Protein AF-A0A941E7U0-F1 (afdb_monomer_lite)

Radius of gyration: 25.21 Å; chains: 1; bounding box: 54×62×69 Å

Organism: NCBI:txid2828514

Structure (mmCIF, N/CA/C/O backbone):
data_AF-A0A941E7U0-F1
#
_entry.id   AF-A0A941E7U0-F1
#
loop_
_atom_site.group_PDB
_atom_site.id
_atom_site.type_symbol
_atom_site.label_atom_id
_atom_site.label_alt_id
_atom_site.label_comp_id
_atom_site.label_asym_id
_atom_site.label_entity_id
_atom_site.label_seq_id
_atom_site.pdbx_PDB_ins_code
_atom_site.Cartn_x
_atom_site.Cartn_y
_atom_site.Cartn_z
_atom_site.occupancy
_atom_site.B_iso_or_equiv
_atom_site.auth_seq_id
_atom_site.auth_comp_id
_atom_site.auth_asym_id
_atom_site.auth_atom_id
_atom_site.pdbx_PDB_model_num
ATOM 1 N N . MET A 1 1 ? 14.955 -32.521 -8.396 1.00 29.58 1 MET A N 1
ATOM 2 C CA . MET A 1 1 ? 14.716 -31.357 -9.277 1.00 29.58 1 MET A CA 1
ATOM 3 C C . MET A 1 1 ? 14.603 -31.847 -10.712 1.00 29.58 1 MET A C 1
ATOM 5 O O . MET A 1 1 ? 15.620 -32.125 -11.327 1.00 29.58 1 MET A O 1
ATOM 9 N N . ARG A 1 2 ? 13.384 -32.058 -11.218 1.00 25.98 2 ARG A N 1
ATOM 10 C CA . ARG A 1 2 ? 13.140 -32.338 -12.641 1.00 25.98 2 ARG A CA 1
ATOM 11 C C . ARG A 1 2 ? 12.469 -31.103 -13.230 1.00 25.98 2 ARG A C 1
ATOM 13 O O . ARG A 1 2 ? 11.315 -30.840 -12.922 1.00 25.98 2 ARG A O 1
ATOM 20 N N . THR A 1 3 ? 13.213 -30.335 -14.015 1.00 32.66 3 THR A N 1
ATOM 21 C CA . THR A 1 3 ? 12.681 -29.311 -14.915 1.00 32.66 3 THR A CA 1
ATOM 22 C C . THR A 1 3 ? 11.945 -30.029 -16.044 1.00 32.66 3 THR A C 1
ATOM 24 O O . THR A 1 3 ? 12.543 -30.833 -16.754 1.00 32.66 3 THR A O 1
ATOM 27 N N . TYR A 1 4 ? 10.639 -29.800 -16.189 1.00 36.25 4 TYR A N 1
ATOM 28 C CA . TYR A 1 4 ? 9.891 -30.244 -17.367 1.00 36.25 4 TYR A CA 1
ATOM 29 C C . TYR A 1 4 ? 9.998 -29.158 -18.453 1.00 36.25 4 TYR A C 1
ATOM 31 O O . TYR A 1 4 ? 9.478 -28.060 -18.258 1.00 36.25 4 TYR A O 1
ATOM 39 N N . PRO A 1 5 ? 10.658 -29.425 -19.597 1.00 43.69 5 PRO A N 1
ATOM 40 C CA . PRO A 1 5 ? 10.803 -28.477 -20.696 1.00 43.69 5 PRO A CA 1
ATOM 41 C C . PRO A 1 5 ? 9.566 -28.560 -21.605 1.00 43.69 5 PRO A C 1
ATOM 43 O O . PRO A 1 5 ? 9.603 -29.134 -22.689 1.00 43.69 5 PRO A O 1
ATOM 46 N N . GLY A 1 6 ? 8.422 -28.063 -21.140 1.00 43.69 6 GLY A N 1
ATOM 47 C CA . GLY A 1 6 ? 7.174 -28.108 -21.907 1.00 43.69 6 GLY A CA 1
ATOM 48 C C . GLY A 1 6 ? 7.003 -26.872 -22.789 1.00 43.69 6 GLY A C 1
ATOM 49 O O . GLY A 1 6 ? 6.710 -25.805 -22.261 1.00 43.69 6 GLY A O 1
ATOM 50 N N . THR A 1 7 ? 7.134 -27.012 -24.116 1.00 53.91 7 THR A N 1
ATOM 51 C CA . THR A 1 7 ? 6.702 -26.068 -25.191 1.00 53.91 7 THR A CA 1
ATOM 52 C C . THR A 1 7 ? 7.284 -24.642 -25.224 1.00 53.91 7 THR A C 1
ATOM 54 O O . THR A 1 7 ? 7.549 -24.129 -26.308 1.00 53.91 7 THR A O 1
ATOM 57 N N . ALA A 1 8 ? 7.558 -23.994 -24.092 1.00 56.44 8 ALA A N 1
ATOM 58 C CA . ALA A 1 8 ? 8.177 -22.670 -24.057 1.00 56.44 8 ALA A CA 1
ATOM 59 C C . ALA A 1 8 ? 9.623 -22.723 -24.572 1.00 56.44 8 ALA A C 1
ATOM 61 O O . ALA A 1 8 ? 9.989 -21.933 -25.434 1.00 56.44 8 ALA A O 1
ATOM 62 N N . ALA A 1 9 ? 10.403 -23.729 -24.152 1.00 64.94 9 ALA A N 1
ATOM 63 C CA . ALA A 1 9 ? 11.800 -23.910 -24.562 1.00 64.94 9 ALA A CA 1
ATOM 64 C C . ALA A 1 9 ? 11.985 -24.016 -26.089 1.00 64.94 9 ALA A C 1
ATOM 66 O O . ALA A 1 9 ? 12.994 -23.569 -26.629 1.00 64.94 9 ALA A O 1
ATOM 67 N N . THR A 1 10 ? 10.998 -24.558 -26.812 1.00 76.25 10 THR A N 1
ATOM 68 C CA . THR A 1 10 ? 11.048 -24.652 -28.281 1.00 76.25 10 THR A CA 1
ATOM 69 C C . THR A 1 10 ? 10.796 -23.317 -28.983 1.00 76.25 10 THR A C 1
ATOM 71 O O . THR A 1 10 ? 11.192 -23.162 -30.137 1.00 76.25 10 THR A O 1
ATOM 74 N N . LEU A 1 11 ? 10.163 -22.354 -28.304 1.00 80.31 11 LEU A N 1
ATOM 75 C CA . LEU A 1 11 ? 9.844 -21.031 -28.847 1.00 80.31 11 LEU A CA 1
ATOM 76 C C . LEU A 1 11 ? 10.953 -20.005 -28.610 1.00 80.31 11 LEU A C 1
ATOM 78 O O . LEU A 1 11 ? 11.036 -19.040 -29.359 1.00 80.31 11 LEU A O 1
ATOM 82 N N . ILE A 1 12 ? 11.842 -20.231 -27.642 1.00 84.06 12 ILE A N 1
ATOM 83 C CA . ILE A 1 12 ? 12.880 -19.264 -27.252 1.00 84.06 12 ILE A CA 1
ATOM 84 C C . ILE A 1 12 ? 13.778 -18.910 -28.430 1.00 84.06 12 ILE A C 1
ATOM 86 O O . ILE A 1 12 ? 13.881 -17.750 -28.809 1.00 84.06 12 ILE A O 1
ATOM 90 N N . ARG A 1 13 ? 14.371 -19.913 -29.083 1.00 86.50 13 ARG A N 1
ATOM 91 C CA . ARG A 1 13 ? 15.274 -19.679 -30.214 1.00 86.50 13 ARG A CA 1
ATOM 92 C C . ARG A 1 13 ? 14.582 -18.995 -31.409 1.00 86.50 13 ARG A C 1
ATOM 94 O O . ARG A 1 13 ? 15.194 -18.095 -31.985 1.00 86.50 13 ARG A O 1
ATOM 101 N N . PRO A 1 14 ? 13.351 -19.374 -31.811 1.00 89.81 14 PRO A N 1
ATOM 102 C CA . PRO A 1 14 ? 12.552 -18.585 -32.748 1.00 89.81 14 PRO A CA 1
ATOM 103 C C . PRO A 1 14 ? 12.331 -17.134 -32.302 1.00 89.81 14 PRO A C 1
ATOM 105 O O . PRO A 1 14 ? 12.619 -16.234 -33.083 1.00 89.81 14 PRO A O 1
ATOM 108 N N . LEU A 1 15 ? 11.892 -16.897 -31.062 1.00 89.25 15 LEU A N 1
ATOM 109 C CA . LEU A 1 15 ? 11.622 -15.555 -30.532 1.00 89.25 15 LEU A CA 1
ATOM 110 C C . LEU A 1 15 ? 12.879 -14.681 -30.517 1.00 89.25 15 LEU A C 1
ATOM 112 O O . LEU A 1 15 ? 12.835 -13.540 -30.965 1.00 89.25 15 LEU A O 1
ATOM 116 N N . THR A 1 16 ? 14.023 -15.233 -30.109 1.00 89.38 16 THR A N 1
ATOM 117 C CA . THR A 1 16 ? 15.308 -14.524 -30.142 1.00 89.38 16 THR A CA 1
ATOM 118 C C . THR A 1 16 ? 15.682 -14.095 -31.561 1.00 89.38 16 THR A C 1
ATOM 120 O O . THR A 1 16 ? 16.178 -12.992 -31.744 1.00 89.38 16 THR A O 1
ATOM 123 N N . ARG A 1 17 ? 15.402 -14.911 -32.588 1.00 90.75 17 ARG A N 1
ATOM 124 C CA . ARG A 1 17 ? 15.631 -14.521 -33.995 1.00 90.75 17 ARG A CA 1
ATOM 125 C C . ARG A 1 17 ? 14.663 -13.443 -34.478 1.00 90.75 17 ARG A C 1
ATOM 127 O O . ARG A 1 17 ? 15.019 -12.650 -35.343 1.00 90.75 17 ARG A O 1
ATOM 134 N N . LEU A 1 18 ? 13.437 -13.412 -33.954 1.00 92.12 18 LEU A N 1
ATOM 135 C CA . LEU A 1 18 ? 12.475 -12.357 -34.283 1.00 92.12 18 LEU A CA 1
ATOM 136 C C . LEU A 1 18 ? 12.919 -10.990 -33.741 1.00 92.12 18 LEU A C 1
ATOM 138 O O . LEU A 1 18 ? 12.533 -9.973 -34.310 1.00 92.12 18 LEU A O 1
ATOM 142 N N . LEU A 1 19 ? 13.812 -10.945 -32.743 1.00 90.31 19 LEU A N 1
ATOM 143 C CA . LEU A 1 19 ? 14.449 -9.696 -32.314 1.00 90.31 19 LEU A CA 1
ATOM 144 C C . LEU A 1 19 ? 15.300 -9.042 -33.410 1.00 90.31 19 LEU A C 1
ATOM 146 O O . LEU A 1 19 ? 15.555 -7.847 -33.331 1.00 90.31 19 LEU A O 1
ATOM 150 N N . ASP A 1 20 ? 15.690 -9.756 -34.466 1.00 88.19 20 ASP A N 1
ATOM 151 C CA . ASP A 1 20 ? 16.390 -9.152 -35.602 1.00 88.19 20 ASP A CA 1
ATOM 152 C C . ASP A 1 20 ? 15.423 -8.533 -36.623 1.00 88.19 20 ASP A C 1
ATOM 154 O O . ASP A 1 20 ? 15.848 -7.738 -37.463 1.00 88.19 20 ASP A O 1
ATOM 158 N N . ARG A 1 21 ? 14.115 -8.810 -36.530 1.00 88.31 21 ARG A N 1
ATOM 159 C CA . ARG A 1 21 ? 13.102 -8.410 -37.520 1.00 88.31 21 ARG A CA 1
ATOM 160 C C . ARG A 1 21 ? 12.303 -7.198 -37.021 1.00 88.31 21 ARG A C 1
ATOM 162 O O . ARG A 1 21 ? 11.562 -7.345 -36.054 1.00 88.31 21 ARG A O 1
ATOM 169 N N . PRO A 1 22 ? 12.422 -6.009 -37.647 1.00 86.19 22 PRO A N 1
ATOM 170 C CA . PRO A 1 22 ? 11.799 -4.776 -37.152 1.00 86.19 22 PRO A CA 1
ATOM 171 C C . PRO A 1 22 ? 10.307 -4.895 -36.820 1.00 86.19 22 PRO A C 1
ATOM 173 O O . PRO A 1 22 ? 9.889 -4.403 -35.774 1.00 86.19 22 PRO A O 1
ATOM 176 N N . ASP A 1 23 ? 9.549 -5.597 -37.664 1.00 87.56 23 ASP A N 1
ATOM 177 C CA . ASP A 1 23 ? 8.095 -5.733 -37.526 1.00 87.56 23 ASP A CA 1
ATOM 178 C C . ASP A 1 23 ? 7.688 -6.672 -36.376 1.00 87.56 23 ASP A C 1
ATOM 180 O O . ASP A 1 23 ? 6.670 -6.445 -35.730 1.00 87.56 23 ASP A O 1
ATOM 184 N N . ASP A 1 24 ? 8.518 -7.673 -36.060 1.00 88.12 24 ASP A N 1
ATOM 185 C CA . ASP A 1 24 ? 8.205 -8.722 -35.076 1.00 88.12 24 ASP A CA 1
ATOM 186 C C . ASP A 1 24 ? 8.844 -8.460 -33.693 1.00 88.12 24 ASP A C 1
ATOM 188 O O . ASP A 1 24 ? 8.484 -9.090 -32.694 1.00 88.12 24 ASP A O 1
ATOM 192 N N . ARG A 1 25 ? 9.806 -7.526 -33.608 1.00 90.12 25 ARG A N 1
ATOM 193 C CA . ARG A 1 25 ? 10.605 -7.233 -32.398 1.00 90.12 25 ARG A CA 1
ATOM 194 C C . ARG A 1 25 ? 9.760 -6.946 -31.158 1.00 90.12 25 ARG A C 1
ATOM 196 O O . ARG A 1 25 ? 10.119 -7.371 -30.063 1.00 90.12 25 ARG A O 1
ATOM 203 N N . ASN A 1 26 ? 8.661 -6.211 -31.312 1.00 86.69 26 ASN A N 1
ATOM 204 C CA . ASN A 1 26 ? 7.796 -5.821 -30.195 1.00 86.69 26 ASN A CA 1
ATOM 205 C C . ASN A 1 26 ? 7.087 -7.019 -29.553 1.00 86.69 26 ASN A C 1
ATOM 207 O O . ASN A 1 26 ? 7.054 -7.139 -28.324 1.00 86.69 26 ASN A O 1
ATOM 211 N N . ASP A 1 27 ? 6.557 -7.910 -30.384 1.00 87.06 27 ASP A N 1
ATOM 212 C CA . ASP A 1 27 ? 5.848 -9.100 -29.925 1.00 87.06 27 ASP A CA 1
ATOM 213 C C . ASP A 1 27 ? 6.844 -10.111 -29.356 1.00 87.06 27 ASP A C 1
ATOM 215 O O . ASP A 1 27 ? 6.622 -10.675 -28.283 1.00 87.06 27 ASP A O 1
ATOM 219 N N . ALA A 1 28 ? 8.006 -10.251 -30.004 1.00 90.44 28 ALA A N 1
ATOM 220 C CA . ALA A 1 28 ? 9.105 -11.063 -29.503 1.00 90.44 28 ALA A CA 1
ATOM 221 C C . ALA A 1 28 ? 9.577 -10.607 -28.112 1.00 90.44 28 ALA A C 1
ATOM 223 O O . ALA A 1 28 ? 9.709 -11.442 -27.219 1.00 90.44 28 ALA A O 1
ATOM 224 N N . LEU A 1 29 ? 9.770 -9.299 -27.888 1.00 89.88 29 LEU A N 1
ATOM 225 C CA . LEU A 1 29 ? 10.122 -8.761 -26.568 1.00 89.88 29 LEU A CA 1
ATOM 226 C C . LEU A 1 29 ? 9.028 -9.011 -25.528 1.00 89.88 29 LEU A C 1
ATOM 228 O O . LEU A 1 29 ? 9.340 -9.392 -24.403 1.00 89.88 29 LEU A O 1
ATOM 232 N N . SER A 1 30 ? 7.758 -8.835 -25.892 1.00 86.31 30 SER A N 1
ATOM 233 C CA . SER A 1 30 ? 6.628 -9.077 -24.984 1.00 86.31 30 SER A CA 1
ATOM 234 C C . SER A 1 30 ? 6.565 -10.540 -24.531 1.00 86.31 30 SER A C 1
ATOM 236 O O . SER A 1 30 ? 6.390 -10.822 -23.346 1.00 86.31 30 SER A O 1
ATOM 238 N N . LEU A 1 31 ? 6.785 -11.477 -25.456 1.00 85.94 31 LEU A N 1
ATOM 239 C CA . LEU A 1 31 ? 6.808 -12.910 -25.164 1.00 85.94 31 LEU A CA 1
ATOM 240 C C . LEU A 1 31 ? 8.058 -13.328 -24.383 1.00 85.94 31 LEU A C 1
ATOM 242 O O . LEU A 1 31 ? 7.960 -14.109 -23.440 1.00 85.94 31 LEU A O 1
ATOM 246 N N . LEU A 1 32 ? 9.232 -12.790 -24.718 1.00 88.31 32 LEU A N 1
ATOM 247 C CA . LEU A 1 32 ? 10.455 -13.051 -23.957 1.00 88.31 32 LEU A CA 1
ATOM 248 C C . LEU A 1 32 ? 10.329 -12.522 -22.522 1.00 88.31 32 LEU A C 1
ATOM 250 O O . LEU A 1 32 ? 10.651 -13.241 -21.578 1.00 88.31 32 LEU A O 1
ATOM 254 N N . ARG A 1 33 ? 9.762 -11.327 -22.330 1.00 85.50 33 ARG A N 1
ATOM 255 C CA . ARG A 1 33 ? 9.461 -10.761 -21.006 1.00 85.50 33 ARG A CA 1
ATOM 256 C C . ARG A 1 33 ? 8.606 -11.700 -20.142 1.00 85.50 33 ARG A C 1
ATOM 258 O O . ARG A 1 33 ? 8.855 -11.792 -18.942 1.00 85.50 33 ARG A O 1
ATOM 265 N N . LEU A 1 34 ? 7.649 -12.416 -20.742 1.00 81.31 34 LEU A N 1
ATOM 266 C CA . LEU A 1 34 ? 6.830 -13.439 -20.074 1.00 81.31 34 LEU A CA 1
ATOM 267 C C . LEU A 1 34 ? 7.618 -14.713 -19.727 1.00 81.31 34 LEU A C 1
ATOM 269 O O . LEU A 1 34 ? 7.376 -15.307 -18.680 1.00 81.31 34 LEU A O 1
ATOM 273 N N . ILE A 1 35 ? 8.544 -15.135 -20.593 1.00 83.31 35 ILE A N 1
ATOM 274 C CA . ILE A 1 35 ? 9.352 -16.353 -20.413 1.00 83.31 35 ILE A CA 1
ATOM 275 C C . ILE A 1 35 ? 10.417 -16.170 -19.320 1.00 83.31 35 ILE A C 1
ATOM 277 O O . ILE A 1 35 ? 10.647 -17.081 -18.526 1.00 83.31 35 ILE A O 1
ATOM 281 N N . GLY A 1 36 ? 11.045 -14.995 -19.262 1.00 83.44 36 GLY A N 1
ATOM 282 C CA . GLY A 1 36 ? 12.060 -14.664 -18.263 1.00 83.44 36 GLY A CA 1
ATOM 283 C C . GLY A 1 36 ? 13.482 -15.148 -18.597 1.00 83.44 36 GLY A C 1
ATOM 284 O O . GLY A 1 36 ? 13.684 -15.984 -19.485 1.00 83.44 36 GLY A O 1
ATOM 285 N N . PRO A 1 37 ? 14.491 -14.634 -17.868 1.00 83.94 37 PRO A N 1
ATOM 286 C CA . PRO A 1 37 ? 15.905 -14.826 -18.195 1.00 83.94 37 PRO A CA 1
ATOM 287 C C . PRO A 1 37 ? 16.417 -16.240 -17.895 1.00 83.94 37 PRO A C 1
ATOM 289 O O . PRO A 1 37 ? 17.330 -16.711 -18.565 1.00 83.94 37 PRO A O 1
ATOM 292 N N . GLU A 1 38 ? 15.839 -16.936 -16.908 1.00 82.69 38 GLU A N 1
ATOM 293 C CA . GLU A 1 38 ? 16.246 -18.303 -16.545 1.00 82.69 38 GLU A CA 1
ATOM 294 C C . GLU A 1 38 ? 15.913 -19.312 -17.644 1.00 82.69 38 GLU A C 1
ATOM 296 O O . GLU A 1 38 ? 16.684 -20.233 -17.912 1.00 82.69 38 GLU A O 1
ATOM 301 N N . ALA A 1 39 ? 14.756 -19.131 -18.282 1.00 79.81 39 ALA A N 1
ATOM 302 C CA . ALA A 1 39 ? 14.318 -19.983 -19.370 1.00 79.81 39 ALA A CA 1
ATOM 303 C C . ALA A 1 39 ? 14.971 -19.576 -20.697 1.00 79.81 39 ALA A C 1
ATOM 305 O O . ALA A 1 39 ? 15.296 -20.470 -21.473 1.00 79.81 39 ALA A O 1
ATOM 306 N N . ALA A 1 40 ? 15.196 -18.275 -20.937 1.00 84.94 40 ALA A N 1
ATOM 307 C CA . ALA A 1 40 ? 15.718 -17.720 -22.193 1.00 84.94 40 ALA A CA 1
ATOM 308 C C . ALA A 1 40 ? 17.072 -16.980 -22.063 1.00 84.94 40 ALA A C 1
ATOM 310 O O . ALA A 1 40 ? 17.182 -15.830 -22.508 1.00 84.94 40 ALA A O 1
ATOM 311 N N . PRO A 1 41 ? 18.131 -17.596 -21.504 1.00 86.56 41 PRO A N 1
ATOM 312 C CA . PRO A 1 41 ? 19.403 -16.909 -21.270 1.00 86.56 41 PRO A CA 1
ATOM 313 C C . PRO A 1 41 ? 20.070 -16.411 -22.563 1.00 86.56 41 PRO A C 1
ATOM 315 O O . PRO A 1 41 ? 20.770 -15.397 -22.551 1.00 86.56 41 PRO A O 1
ATOM 318 N N . GLU A 1 42 ? 19.843 -17.078 -23.699 1.00 88.69 42 GLU A N 1
ATOM 319 C CA . GLU A 1 42 ? 20.388 -16.674 -25.000 1.00 88.69 42 GLU A CA 1
ATOM 320 C C . GLU A 1 42 ? 19.780 -15.379 -25.562 1.00 88.69 42 GLU A C 1
ATOM 322 O O . GLU A 1 42 ? 20.379 -14.757 -26.440 1.00 88.69 42 GLU A O 1
ATOM 327 N N . ALA A 1 43 ? 18.608 -14.958 -25.079 1.00 91.62 43 ALA A N 1
ATOM 328 C CA . ALA A 1 43 ? 17.946 -13.737 -25.533 1.00 91.62 43 ALA A CA 1
ATOM 329 C C . ALA A 1 43 ? 18.518 -12.470 -24.875 1.00 91.62 43 ALA A C 1
ATOM 331 O O . ALA A 1 43 ? 18.364 -11.377 -25.416 1.00 91.62 43 ALA A O 1
ATOM 332 N N . THR A 1 44 ? 19.233 -12.600 -23.754 1.00 93.00 44 THR A N 1
ATOM 333 C CA . THR A 1 44 ? 19.754 -11.461 -22.985 1.00 93.00 44 THR A CA 1
ATOM 334 C C . THR A 1 44 ? 20.684 -10.568 -23.806 1.00 93.00 44 THR A C 1
ATOM 336 O O . THR A 1 44 ? 20.558 -9.347 -23.767 1.00 93.00 44 THR A O 1
ATOM 339 N N . ALA A 1 45 ? 21.614 -11.150 -24.572 1.00 93.44 45 ALA A N 1
ATOM 340 C CA . ALA A 1 45 ? 22.571 -10.367 -25.358 1.00 93.44 45 ALA A CA 1
ATOM 341 C C . ALA A 1 45 ? 21.901 -9.566 -26.500 1.00 93.44 45 ALA A C 1
ATOM 343 O O . ALA A 1 45 ? 22.159 -8.365 -26.591 1.00 93.44 45 ALA A O 1
ATOM 344 N N . PRO A 1 46 ? 21.001 -10.154 -27.315 1.00 93.75 46 PRO A N 1
ATOM 345 C CA . PRO A 1 46 ? 20.202 -9.395 -28.281 1.00 93.75 46 PRO A CA 1
ATOM 346 C C . PRO A 1 46 ? 19.355 -8.277 -27.657 1.00 93.75 46 PRO A C 1
ATOM 348 O O . PRO A 1 46 ? 19.322 -7.166 -28.183 1.00 93.75 46 PRO A O 1
ATOM 351 N N . ILE A 1 47 ? 18.700 -8.530 -26.517 1.00 95.50 47 ILE A N 1
ATOM 352 C CA . ILE A 1 47 ? 17.892 -7.508 -25.832 1.00 95.50 47 ILE A CA 1
ATOM 353 C C . ILE A 1 47 ? 18.784 -6.367 -25.330 1.00 95.50 47 ILE A C 1
ATOM 355 O O . ILE A 1 47 ? 18.431 -5.201 -25.494 1.00 95.50 47 ILE A O 1
ATOM 359 N N . LEU A 1 48 ? 19.962 -6.677 -24.783 1.00 95.19 48 LEU A N 1
ATOM 360 C CA . LEU A 1 48 ? 20.943 -5.667 -24.382 1.00 95.19 48 LEU A CA 1
ATOM 361 C C . LEU A 1 48 ? 21.373 -4.790 -25.558 1.00 95.19 48 LEU A C 1
ATOM 363 O O . LEU A 1 48 ? 21.399 -3.571 -25.426 1.00 95.19 48 LEU A O 1
ATOM 367 N N . GLN A 1 49 ? 21.654 -5.391 -26.715 1.00 94.19 49 GLN A N 1
ATOM 368 C CA . GLN A 1 49 ? 22.023 -4.643 -27.914 1.00 94.19 49 GLN A CA 1
ATOM 369 C C . GLN A 1 49 ? 20.910 -3.681 -28.355 1.00 94.19 49 GLN A C 1
ATOM 371 O O . GLN A 1 49 ? 21.197 -2.541 -28.719 1.00 94.19 49 GLN A O 1
ATOM 376 N N . LEU A 1 50 ? 19.646 -4.115 -28.293 1.00 94.56 50 LEU A N 1
ATOM 377 C CA . LEU A 1 50 ? 18.497 -3.248 -28.567 1.00 94.56 50 LEU A CA 1
ATOM 378 C C . LEU A 1 50 ? 18.381 -2.120 -27.534 1.00 94.56 50 LEU A C 1
ATOM 380 O O . LEU A 1 50 ? 18.174 -0.973 -27.914 1.00 94.56 50 LEU A O 1
ATOM 384 N N . ALA A 1 51 ? 18.547 -2.423 -26.244 1.00 95.00 51 ALA A N 1
ATOM 385 C CA . ALA A 1 51 ? 18.441 -1.447 -25.161 1.00 95.00 51 ALA A CA 1
ATOM 386 C C . ALA A 1 51 ? 19.509 -0.343 -25.250 1.00 95.00 51 ALA A C 1
ATOM 388 O O . ALA A 1 51 ? 19.208 0.825 -24.986 1.00 95.00 51 ALA A O 1
ATOM 389 N N . SER A 1 52 ? 20.730 -0.703 -25.660 1.00 93.25 52 SER A N 1
ATOM 390 C CA . SER A 1 52 ? 21.848 0.226 -25.855 1.00 93.25 52 SER A CA 1
ATOM 391 C C . SER A 1 52 ? 21.714 1.120 -27.094 1.00 93.25 52 SER A C 1
ATOM 393 O O . SER A 1 52 ? 22.427 2.114 -27.185 1.00 93.25 52 SER A O 1
ATOM 395 N N . ASN A 1 53 ? 20.830 0.802 -28.048 1.00 90.31 53 ASN A N 1
ATOM 396 C CA . ASN A 1 53 ? 20.640 1.617 -29.249 1.00 90.31 53 ASN A CA 1
ATOM 397 C C . ASN A 1 53 ? 19.597 2.720 -29.023 1.00 90.31 53 ASN A C 1
ATOM 399 O O . ASN A 1 53 ? 18.408 2.546 -29.301 1.00 90.31 53 ASN A O 1
ATOM 403 N N . THR A 1 54 ? 20.061 3.864 -28.530 1.00 82.31 54 THR A N 1
ATOM 404 C CA . THR A 1 54 ? 19.205 4.948 -28.040 1.00 82.31 54 THR A CA 1
ATOM 405 C C . THR A 1 54 ? 18.393 5.680 -29.104 1.00 82.31 54 THR A C 1
ATOM 407 O O . THR A 1 54 ? 17.375 6.295 -28.798 1.00 82.31 54 THR A O 1
ATOM 410 N N . GLU A 1 55 ? 18.755 5.516 -30.373 1.00 81.81 55 GLU A N 1
ATOM 411 C CA . GLU A 1 55 ? 18.072 6.135 -31.510 1.00 81.81 55 GLU A CA 1
ATOM 412 C C . GLU A 1 55 ? 16.747 5.441 -31.869 1.00 81.81 55 GLU A C 1
ATOM 414 O O . GLU A 1 55 ? 16.023 5.886 -32.762 1.00 81.81 55 GLU A O 1
ATOM 419 N N . THR A 1 56 ? 16.414 4.328 -31.204 1.00 81.94 56 THR A N 1
ATOM 420 C CA . THR A 1 56 ? 15.277 3.484 -31.582 1.00 81.94 56 THR A CA 1
ATOM 421 C C . THR A 1 56 ? 14.178 3.455 -30.511 1.00 81.94 56 THR A C 1
ATOM 423 O O . THR A 1 56 ? 14.465 3.188 -29.344 1.00 81.94 56 THR A O 1
ATOM 426 N N . PRO A 1 57 ? 12.886 3.603 -30.876 1.00 80.50 57 PRO A N 1
ATOM 427 C CA . PRO A 1 57 ? 11.776 3.509 -29.915 1.00 80.50 57 PRO A CA 1
ATOM 428 C C . PRO A 1 57 ? 11.682 2.157 -29.187 1.00 80.50 57 PRO A C 1
ATOM 430 O O . PRO A 1 57 ? 11.099 2.054 -28.110 1.00 80.50 57 PRO A O 1
ATOM 433 N N . ILE A 1 58 ? 12.251 1.097 -29.776 1.00 90.69 58 ILE A N 1
ATOM 434 C CA . ILE A 1 58 ? 12.287 -0.248 -29.187 1.00 90.69 58 ILE A CA 1
ATOM 435 C C . ILE A 1 58 ? 13.244 -0.336 -27.993 1.00 90.69 58 ILE A C 1
ATOM 437 O O . ILE A 1 58 ? 13.090 -1.219 -27.150 1.00 90.69 58 ILE A O 1
ATOM 441 N N . ALA A 1 59 ? 14.212 0.574 -27.898 1.00 93.94 59 ALA A N 1
ATOM 442 C CA . ALA A 1 59 ? 15.256 0.522 -26.891 1.00 93.94 59 ALA A CA 1
ATOM 443 C C . ALA A 1 59 ? 14.703 0.703 -25.472 1.00 93.94 59 ALA A C 1
ATOM 445 O O . ALA A 1 59 ? 15.170 0.041 -24.548 1.00 93.94 59 ALA A O 1
ATOM 446 N N . ASP A 1 60 ? 13.682 1.544 -25.283 1.00 93.62 60 ASP A N 1
ATOM 447 C CA . ASP A 1 60 ? 12.993 1.703 -23.994 1.00 93.62 60 ASP A CA 1
ATOM 448 C C . ASP A 1 60 ? 12.286 0.406 -23.562 1.00 93.62 60 ASP A C 1
ATOM 450 O O . ASP A 1 60 ? 12.444 -0.061 -22.436 1.00 93.62 60 ASP A O 1
ATOM 454 N N . ARG A 1 61 ? 11.596 -0.269 -24.492 1.00 93.25 61 ARG A N 1
ATOM 455 C CA . ARG A 1 61 ? 10.948 -1.569 -24.231 1.00 93.25 61 ARG A CA 1
ATOM 456 C C . ARG A 1 61 ? 11.953 -2.678 -23.932 1.00 93.25 61 ARG A C 1
ATOM 458 O O . ARG A 1 61 ? 11.726 -3.486 -23.034 1.00 93.25 61 ARG A O 1
ATOM 465 N N . ALA A 1 62 ? 13.052 -2.723 -24.680 1.00 96.00 62 ALA A N 1
ATOM 466 C CA . ALA A 1 62 ? 14.130 -3.675 -24.445 1.00 96.00 62 ALA A CA 1
ATOM 467 C C . ALA A 1 62 ? 14.771 -3.447 -23.068 1.00 96.00 62 ALA A C 1
ATOM 469 O O . ALA A 1 62 ? 14.989 -4.401 -22.324 1.00 96.00 62 ALA A O 1
ATOM 470 N N . LEU A 1 63 ? 14.996 -2.186 -22.690 1.00 96.19 63 LEU A N 1
ATOM 471 C CA . LEU A 1 63 ? 15.519 -1.836 -21.377 1.00 96.19 63 LEU A CA 1
ATOM 472 C C . LEU A 1 63 ? 14.543 -2.195 -20.246 1.00 96.19 63 LEU A C 1
ATOM 474 O O . LEU A 1 63 ? 14.965 -2.787 -19.256 1.00 96.19 63 LEU A O 1
ATOM 478 N N . ALA A 1 64 ? 13.244 -1.931 -20.411 1.00 93.88 64 ALA A N 1
ATOM 479 C CA . ALA A 1 64 ? 12.209 -2.362 -19.469 1.00 93.88 64 ALA A CA 1
ATOM 480 C C . ALA A 1 64 ? 12.211 -3.890 -19.268 1.00 93.88 64 ALA A C 1
ATOM 482 O O . ALA A 1 64 ? 12.129 -4.371 -18.138 1.00 93.88 64 ALA A O 1
ATOM 483 N N . CYS A 1 65 ? 12.383 -4.660 -20.351 1.00 93.94 65 CYS A N 1
ATOM 484 C CA . CYS A 1 65 ? 12.529 -6.114 -20.277 1.00 93.94 65 CYS A CA 1
ATOM 485 C C . CYS A 1 65 ? 13.752 -6.527 -19.440 1.00 93.94 65 CYS A C 1
ATOM 487 O O . CYS A 1 65 ? 13.640 -7.425 -18.609 1.00 93.94 65 CYS A O 1
ATOM 489 N N . LEU A 1 66 ? 14.901 -5.865 -19.616 1.00 94.69 66 LEU A N 1
ATOM 490 C CA . LEU A 1 66 ? 16.119 -6.155 -18.847 1.00 94.69 66 LEU A CA 1
ATOM 491 C C . LEU A 1 66 ? 15.987 -5.805 -17.364 1.00 94.69 66 LEU A C 1
ATOM 493 O O . LEU A 1 66 ? 16.492 -6.550 -16.529 1.00 94.69 66 LEU A O 1
ATOM 497 N N . ILE A 1 67 ? 15.299 -4.709 -17.032 1.00 93.12 67 ILE A N 1
ATOM 498 C CA . ILE A 1 67 ? 14.999 -4.342 -15.639 1.00 93.12 67 ILE A CA 1
ATOM 499 C C . ILE A 1 67 ? 14.152 -5.433 -14.987 1.00 93.12 67 ILE A C 1
ATOM 501 O O . ILE A 1 67 ? 14.465 -5.900 -13.896 1.00 93.12 67 ILE A O 1
ATOM 505 N N . GLU A 1 68 ? 13.124 -5.916 -15.682 1.00 89.25 68 GLU A N 1
ATOM 506 C CA . GLU A 1 68 ? 12.299 -7.006 -15.167 1.00 89.25 68 GLU A CA 1
ATOM 507 C C . GLU A 1 68 ? 13.027 -8.339 -15.056 1.00 89.25 68 GLU A C 1
ATOM 509 O O . GLU A 1 68 ? 12.665 -9.161 -14.212 1.00 89.25 68 GLU A O 1
ATOM 514 N N . TRP A 1 69 ? 14.032 -8.556 -15.894 1.00 90.19 69 TRP A N 1
ATOM 515 C CA . TRP A 1 69 ? 14.934 -9.701 -15.822 1.00 90.19 69 TRP A CA 1
ATOM 516 C C . TRP A 1 69 ? 16.048 -9.525 -14.787 1.00 90.19 69 TRP A C 1
ATOM 518 O O . TRP A 1 69 ? 16.851 -10.436 -14.608 1.00 90.19 69 TRP A O 1
ATOM 528 N N . GLU A 1 70 ? 16.092 -8.380 -14.104 1.00 89.69 70 GLU A N 1
ATOM 529 C CA . GLU A 1 70 ? 17.105 -8.039 -13.106 1.00 89.69 70 GLU A CA 1
ATOM 530 C C . GLU A 1 70 ? 18.537 -8.065 -13.673 1.00 89.69 70 GLU A C 1
ATOM 532 O O . GLU A 1 70 ? 19.499 -8.371 -12.963 1.00 89.69 70 GLU A O 1
ATOM 537 N N . ASP A 1 71 ? 18.699 -7.738 -14.964 1.00 91.31 71 ASP A N 1
ATOM 538 C CA . ASP A 1 71 ? 20.024 -7.671 -15.578 1.00 91.31 71 ASP A CA 1
ATOM 539 C C . ASP A 1 71 ? 20.845 -6.556 -14.905 1.00 91.31 71 ASP A C 1
ATOM 541 O O . ASP A 1 71 ? 20.404 -5.402 -14.851 1.00 91.31 71 ASP A O 1
ATOM 545 N N . PRO A 1 72 ? 22.063 -6.853 -14.414 1.00 89.31 72 PRO A N 1
ATOM 546 C CA . PRO A 1 72 ? 22.850 -5.902 -13.634 1.00 89.31 72 PRO A CA 1
ATOM 547 C C . PRO A 1 72 ? 23.264 -4.647 -14.414 1.00 89.31 72 PRO A C 1
ATOM 549 O O . PRO A 1 72 ? 23.653 -3.661 -13.798 1.00 89.31 72 PRO A O 1
ATOM 552 N N . ARG A 1 73 ? 23.194 -4.657 -15.751 1.00 92.88 73 ARG A N 1
ATOM 553 C CA . ARG A 1 73 ? 23.561 -3.510 -16.600 1.00 92.88 73 ARG A CA 1
ATOM 554 C C . ARG A 1 73 ? 22.391 -2.561 -16.853 1.00 92.88 73 ARG A C 1
ATOM 556 O O . ARG A 1 73 ? 22.604 -1.448 -17.330 1.00 92.88 73 ARG A O 1
ATOM 563 N N . ALA A 1 74 ? 21.160 -2.982 -16.560 1.00 94.75 74 ALA A N 1
ATOM 564 C CA . ALA A 1 74 ? 19.961 -2.242 -16.935 1.00 94.75 74 ALA A CA 1
ATOM 565 C C . ALA A 1 74 ? 19.857 -0.881 -16.225 1.00 94.75 74 ALA A C 1
ATOM 567 O O . ALA A 1 74 ? 19.534 0.118 -16.861 1.00 94.75 74 ALA A O 1
ATOM 568 N N . LEU A 1 75 ? 20.197 -0.803 -14.933 1.00 94.50 75 LEU A N 1
ATOM 569 C CA . LEU A 1 75 ? 20.121 0.458 -14.180 1.00 94.50 75 LEU A CA 1
ATOM 570 C C . LEU A 1 75 ? 21.100 1.511 -14.713 1.00 94.50 75 LEU A C 1
ATOM 572 O O . LEU A 1 75 ? 20.741 2.681 -14.824 1.00 94.50 75 LEU A O 1
ATOM 576 N N . GLN A 1 76 ? 22.296 1.087 -15.128 1.00 93.94 76 GLN A N 1
ATOM 577 C CA . GLN A 1 76 ? 23.277 1.980 -15.739 1.00 93.94 76 GLN A CA 1
ATOM 578 C C . GLN A 1 76 ? 22.794 2.513 -17.096 1.00 93.94 76 GLN A C 1
ATOM 580 O O . GLN A 1 76 ? 22.983 3.691 -17.389 1.00 93.94 76 GLN A O 1
ATOM 585 N N . LEU A 1 77 ? 22.155 1.672 -17.918 1.00 95.19 77 LEU A N 1
ATOM 586 C CA . LEU A 1 77 ? 21.556 2.106 -19.186 1.00 95.19 77 LEU A CA 1
ATOM 587 C C . LEU A 1 77 ? 20.373 3.057 -18.961 1.00 95.19 77 LEU A C 1
ATOM 589 O O . LEU A 1 77 ? 20.230 4.032 -19.692 1.00 95.19 77 LEU A O 1
ATOM 593 N N . LEU A 1 78 ? 19.556 2.819 -17.930 1.00 95.81 78 LEU A N 1
ATOM 594 C CA . LEU A 1 78 ? 18.473 3.729 -17.552 1.00 95.81 78 LEU A CA 1
ATOM 595 C C . LEU A 1 78 ? 19.010 5.095 -17.111 1.00 95.81 78 LEU A C 1
ATOM 597 O O . LEU A 1 78 ? 18.464 6.123 -17.503 1.00 95.81 78 LEU A O 1
ATOM 601 N N . ALA A 1 79 ? 20.101 5.114 -16.341 1.00 95.62 79 ALA A N 1
ATOM 602 C CA . ALA A 1 79 ? 20.721 6.344 -15.859 1.00 95.62 79 ALA A CA 1
ATOM 603 C C . ALA A 1 79 ? 21.209 7.265 -16.992 1.00 95.62 79 ALA A C 1
ATOM 605 O O . ALA A 1 79 ? 21.200 8.482 -16.830 1.00 95.62 79 ALA A O 1
ATOM 606 N N . GLN A 1 80 ? 21.622 6.708 -18.135 1.00 93.56 80 GLN A N 1
ATOM 607 C CA . GLN A 1 80 ? 22.149 7.490 -19.261 1.00 93.56 80 GLN A CA 1
ATOM 608 C C . GLN A 1 80 ? 21.091 8.400 -19.899 1.00 93.56 80 GLN A C 1
ATOM 610 O O . GLN A 1 80 ? 21.425 9.492 -20.348 1.00 93.56 80 GLN A O 1
ATOM 615 N N . GLU A 1 81 ? 19.826 7.970 -19.934 1.00 90.25 81 GLU A N 1
ATOM 616 C CA . GLU A 1 81 ? 18.765 8.664 -20.674 1.00 90.25 81 GLU A CA 1
ATOM 617 C C . GLU A 1 81 ? 17.395 8.563 -19.987 1.00 90.25 81 GLU A C 1
ATOM 619 O O . GLU A 1 81 ? 16.381 8.312 -20.636 1.00 90.25 81 GLU A O 1
ATOM 624 N N . ILE A 1 82 ? 17.330 8.767 -18.670 1.00 92.19 82 ILE A N 1
ATOM 625 C CA . ILE A 1 82 ? 16.105 8.544 -17.879 1.00 92.19 82 ILE A CA 1
ATOM 626 C C . ILE A 1 82 ? 14.850 9.225 -18.465 1.00 92.19 82 ILE A C 1
ATOM 628 O O . ILE A 1 82 ? 13.787 8.613 -18.528 1.00 92.19 82 ILE A O 1
ATOM 632 N N . ALA A 1 83 ? 14.992 10.448 -18.990 1.00 88.06 83 ALA A N 1
ATOM 633 C CA . ALA A 1 83 ? 13.897 11.223 -19.577 1.00 88.06 83 ALA A CA 1
ATOM 634 C C . ALA A 1 83 ? 13.366 10.642 -20.902 1.00 88.06 83 ALA A C 1
ATOM 636 O O . ALA A 1 83 ? 12.208 10.859 -21.251 1.00 88.06 83 ALA A O 1
ATOM 637 N N . ALA A 1 84 ? 14.197 9.906 -21.645 1.00 88.62 84 ALA A N 1
ATOM 638 C CA . ALA A 1 84 ? 13.817 9.265 -22.903 1.00 88.62 84 ALA A CA 1
ATOM 639 C C . ALA A 1 84 ? 13.329 7.819 -22.705 1.00 88.62 84 ALA A C 1
ATOM 641 O O . ALA A 1 84 ? 12.996 7.147 -23.682 1.00 88.62 84 ALA A O 1
ATOM 642 N N . ARG A 1 85 ? 13.301 7.324 -21.457 1.00 92.25 85 ARG A N 1
ATOM 643 C CA . ARG A 1 85 ? 13.038 5.917 -21.120 1.00 92.25 85 ARG A CA 1
ATOM 644 C C . ARG A 1 85 ? 11.870 5.726 -20.140 1.00 92.25 85 ARG A C 1
ATOM 646 O O . ARG A 1 85 ? 12.050 5.129 -19.074 1.00 92.25 85 ARG A O 1
ATOM 653 N N . PRO A 1 86 ? 10.662 6.232 -20.457 1.00 91.69 86 PRO A N 1
ATOM 654 C CA . PRO A 1 86 ? 9.524 6.176 -19.542 1.00 91.69 86 PRO A CA 1
ATOM 655 C C . PRO A 1 86 ? 9.063 4.747 -19.218 1.00 91.69 86 PRO A C 1
ATOM 657 O O . PRO A 1 86 ? 8.640 4.505 -18.088 1.00 91.69 86 PRO A O 1
ATOM 660 N N . LEU A 1 87 ? 9.142 3.789 -20.152 1.00 90.94 87 LEU A N 1
ATOM 661 C CA . LEU A 1 87 ? 8.733 2.403 -19.890 1.00 90.94 87 LEU A CA 1
ATOM 662 C C . LEU A 1 87 ? 9.744 1.679 -19.004 1.00 90.94 87 LEU A C 1
ATOM 664 O O . LEU A 1 87 ? 9.347 0.930 -18.113 1.00 90.94 87 LEU A O 1
ATOM 668 N N . ALA A 1 88 ? 11.039 1.902 -19.217 1.00 94.19 88 ALA A N 1
ATOM 669 C CA . ALA A 1 88 ? 12.076 1.360 -18.352 1.00 94.19 88 ALA A CA 1
ATOM 670 C C . ALA A 1 88 ? 12.022 1.975 -16.946 1.00 94.19 88 ALA A C 1
ATOM 672 O O . ALA A 1 88 ? 12.127 1.250 -15.957 1.00 94.19 88 ALA A O 1
ATOM 673 N N . LEU A 1 89 ? 11.782 3.287 -16.839 1.00 95.25 89 LEU A N 1
ATOM 674 C CA . LEU A 1 89 ? 11.567 3.954 -15.556 1.00 95.25 89 LEU A CA 1
ATOM 675 C C . LEU A 1 89 ? 10.341 3.384 -14.826 1.00 95.25 89 LEU A C 1
ATOM 677 O O . LEU A 1 89 ? 10.422 3.074 -13.636 1.00 95.25 89 LEU A O 1
ATOM 681 N N . GLN A 1 90 ? 9.228 3.191 -15.540 1.00 93.62 90 GLN A N 1
ATOM 682 C CA . GLN A 1 90 ? 8.044 2.539 -14.989 1.00 93.62 90 GLN A CA 1
ATOM 683 C C . GLN A 1 90 ? 8.363 1.113 -14.520 1.00 93.62 90 GLN A C 1
ATOM 685 O O . GLN A 1 90 ? 7.989 0.755 -13.410 1.00 93.62 90 GLN A O 1
ATOM 690 N N . ALA A 1 91 ? 9.083 0.312 -15.311 1.00 92.31 91 ALA A N 1
ATOM 691 C CA . ALA A 1 91 ? 9.462 -1.049 -14.928 1.00 92.31 91 ALA A CA 1
ATOM 692 C C . ALA A 1 91 ? 10.338 -1.078 -13.662 1.00 92.31 91 ALA A C 1
ATOM 694 O O . ALA A 1 91 ? 10.146 -1.940 -12.804 1.00 92.31 91 ALA A O 1
ATOM 695 N N . ALA A 1 92 ? 11.257 -0.118 -13.505 1.00 94.50 92 ALA A N 1
ATOM 696 C CA . ALA A 1 92 ? 12.064 0.024 -12.292 1.00 94.50 92 ALA A CA 1
ATOM 697 C C . ALA A 1 92 ? 11.205 0.377 -11.071 1.00 94.50 92 ALA A C 1
ATOM 699 O O . ALA A 1 92 ? 11.413 -0.182 -9.997 1.00 94.50 92 ALA A O 1
ATOM 700 N N . PHE A 1 93 ? 10.220 1.264 -11.231 1.00 93.56 93 PHE A N 1
ATOM 701 C CA . PHE A 1 93 ? 9.256 1.580 -10.178 1.00 93.56 93 PHE A CA 1
ATOM 702 C C . PHE A 1 93 ? 8.339 0.396 -9.845 1.00 93.56 93 PHE A C 1
ATOM 704 O O . PHE A 1 93 ? 8.143 0.078 -8.677 1.00 93.56 93 PHE A O 1
ATOM 711 N N . ASP A 1 94 ? 7.803 -0.299 -10.845 1.00 90.31 94 ASP A N 1
ATOM 712 C CA . ASP A 1 94 ? 6.943 -1.464 -10.634 1.00 90.31 94 ASP A CA 1
ATOM 713 C C . ASP A 1 94 ? 7.705 -2.586 -9.909 1.00 90.31 94 ASP A C 1
ATOM 715 O O . ASP A 1 94 ? 7.140 -3.260 -9.047 1.00 90.31 94 ASP A O 1
ATOM 719 N N . HIS A 1 95 ? 9.012 -2.725 -10.167 1.00 87.94 95 HIS A N 1
ATOM 720 C CA . HIS A 1 95 ? 9.894 -3.615 -9.408 1.00 87.94 95 HIS A CA 1
ATOM 721 C C . HIS A 1 95 ? 9.902 -3.274 -7.912 1.00 87.94 95 HIS A C 1
ATOM 723 O O . HIS A 1 95 ? 9.885 -4.185 -7.088 1.00 87.94 95 HIS A O 1
ATOM 729 N N . THR A 1 96 ? 9.875 -1.992 -7.532 1.00 87.62 96 THR A N 1
ATOM 730 C CA . THR A 1 96 ? 9.858 -1.593 -6.110 1.00 87.62 96 THR A CA 1
ATOM 731 C C . THR A 1 96 ? 8.538 -1.889 -5.405 1.00 87.62 96 THR A C 1
ATOM 733 O O . THR A 1 96 ? 8.487 -1.921 -4.175 1.00 87.62 96 THR A O 1
ATOM 736 N N . ARG A 1 97 ? 7.469 -2.118 -6.173 1.00 83.12 97 ARG A N 1
ATOM 737 C CA . ARG A 1 97 ? 6.126 -2.409 -5.663 1.00 83.12 97 ARG A CA 1
ATOM 738 C C . ARG A 1 97 ? 5.813 -3.892 -5.570 1.00 83.12 97 ARG A C 1
ATOM 740 O O . ARG A 1 97 ? 4.787 -4.234 -4.986 1.00 83.12 97 ARG A O 1
ATOM 747 N N . ASP A 1 98 ? 6.639 -4.751 -6.159 1.00 78.19 98 ASP A N 1
ATOM 748 C CA . ASP A 1 98 ? 6.449 -6.197 -6.133 1.00 78.19 98 ASP A CA 1
ATOM 749 C C . ASP A 1 98 ? 7.052 -6.773 -4.838 1.00 78.19 98 ASP A C 1
ATOM 751 O O . ASP A 1 98 ? 8.275 -6.910 -4.738 1.00 78.19 98 ASP A O 1
ATOM 755 N N . PRO A 1 99 ? 6.231 -7.142 -3.831 1.00 68.56 99 PRO A N 1
ATOM 756 C CA . PRO A 1 99 ? 6.736 -7.638 -2.550 1.00 68.56 99 PRO A CA 1
ATOM 757 C C . PRO A 1 99 ? 7.420 -9.007 -2.671 1.00 68.56 99 PRO A C 1
ATOM 759 O O . PRO A 1 99 ? 8.001 -9.498 -1.704 1.00 68.56 99 PRO A O 1
ATOM 762 N N . TYR A 1 100 ? 7.331 -9.652 -3.836 1.00 69.12 100 TYR A N 1
ATOM 763 C CA . TYR A 1 100 ? 7.896 -10.968 -4.083 1.00 69.12 100 TYR A CA 1
ATOM 764 C C . TYR A 1 100 ? 9.224 -10.927 -4.849 1.00 69.12 100 TYR A C 1
ATOM 766 O O . TYR A 1 100 ? 9.823 -11.986 -5.069 1.00 69.12 100 TYR A O 1
ATOM 774 N N . ARG A 1 101 ? 9.690 -9.737 -5.250 1.00 73.12 101 ARG A N 1
ATOM 775 C CA . ARG A 1 101 ? 10.998 -9.526 -5.880 1.00 73.12 101 ARG A CA 1
ATOM 776 C C . ARG A 1 101 ? 12.063 -9.158 -4.859 1.00 73.12 101 ARG A C 1
ATOM 778 O O . ARG A 1 101 ? 11.778 -8.619 -3.791 1.00 73.12 101 ARG A O 1
ATOM 785 N N . ALA A 1 102 ? 13.317 -9.436 -5.211 1.00 76.38 102 ALA A N 1
ATOM 786 C CA . ALA A 1 102 ? 14.430 -8.839 -4.491 1.00 76.38 102 ALA A CA 1
ATOM 787 C C . ALA A 1 102 ? 14.341 -7.309 -4.635 1.00 76.38 102 ALA A C 1
ATOM 789 O O . ALA A 1 102 ? 14.000 -6.838 -5.722 1.00 76.38 102 ALA A O 1
ATOM 790 N N . PRO A 1 103 ? 14.647 -6.516 -3.595 1.00 82.00 103 PRO A N 1
ATOM 791 C CA . PRO A 1 103 ? 14.654 -5.064 -3.716 1.00 82.00 103 PRO A CA 1
ATOM 792 C C . PRO A 1 103 ? 15.534 -4.600 -4.880 1.00 82.00 103 PRO A C 1
ATOM 794 O O . PRO A 1 103 ? 16.598 -5.177 -5.132 1.00 82.00 103 PRO A O 1
ATOM 797 N N . ILE A 1 104 ? 15.104 -3.543 -5.575 1.00 86.44 104 ILE A N 1
ATOM 798 C CA . ILE A 1 104 ? 15.922 -2.910 -6.611 1.00 86.44 104 ILE A CA 1
ATOM 799 C C . ILE A 1 104 ? 17.275 -2.517 -6.009 1.00 86.44 104 ILE A C 1
ATOM 801 O O . ILE A 1 104 ? 17.352 -1.895 -4.946 1.00 86.44 104 ILE A O 1
ATOM 805 N N . ARG A 1 105 ? 18.365 -2.913 -6.671 1.00 89.88 105 ARG A N 1
ATOM 806 C CA . ARG A 1 105 ? 19.712 -2.615 -6.179 1.00 89.88 105 ARG A CA 1
ATOM 807 C C . ARG A 1 105 ? 19.949 -1.112 -6.212 1.00 89.88 105 ARG A C 1
ATOM 809 O O . ARG A 1 105 ? 19.522 -0.432 -7.143 1.00 89.88 105 ARG A O 1
ATOM 816 N N . PHE A 1 106 ? 20.632 -0.609 -5.191 1.00 93.19 106 PHE A N 1
ATOM 817 C CA . PHE A 1 106 ? 21.122 0.760 -5.196 1.00 93.19 106 PHE A CA 1
ATOM 818 C C . PHE A 1 106 ? 22.149 0.942 -6.318 1.00 93.19 106 PHE A C 1
ATOM 820 O O . PHE A 1 106 ? 23.075 0.137 -6.436 1.00 93.19 106 PHE A O 1
ATOM 827 N N . ASP A 1 107 ? 21.987 1.999 -7.113 1.00 94.62 107 ASP A N 1
ATOM 828 C CA . ASP A 1 107 ? 22.914 2.373 -8.178 1.00 94.62 107 ASP A CA 1
ATOM 829 C C . ASP A 1 107 ? 23.201 3.879 -8.120 1.00 94.62 107 ASP A C 1
ATOM 831 O O . ASP A 1 107 ? 22.296 4.713 -8.208 1.00 94.62 107 ASP A O 1
ATOM 835 N N . GLN A 1 108 ? 24.480 4.228 -7.964 1.00 95.44 108 GLN A N 1
ATOM 836 C CA . GLN A 1 108 ? 24.915 5.614 -7.790 1.00 95.44 108 GLN A CA 1
ATOM 837 C C . GLN A 1 108 ? 24.721 6.460 -9.058 1.00 95.44 108 GLN A C 1
ATOM 839 O O . GLN A 1 108 ? 24.449 7.656 -8.955 1.00 95.44 108 GLN A O 1
ATOM 844 N N . HIS A 1 109 ? 24.862 5.870 -10.249 1.00 95.56 109 HIS A N 1
ATOM 845 C CA . HIS A 1 109 ? 24.678 6.598 -11.505 1.00 95.56 109 HIS A CA 1
ATOM 846 C C . HIS A 1 109 ? 23.203 6.919 -11.729 1.00 95.56 109 HIS A C 1
ATOM 848 O O . HIS A 1 109 ? 22.869 8.039 -12.115 1.00 95.56 109 HIS A O 1
ATOM 854 N N . LEU A 1 110 ? 22.320 5.964 -11.431 1.00 96.75 110 LEU A N 1
ATOM 855 C CA . LEU A 1 110 ? 20.883 6.177 -11.496 1.00 96.75 110 LEU A CA 1
ATOM 856 C C . LEU A 1 110 ? 20.419 7.190 -10.445 1.00 96.75 110 LEU A C 1
ATOM 858 O O . LEU A 1 110 ? 19.591 8.036 -10.768 1.00 96.75 110 LEU A O 1
ATOM 862 N N . LEU A 1 111 ? 20.979 7.173 -9.228 1.00 97.69 111 LEU A N 1
ATOM 863 C CA . LEU A 1 111 ? 20.711 8.215 -8.233 1.00 97.69 111 LEU A CA 1
ATOM 864 C C . LEU A 1 111 ? 21.037 9.610 -8.780 1.00 97.69 111 LEU A C 1
ATOM 866 O O . LEU A 1 111 ? 20.204 10.506 -8.677 1.00 97.69 111 LEU A O 1
ATOM 870 N N . GLU A 1 112 ? 22.213 9.801 -9.380 1.00 97.75 112 GLU A N 1
ATOM 871 C CA . GLU A 1 112 ? 22.602 11.106 -9.930 1.00 97.75 112 GLU A CA 1
ATOM 872 C C . GLU A 1 112 ? 21.688 11.543 -11.084 1.00 97.75 112 GLU A C 1
ATOM 874 O O . GLU A 1 112 ? 21.244 12.691 -11.125 1.00 97.75 112 GLU A O 1
ATOM 879 N N . ALA A 1 113 ? 21.325 10.613 -11.972 1.00 97.38 113 ALA A N 1
ATOM 880 C CA . ALA A 1 113 ? 20.375 10.877 -13.050 1.00 97.38 113 ALA A CA 1
ATOM 881 C C . ALA A 1 113 ? 18.988 11.279 -12.516 1.00 97.38 113 ALA A C 1
ATOM 883 O O . ALA A 1 113 ? 18.387 12.234 -13.010 1.00 97.38 113 ALA A O 1
ATOM 884 N N . ILE A 1 114 ? 18.497 10.599 -11.472 1.00 97.56 114 ILE A N 1
ATOM 885 C CA . ILE A 1 114 ? 17.238 10.946 -10.801 1.00 97.56 114 ILE A CA 1
ATOM 886 C C . ILE A 1 114 ? 17.337 12.340 -10.172 1.00 97.56 114 ILE A C 1
ATOM 888 O O . ILE A 1 114 ? 16.427 13.144 -10.350 1.00 97.56 114 ILE A O 1
ATOM 892 N N . ARG A 1 115 ? 18.430 12.663 -9.469 1.00 97.38 115 ARG A N 1
ATOM 893 C CA . ARG A 1 115 ? 18.632 13.986 -8.850 1.00 97.38 115 ARG A CA 1
ATOM 894 C C . ARG A 1 115 ? 18.592 15.109 -9.880 1.00 97.38 115 ARG A C 1
ATOM 896 O O . ARG A 1 115 ? 17.882 16.097 -9.679 1.00 97.38 115 ARG A O 1
ATOM 903 N N . GLN A 1 116 ? 19.296 14.938 -10.998 1.00 95.50 116 GLN A N 1
ATOM 904 C CA . GLN A 1 116 ? 19.258 15.904 -12.091 1.00 95.50 116 GLN A CA 1
ATOM 905 C C . GLN A 1 116 ? 17.834 16.050 -12.640 1.00 95.50 116 GLN A C 1
ATOM 907 O O . GLN A 1 116 ? 17.338 17.167 -12.783 1.00 95.50 116 GLN A O 1
ATOM 912 N N . ARG A 1 117 ? 17.131 14.932 -12.859 1.00 94.19 117 ARG A N 1
ATOM 913 C CA . ARG A 1 117 ? 15.762 14.958 -13.379 1.00 94.19 117 ARG A CA 1
ATOM 914 C C . ARG A 1 117 ? 14.767 15.620 -12.421 1.00 94.19 117 ARG A C 1
ATOM 916 O O . ARG A 1 117 ? 13.891 16.356 -12.865 1.00 94.19 117 ARG A O 1
ATOM 923 N N . LEU A 1 118 ? 14.914 15.410 -11.114 1.00 94.25 118 LEU A N 1
ATOM 924 C CA . LEU A 1 118 ? 14.108 16.082 -10.092 1.00 94.25 118 LEU A CA 1
ATOM 925 C C . LEU A 1 118 ? 14.348 17.596 -10.069 1.00 94.25 118 LEU A C 1
ATOM 927 O O . LEU A 1 118 ? 13.394 18.351 -9.892 1.00 94.25 118 LEU A O 1
ATOM 931 N N . CYS A 1 119 ? 15.589 18.052 -10.281 1.00 91.44 119 CYS A N 1
ATOM 932 C CA . CYS A 1 119 ? 15.874 19.481 -10.443 1.00 91.44 119 CYS A CA 1
ATOM 933 C C . CYS A 1 119 ? 15.122 20.075 -11.640 1.00 91.44 119 CYS A C 1
ATOM 935 O O . CYS A 1 119 ? 14.538 21.149 -11.506 1.00 91.44 119 CYS A O 1
ATOM 937 N N . ASP A 1 120 ? 15.103 19.372 -12.774 1.00 89.00 120 ASP A N 1
ATOM 938 C CA . ASP A 1 120 ? 14.406 19.829 -13.979 1.00 89.00 120 ASP A CA 1
ATOM 939 C C . ASP A 1 120 ? 12.885 19.909 -13.755 1.00 89.00 120 ASP A C 1
ATOM 941 O O . ASP A 1 120 ? 12.240 20.863 -14.187 1.00 89.00 120 ASP A O 1
ATOM 945 N N . LEU A 1 121 ? 12.313 18.935 -13.036 1.00 86.69 121 LEU A N 1
ATOM 946 C CA . LEU A 1 121 ? 10.883 18.882 -12.701 1.00 86.69 121 LEU A CA 1
ATOM 947 C C . LEU A 1 121 ? 10.461 19.926 -11.658 1.00 86.69 121 LEU A C 1
ATOM 949 O O . LEU A 1 121 ? 9.304 20.342 -11.638 1.00 86.69 121 LEU A O 1
ATOM 953 N N . ALA A 1 122 ? 11.381 20.368 -10.797 1.00 81.62 122 ALA A N 1
ATOM 954 C CA . ALA A 1 122 ? 11.114 21.414 -9.811 1.00 81.62 122 ALA A CA 1
ATOM 955 C C . ALA A 1 122 ? 10.996 22.819 -10.435 1.00 81.62 122 ALA A C 1
ATOM 957 O O . ALA A 1 122 ? 10.603 23.762 -9.750 1.00 81.62 122 ALA A O 1
ATOM 958 N N . VAL A 1 123 ? 11.336 22.980 -11.719 1.00 80.12 123 VAL A N 1
ATOM 959 C CA . VAL A 1 123 ? 11.168 24.236 -12.456 1.00 80.12 123 VAL A CA 1
ATOM 960 C C . VAL A 1 123 ? 9.886 24.157 -13.293 1.00 80.12 123 VAL A C 1
ATOM 962 O O . VAL A 1 123 ? 9.801 23.321 -14.193 1.00 80.12 123 VAL A O 1
ATOM 965 N N . PRO A 1 124 ? 8.891 25.040 -13.074 1.00 64.44 124 PRO A N 1
ATOM 966 C CA . PRO A 1 124 ? 7.694 25.077 -13.904 1.00 64.44 124 PRO A CA 1
ATOM 967 C C . PRO A 1 124 ? 8.065 25.367 -15.361 1.00 64.44 124 PRO A C 1
ATOM 969 O O . PRO A 1 124 ? 8.445 26.485 -15.714 1.00 64.44 124 PRO A O 1
ATOM 972 N N . THR A 1 125 ? 7.946 24.371 -16.233 1.00 62.84 125 THR A N 1
ATOM 973 C CA . THR A 1 125 ? 8.067 24.589 -17.673 1.00 62.84 125 THR A CA 1
ATOM 974 C C . THR A 1 125 ? 6.708 25.049 -18.197 1.00 62.84 125 THR A C 1
ATOM 976 O O . THR A 1 125 ? 5.704 24.355 -18.089 1.00 62.84 125 THR A O 1
ATOM 979 N N . GLY A 1 126 ? 6.646 26.261 -18.756 1.00 52.66 126 GLY A N 1
ATOM 980 C CA . GLY A 1 126 ? 5.409 26.858 -19.289 1.00 52.66 126 GLY A CA 1
ATOM 981 C C . GLY A 1 126 ? 4.849 26.178 -20.549 1.00 52.66 126 GLY A C 1
ATOM 982 O O . GLY A 1 126 ? 3.970 26.737 -21.202 1.00 52.66 126 GLY A O 1
ATOM 983 N N . GLY A 1 127 ? 5.368 25.006 -20.923 1.00 58.09 127 GLY A N 1
ATOM 984 C CA . GLY A 1 127 ? 4.907 24.214 -22.057 1.00 58.09 127 GLY A CA 1
ATOM 985 C C . GLY A 1 127 ? 3.941 23.133 -21.591 1.00 58.09 127 GLY A C 1
ATOM 986 O O . GLY A 1 127 ? 4.327 22.222 -20.868 1.00 58.09 127 GLY A O 1
ATOM 987 N N . SER A 1 128 ? 2.680 23.212 -22.015 1.00 56.75 128 SER A N 1
ATOM 988 C CA . SER A 1 128 ? 1.743 22.108 -21.803 1.00 56.75 128 SER A CA 1
ATOM 989 C C . SER A 1 128 ? 2.056 20.989 -22.809 1.00 56.75 128 SER A C 1
ATOM 991 O O . SER A 1 128 ? 2.152 21.290 -24.002 1.00 56.75 128 SER A O 1
ATOM 993 N N . PRO A 1 129 ? 2.223 19.722 -22.382 1.00 63.16 129 PRO A N 1
ATOM 994 C CA . PRO A 1 129 ? 2.463 18.620 -23.308 1.00 63.16 129 PRO A CA 1
ATOM 995 C C . PRO A 1 129 ? 1.290 18.478 -24.283 1.00 63.16 129 PRO A C 1
ATOM 997 O O . PRO A 1 129 ? 0.125 18.614 -23.899 1.00 63.16 129 PRO A O 1
ATOM 1000 N N . SER A 1 130 ? 1.597 18.214 -25.551 1.00 63.03 130 SER A N 1
ATOM 1001 C CA . SER A 1 130 ? 0.618 18.297 -26.640 1.00 63.03 130 SER A CA 1
ATOM 1002 C C . SER A 1 130 ? -0.307 17.073 -26.722 1.00 63.03 130 SER A C 1
ATOM 1004 O O . SER A 1 130 ? -1.448 17.191 -27.176 1.00 63.03 130 SER A O 1
ATOM 1006 N N . GLY A 1 131 ? 0.141 15.909 -26.226 1.00 75.81 131 GLY A N 1
ATOM 1007 C CA . GLY A 1 131 ? -0.606 14.646 -26.246 1.00 75.81 131 GLY A CA 1
ATOM 1008 C C . GLY A 1 131 ? -1.154 14.180 -24.888 1.00 75.81 131 GLY A C 1
ATOM 1009 O O . GLY A 1 131 ? -0.628 14.500 -23.825 1.00 75.81 131 GLY A O 1
ATOM 1010 N N . LEU A 1 132 ? -2.218 13.362 -24.892 1.00 75.31 132 LEU A N 1
ATOM 1011 C CA . LEU A 1 132 ? -2.730 12.702 -23.674 1.00 75.31 132 LEU A CA 1
ATOM 1012 C C . LEU A 1 132 ? -1.689 11.756 -23.053 1.00 75.31 132 LEU A C 1
ATOM 1014 O O . LEU A 1 132 ? -1.513 11.768 -21.841 1.00 75.31 132 LEU A O 1
ATOM 1018 N N . ILE A 1 133 ? -0.994 10.969 -23.879 1.00 74.69 133 ILE A N 1
ATOM 1019 C CA . ILE A 1 133 ? 0.024 10.010 -23.422 1.00 74.69 133 ILE A CA 1
ATOM 1020 C C . ILE A 1 133 ? 1.210 10.745 -22.790 1.00 74.69 133 ILE A C 1
ATOM 1022 O O . ILE A 1 133 ? 1.608 10.397 -21.686 1.00 74.69 133 ILE A O 1
ATOM 1026 N N . GLU A 1 134 ? 1.705 11.805 -23.431 1.00 71.50 134 GLU A N 1
ATOM 1027 C CA . GLU A 1 134 ? 2.788 12.645 -22.901 1.00 71.50 134 GLU A CA 1
ATOM 1028 C C . GLU A 1 134 ? 2.400 13.300 -21.570 1.00 71.50 134 GLU A C 1
ATOM 1030 O O . GLU A 1 134 ? 3.192 13.317 -20.632 1.00 71.50 134 GLU A O 1
ATOM 1035 N N . ARG A 1 135 ? 1.155 13.785 -21.448 1.00 72.75 135 ARG A N 1
ATOM 1036 C CA . ARG A 1 135 ? 0.638 14.325 -20.180 1.00 72.75 135 ARG A CA 1
ATOM 1037 C C . ARG A 1 135 ? 0.578 13.267 -19.082 1.00 72.75 135 ARG A C 1
ATOM 1039 O O . ARG A 1 135 ? 0.950 13.561 -17.953 1.00 72.75 135 ARG A O 1
ATOM 1046 N N . LEU A 1 136 ? 0.127 12.052 -19.397 1.00 74.31 136 LEU A N 1
ATOM 1047 C CA . LEU A 1 136 ? 0.083 10.949 -18.432 1.00 74.31 136 LEU A CA 1
ATOM 1048 C C . LEU A 1 136 ? 1.491 10.505 -18.017 1.00 74.31 136 LEU A C 1
ATOM 1050 O O . LEU A 1 136 ? 1.734 10.287 -16.835 1.00 74.31 136 LEU A O 1
ATOM 1054 N N . GLN A 1 137 ? 2.428 10.416 -18.962 1.00 74.31 137 GLN A N 1
ATOM 1055 C CA . GLN A 1 137 ? 3.825 10.080 -18.681 1.00 74.31 137 GLN A CA 1
ATOM 1056 C C . GLN A 1 137 ? 4.495 11.149 -17.814 1.00 74.31 137 GLN A C 1
ATOM 1058 O O . GLN A 1 137 ? 5.073 10.810 -16.786 1.00 74.31 137 GLN A O 1
ATOM 1063 N N . GLY A 1 138 ? 4.343 12.431 -18.161 1.00 73.50 138 GLY A N 1
ATOM 1064 C CA . GLY A 1 138 ? 4.872 13.538 -17.361 1.00 73.50 138 GLY A CA 1
ATOM 1065 C C . GLY A 1 138 ? 4.241 13.629 -15.969 1.00 73.50 138 GLY A C 1
ATOM 1066 O O . GLY A 1 138 ? 4.922 13.964 -15.007 1.00 73.50 138 GLY A O 1
ATOM 1067 N N . HIS A 1 139 ? 2.960 13.275 -15.827 1.00 79.06 139 HIS A N 1
ATOM 1068 C CA . HIS A 1 139 ? 2.302 13.198 -14.520 1.00 79.06 139 HIS A CA 1
ATOM 1069 C C . HIS A 1 139 ? 2.833 12.044 -13.655 1.00 79.06 139 HIS A C 1
ATOM 1071 O O . HIS A 1 139 ? 2.959 12.190 -12.440 1.00 79.06 139 HIS A O 1
ATOM 1077 N N . ASN A 1 140 ? 3.150 10.904 -14.271 1.00 87.31 140 ASN A N 1
ATOM 1078 C CA . ASN A 1 140 ? 3.602 9.714 -13.556 1.00 87.31 140 ASN A CA 1
ATOM 1079 C C . ASN A 1 140 ? 5.106 9.716 -13.253 1.00 87.31 140 ASN A C 1
ATOM 1081 O O . ASN A 1 140 ? 5.533 9.057 -12.310 1.00 87.31 140 ASN A O 1
ATOM 1085 N N . GLU A 1 141 ? 5.916 10.447 -14.016 1.00 92.19 141 GLU A N 1
ATOM 1086 C CA . GLU A 1 141 ? 7.369 10.471 -13.843 1.00 92.19 141 GLU A CA 1
ATOM 1087 C C . GLU A 1 141 ? 7.808 10.837 -12.405 1.00 92.19 141 GLU A C 1
ATOM 1089 O O . GLU A 1 141 ? 8.563 10.057 -11.819 1.00 92.19 141 GLU A O 1
ATOM 1094 N N . PRO A 1 142 ? 7.293 11.904 -11.755 1.00 92.25 142 PRO A N 1
ATOM 1095 C CA . PRO A 1 142 ? 7.593 12.189 -10.347 1.00 92.25 142 PRO A CA 1
ATOM 1096 C C . PRO A 1 142 ? 7.245 11.034 -9.398 1.00 92.25 142 PRO A C 1
ATOM 1098 O O . PRO A 1 142 ? 7.961 10.800 -8.425 1.00 92.25 142 PRO A O 1
ATOM 1101 N N . ILE A 1 143 ? 6.168 10.291 -9.685 1.00 92.75 143 ILE A N 1
ATOM 1102 C CA . ILE A 1 143 ? 5.748 9.118 -8.902 1.00 92.75 143 ILE A CA 1
ATOM 1103 C C . ILE A 1 143 ? 6.804 8.019 -9.008 1.00 92.75 143 ILE A C 1
ATOM 1105 O O . ILE A 1 143 ? 7.195 7.442 -7.993 1.00 92.75 143 ILE A O 1
ATOM 1109 N N . TYR A 1 144 ? 7.284 7.748 -10.222 1.00 95.25 144 TYR A N 1
ATOM 1110 C CA . TYR A 1 144 ? 8.275 6.705 -10.463 1.00 95.25 144 TYR A CA 1
ATOM 1111 C C . TYR A 1 144 ? 9.625 7.050 -9.831 1.00 95.25 144 TYR A C 1
ATOM 1113 O O . TYR A 1 144 ? 10.191 6.228 -9.111 1.00 95.25 144 TYR A O 1
ATOM 1121 N N . LEU A 1 145 ? 10.105 8.283 -10.026 1.00 96.88 145 LEU A N 1
ATOM 1122 C CA . LEU A 1 145 ? 11.374 8.756 -9.467 1.00 96.88 145 LEU A CA 1
ATOM 1123 C C . LEU A 1 145 ? 11.363 8.713 -7.933 1.00 96.88 145 LEU A C 1
ATOM 1125 O O . LEU A 1 145 ? 12.234 8.095 -7.322 1.00 96.88 145 LEU A O 1
ATOM 1129 N N . ALA A 1 146 ? 10.347 9.310 -7.303 1.00 96.06 146 ALA A N 1
ATOM 1130 C CA . ALA A 1 146 ? 10.213 9.313 -5.849 1.00 96.06 146 ALA A CA 1
ATOM 1131 C C . ALA A 1 146 ? 10.022 7.898 -5.281 1.00 96.06 146 ALA A C 1
ATOM 1133 O O . ALA A 1 146 ? 10.572 7.572 -4.231 1.00 96.06 146 ALA A O 1
ATOM 1134 N N . GLY A 1 147 ? 9.293 7.033 -5.990 1.00 95.50 147 GLY A N 1
ATOM 1135 C CA . GLY A 1 147 ? 9.091 5.642 -5.597 1.00 95.50 147 GLY A CA 1
ATOM 1136 C C . GLY A 1 147 ? 10.369 4.803 -5.599 1.00 95.50 147 GLY A C 1
ATOM 1137 O O . GLY A 1 147 ? 10.550 3.976 -4.706 1.00 95.50 147 GLY A O 1
ATOM 1138 N N . ILE A 1 148 ? 11.274 5.032 -6.556 1.00 96.69 148 ILE A N 1
ATOM 1139 C CA . ILE A 1 148 ? 12.596 4.386 -6.581 1.00 96.69 148 ILE A CA 1
ATOM 1140 C C . ILE A 1 148 ? 13.454 4.878 -5.411 1.00 96.69 148 ILE A C 1
ATOM 1142 O O . ILE A 1 148 ? 14.003 4.061 -4.673 1.00 96.69 148 ILE A O 1
ATOM 1146 N N . LEU A 1 149 ? 13.516 6.196 -5.181 1.00 97.38 149 LEU A N 1
ATOM 1147 C CA . LEU A 1 149 ? 14.269 6.766 -4.055 1.00 97.38 149 LEU A CA 1
ATOM 1148 C C . LEU A 1 149 ? 13.748 6.257 -2.706 1.00 97.38 149 LEU A C 1
ATOM 1150 O O . LEU A 1 149 ? 14.535 5.851 -1.853 1.00 97.38 149 LEU A O 1
ATOM 1154 N N . ARG A 1 150 ? 12.421 6.196 -2.542 1.00 96.12 150 ARG A N 1
ATOM 1155 C CA . ARG A 1 150 ? 11.768 5.619 -1.363 1.00 96.12 150 ARG A CA 1
ATOM 1156 C C . ARG A 1 150 ? 12.195 4.170 -1.128 1.00 96.12 150 ARG A C 1
ATOM 1158 O O . ARG A 1 150 ? 12.445 3.792 0.012 1.00 96.12 150 ARG A O 1
ATOM 1165 N N . ALA A 1 151 ? 12.284 3.363 -2.184 1.00 94.69 151 ALA A N 1
ATOM 1166 C CA . ALA A 1 151 ? 12.669 1.957 -2.083 1.00 94.69 151 ALA A CA 1
ATOM 1167 C C . ALA A 1 151 ? 14.139 1.757 -1.678 1.00 94.69 151 ALA A C 1
ATOM 1169 O O . ALA A 1 151 ? 14.457 0.787 -0.993 1.00 94.69 151 ALA A O 1
ATOM 1170 N N . TRP A 1 152 ? 15.030 2.676 -2.061 1.00 95.88 152 TRP A N 1
ATOM 1171 C CA . TRP A 1 152 ? 16.421 2.686 -1.591 1.00 95.88 152 TRP A CA 1
ATOM 1172 C C . TRP A 1 152 ? 16.580 3.212 -0.158 1.00 95.88 152 TRP A C 1
ATOM 1174 O O . TRP A 1 152 ? 17.613 2.961 0.471 1.00 95.88 152 TRP A O 1
ATOM 1184 N N . GLY A 1 153 ? 15.580 3.930 0.361 1.00 94.94 153 GLY A N 1
ATOM 1185 C CA . GLY A 1 153 ? 15.556 4.442 1.727 1.00 94.94 153 GLY A CA 1
ATOM 1186 C C . GLY A 1 153 ? 16.803 5.282 2.049 1.00 94.94 153 GLY A C 1
ATOM 1187 O O . GLY A 1 153 ? 17.135 6.183 1.276 1.00 94.94 153 GLY A O 1
ATOM 1188 N N . PRO A 1 154 ? 17.557 4.981 3.125 1.00 95.31 154 PRO A N 1
ATOM 1189 C CA . PRO A 1 154 ? 18.767 5.730 3.486 1.00 95.31 154 PRO A CA 1
ATOM 1190 C C . PRO A 1 154 ? 19.836 5.808 2.384 1.00 95.31 154 PRO A C 1
ATOM 1192 O O . PRO A 1 154 ? 20.604 6.769 2.346 1.00 95.31 154 PRO A O 1
ATOM 1195 N N . GLY A 1 155 ? 19.887 4.841 1.457 1.00 95.31 155 GLY A N 1
ATOM 1196 C CA . GLY A 1 155 ? 20.817 4.883 0.322 1.00 95.31 155 GLY A CA 1
ATOM 1197 C C . GLY A 1 155 ? 20.584 6.082 -0.607 1.00 95.31 155 GLY A C 1
ATOM 1198 O O . GLY A 1 155 ? 21.519 6.571 -1.233 1.00 95.31 155 GLY A O 1
ATOM 1199 N N . ALA A 1 156 ? 19.359 6.614 -0.648 1.00 96.56 156 ALA A N 1
ATOM 1200 C CA . ALA A 1 156 ? 18.978 7.761 -1.468 1.00 96.56 156 ALA A CA 1
ATOM 1201 C C . ALA A 1 156 ? 19.178 9.127 -0.780 1.00 96.56 156 ALA A C 1
ATOM 1203 O O . ALA A 1 156 ? 18.752 10.146 -1.325 1.00 96.56 156 ALA A O 1
ATOM 1204 N N . ALA A 1 157 ? 19.840 9.190 0.386 1.00 95.38 157 ALA A N 1
ATOM 1205 C CA . ALA A 1 157 ? 19.996 10.424 1.170 1.00 95.38 157 ALA A CA 1
ATOM 1206 C C . ALA A 1 157 ? 20.582 11.611 0.374 1.00 95.38 157 ALA A C 1
ATOM 1208 O O . ALA A 1 157 ? 20.262 12.768 0.647 1.00 95.38 157 ALA A O 1
ATOM 1209 N N . GLY A 1 158 ? 21.394 11.337 -0.655 1.00 95.94 158 GLY A N 1
ATOM 1210 C CA . GLY A 1 158 ? 21.940 12.359 -1.552 1.00 95.94 158 GLY A CA 1
ATOM 1211 C C . GLY A 1 158 ? 20.892 13.163 -2.337 1.00 95.94 158 GLY A C 1
ATOM 1212 O O . GLY A 1 158 ? 21.220 14.251 -2.795 1.00 95.94 158 GLY A O 1
ATOM 1213 N N . ALA A 1 159 ? 19.652 12.674 -2.468 1.00 97.12 159 ALA A N 1
ATOM 1214 C CA . ALA A 1 159 ? 18.567 13.324 -3.216 1.00 97.12 159 ALA A CA 1
ATOM 1215 C C . ALA A 1 159 ? 17.638 14.216 -2.365 1.00 97.12 159 ALA A C 1
ATOM 1217 O O . ALA A 1 159 ? 16.633 14.729 -2.865 1.00 97.12 159 ALA A O 1
ATOM 1218 N N . GLN A 1 160 ? 17.924 14.385 -1.068 1.00 96.50 160 GLN A N 1
ATOM 1219 C CA . GLN A 1 160 ? 17.035 15.104 -0.144 1.00 96.50 160 GLN A CA 1
ATOM 1220 C C . GLN A 1 160 ? 16.750 16.553 -0.568 1.00 96.50 160 GLN A C 1
ATOM 1222 O O . GLN A 1 160 ? 15.622 17.024 -0.433 1.00 96.50 160 GLN A O 1
ATOM 1227 N N . ALA A 1 161 ? 17.749 17.260 -1.107 1.00 95.88 161 ALA A N 1
ATOM 1228 C CA . ALA A 1 161 ? 17.614 18.669 -1.459 1.00 95.88 161 ALA A CA 1
ATOM 1229 C C . ALA A 1 161 ? 16.701 18.844 -2.678 1.00 95.88 161 ALA A C 1
ATOM 1231 O O . ALA A 1 161 ? 15.909 19.784 -2.746 1.00 95.88 161 ALA A O 1
ATOM 1232 N N . GLU A 1 162 ? 16.802 17.932 -3.639 1.00 96.81 162 GLU A N 1
ATOM 1233 C CA . GLU A 1 162 ? 15.982 17.892 -4.840 1.00 96.81 162 GLU A CA 1
ATOM 1234 C C . GLU A 1 162 ? 14.539 17.489 -4.506 1.00 96.81 162 GLU A C 1
ATOM 1236 O O . GLU A 1 162 ? 13.604 18.146 -4.960 1.00 96.81 162 GLU A O 1
ATOM 1241 N N . LEU A 1 163 ? 14.344 16.503 -3.625 1.00 96.19 163 LEU A N 1
ATOM 1242 C CA . LEU A 1 163 ? 13.019 16.141 -3.106 1.00 96.19 163 LEU A CA 1
ATOM 1243 C C . LEU A 1 163 ? 12.363 17.295 -2.333 1.00 96.19 163 LEU A C 1
ATOM 1245 O O . LEU A 1 163 ? 11.188 17.589 -2.543 1.00 96.19 163 LEU A O 1
ATOM 1249 N N . ALA A 1 164 ? 13.117 18.009 -1.494 1.00 94.94 164 ALA A N 1
ATOM 1250 C CA . ALA A 1 164 ? 12.601 19.166 -0.765 1.00 94.94 164 ALA A CA 1
ATOM 1251 C C . ALA A 1 164 ? 12.209 20.329 -1.699 1.00 94.94 164 ALA A C 1
ATOM 1253 O O . ALA A 1 164 ? 11.290 21.087 -1.393 1.00 94.94 164 ALA A O 1
ATOM 1254 N N . LYS A 1 165 ? 12.872 20.477 -2.855 1.00 93.19 165 LYS A N 1
ATOM 1255 C CA . LYS A 1 165 ? 12.468 21.430 -3.906 1.00 93.19 165 LYS A CA 1
ATOM 1256 C C . LYS A 1 165 ? 11.224 20.977 -4.673 1.00 93.19 165 LYS A C 1
ATOM 1258 O O . LYS A 1 165 ? 10.520 21.829 -5.201 1.00 93.19 165 LYS A O 1
ATOM 1263 N N . LEU A 1 166 ? 10.954 19.674 -4.729 1.00 92.19 166 LEU A N 1
ATOM 1264 C CA . LEU A 1 166 ? 9.799 19.098 -5.420 1.00 92.19 166 LEU A CA 1
ATOM 1265 C C . LEU A 1 166 ? 8.484 19.255 -4.628 1.00 92.19 166 LEU A C 1
ATOM 1267 O O . LEU A 1 166 ? 7.409 19.250 -5.229 1.00 92.19 166 LEU A O 1
ATOM 1271 N N . LEU A 1 167 ? 8.558 19.425 -3.299 1.00 92.06 167 LEU A N 1
ATOM 1272 C CA . LEU A 1 167 ? 7.403 19.533 -2.391 1.00 92.06 167 LEU A CA 1
ATOM 1273 C C . LEU A 1 167 ? 6.278 20.477 -2.868 1.00 92.06 167 LEU A C 1
ATOM 1275 O O . LEU A 1 167 ? 5.123 20.065 -2.792 1.00 92.06 167 LEU A O 1
ATOM 1279 N N . PRO A 1 168 ? 6.542 21.692 -3.396 1.00 89.38 168 PRO A N 1
ATOM 1280 C CA . PRO A 1 168 ? 5.477 22.602 -3.830 1.00 89.38 168 PRO A CA 1
ATOM 1281 C C . PRO A 1 168 ? 4.652 22.101 -5.026 1.00 89.38 168 PRO A C 1
ATOM 1283 O O . PRO A 1 168 ? 3.566 22.619 -5.279 1.00 89.38 168 PRO A O 1
ATOM 1286 N N . HIS A 1 169 ? 5.172 21.136 -5.787 1.00 86.81 169 HIS A N 1
ATOM 1287 C CA . HIS A 1 169 ? 4.567 20.654 -7.033 1.00 86.81 169 HIS A CA 1
ATOM 1288 C C . HIS A 1 169 ? 4.069 19.211 -6.922 1.00 86.81 169 HIS A C 1
ATOM 1290 O O . HIS A 1 169 ? 3.032 18.873 -7.491 1.00 86.81 169 HIS A O 1
ATOM 1296 N N . HIS A 1 170 ? 4.784 18.374 -6.166 1.00 90.38 170 HIS A N 1
ATOM 1297 C CA . HIS A 1 170 ? 4.459 16.962 -5.953 1.00 90.38 170 HIS A CA 1
ATOM 1298 C C . HIS A 1 170 ? 4.589 16.591 -4.467 1.00 90.38 170 HIS A C 1
ATOM 1300 O O . HIS A 1 170 ? 5.455 15.790 -4.101 1.00 90.38 170 HIS A O 1
ATOM 1306 N N . PRO A 1 171 ? 3.755 17.180 -3.590 1.00 92.12 171 PRO A N 1
ATOM 1307 C CA . PRO A 1 171 ? 3.900 17.064 -2.139 1.00 92.12 171 PRO A CA 1
ATOM 1308 C C . PRO A 1 171 ? 3.809 15.620 -1.645 1.00 92.12 171 PRO A C 1
ATOM 1310 O O . PRO A 1 171 ? 4.626 15.219 -0.824 1.00 92.12 171 PRO A O 1
ATOM 1313 N N . ILE A 1 172 ? 2.875 14.821 -2.174 1.00 92.31 172 ILE A N 1
ATOM 1314 C CA . ILE A 1 172 ? 2.700 13.417 -1.769 1.00 92.31 172 ILE A CA 1
ATOM 1315 C C . ILE A 1 172 ? 3.963 12.609 -2.083 1.00 92.31 172 ILE A C 1
ATOM 1317 O O . ILE A 1 172 ? 4.537 11.978 -1.201 1.00 92.31 172 ILE A O 1
ATOM 1321 N N . GLN A 1 173 ? 4.424 12.662 -3.335 1.00 93.44 173 GLN A N 1
ATOM 1322 C CA . GLN A 1 173 ? 5.583 11.894 -3.791 1.00 93.44 173 GLN A CA 1
ATOM 1323 C C . GLN A 1 173 ? 6.858 12.317 -3.052 1.00 93.44 173 GLN A C 1
ATOM 1325 O O . GLN A 1 173 ? 7.625 11.466 -2.602 1.00 93.44 173 GLN A O 1
ATOM 1330 N N . ALA A 1 174 ? 7.076 13.626 -2.904 1.00 95.06 174 ALA A N 1
ATOM 1331 C CA . ALA A 1 174 ? 8.245 14.159 -2.220 1.00 95.06 174 ALA A CA 1
ATOM 1332 C C . ALA A 1 174 ? 8.251 13.815 -0.723 1.00 95.06 174 ALA A C 1
ATOM 1334 O O . ALA A 1 174 ? 9.273 13.354 -0.218 1.00 95.06 174 ALA A O 1
ATOM 1335 N N . ALA A 1 175 ? 7.126 13.992 -0.021 1.00 95.50 175 ALA A N 1
ATOM 1336 C CA . ALA A 1 175 ? 7.019 13.694 1.407 1.00 95.50 175 ALA A CA 1
ATOM 1337 C C . ALA A 1 175 ? 7.236 12.200 1.698 1.00 95.50 175 ALA A C 1
ATOM 1339 O O . ALA A 1 175 ? 8.040 11.864 2.568 1.00 95.50 175 ALA A O 1
ATOM 1340 N N . ASP A 1 176 ? 6.603 11.310 0.925 1.00 94.38 176 ASP A N 1
ATOM 1341 C CA . ASP A 1 176 ? 6.762 9.858 1.076 1.00 94.38 176 ASP A CA 1
ATOM 1342 C C . ASP A 1 176 ? 8.219 9.409 0.869 1.00 94.38 176 ASP A C 1
ATOM 1344 O O . ASP A 1 176 ? 8.713 8.531 1.580 1.00 94.38 176 ASP A O 1
ATOM 1348 N N . ALA A 1 177 ? 8.922 10.002 -0.104 1.00 96.62 177 ALA A N 1
ATOM 1349 C CA . ALA A 1 177 ? 10.324 9.690 -0.362 1.00 96.62 177 ALA A CA 1
ATOM 1350 C C . ALA A 1 177 ? 11.247 10.246 0.732 1.00 96.62 177 ALA A C 1
ATOM 1352 O O . ALA A 1 177 ? 12.116 9.521 1.209 1.00 96.62 177 ALA A O 1
ATOM 1353 N N . LEU A 1 178 ? 11.034 11.494 1.169 1.00 96.94 178 LEU A N 1
ATOM 1354 C CA . LEU A 1 178 ? 11.793 12.121 2.258 1.00 96.94 178 LEU A CA 1
ATOM 1355 C C . LEU A 1 178 ? 11.671 11.328 3.565 1.00 96.94 178 LEU A C 1
ATOM 1357 O O . LEU A 1 178 ? 12.678 11.106 4.236 1.00 96.94 178 LEU A O 1
ATOM 1361 N N . ALA A 1 179 ? 10.469 10.845 3.896 1.00 96.19 179 ALA A N 1
ATOM 1362 C CA . ALA A 1 179 ? 10.224 10.028 5.084 1.00 96.19 179 ALA A CA 1
ATOM 1363 C C . ALA A 1 179 ? 11.061 8.735 5.106 1.00 96.19 179 ALA A C 1
ATOM 1365 O O . ALA A 1 179 ? 11.460 8.266 6.171 1.00 96.19 179 ALA A O 1
ATOM 1366 N N . ALA A 1 180 ? 11.359 8.162 3.936 1.00 96.12 180 ALA A N 1
ATOM 1367 C CA . ALA A 1 180 ? 12.113 6.916 3.817 1.00 96.12 180 ALA A CA 1
ATOM 1368 C C . ALA A 1 180 ? 13.639 7.086 3.929 1.00 96.12 180 ALA A C 1
ATOM 1370 O O . ALA A 1 180 ? 14.342 6.095 4.129 1.00 96.12 180 ALA A O 1
ATOM 1371 N N . LEU A 1 181 ? 14.171 8.312 3.841 1.00 95.00 181 LEU A N 1
ATOM 1372 C CA . LEU A 1 181 ? 15.618 8.575 3.913 1.00 95.00 181 LEU A CA 1
ATOM 1373 C C . LEU A 1 181 ? 16.205 8.419 5.330 1.00 95.00 181 LEU A C 1
ATOM 1375 O O . LEU A 1 181 ? 17.422 8.483 5.495 1.00 95.00 181 LEU A O 1
ATOM 1379 N N . ALA A 1 182 ? 15.355 8.211 6.344 1.00 84.81 182 ALA A N 1
ATOM 1380 C CA . ALA A 1 182 ? 15.649 8.126 7.782 1.00 84.81 182 ALA A CA 1
ATOM 1381 C C . ALA A 1 182 ? 16.189 9.412 8.439 1.00 84.81 182 ALA A C 1
ATOM 1383 O O . ALA A 1 182 ? 15.830 9.700 9.579 1.00 84.81 182 ALA A O 1
ATOM 1384 N N . HIS A 1 183 ? 17.005 10.208 7.743 1.00 87.50 183 HIS A N 1
ATOM 1385 C CA . HIS A 1 183 ? 17.532 11.480 8.240 1.00 87.50 183 HIS A CA 1
ATOM 1386 C C . HIS A 1 183 ? 17.516 12.550 7.149 1.00 87.50 183 HIS A C 1
ATOM 1388 O O . HIS A 1 183 ? 17.899 12.285 6.011 1.00 87.50 183 HIS A O 1
ATOM 1394 N N . LEU A 1 184 ? 17.124 13.771 7.522 1.00 93.00 184 LEU A N 1
ATOM 1395 C CA . LEU A 1 184 ? 17.154 14.946 6.651 1.00 93.00 184 LEU A CA 1
ATOM 1396 C C . LEU A 1 184 ? 18.133 16.000 7.174 1.00 93.00 184 LEU A C 1
ATOM 1398 O O . LEU A 1 184 ? 18.344 16.132 8.381 1.00 93.00 184 LEU A O 1
ATOM 1402 N N . SER A 1 185 ? 18.688 16.797 6.263 1.00 94.44 185 SER A N 1
ATOM 1403 C CA . SER A 1 185 ? 19.373 18.039 6.608 1.00 94.44 185 SER A CA 1
ATOM 1404 C C . SER A 1 185 ? 18.398 19.036 7.254 1.00 94.44 185 SER A C 1
ATOM 1406 O O . SER A 1 185 ? 17.204 19.005 6.933 1.00 94.44 185 SER A O 1
ATOM 1408 N N . PRO A 1 186 ? 18.887 19.956 8.112 1.00 94.44 186 PRO A N 1
ATOM 1409 C CA . PRO A 1 186 ? 18.054 21.004 8.704 1.00 94.44 186 PRO A CA 1
ATOM 1410 C C . PRO A 1 186 ? 17.224 21.767 7.664 1.00 94.44 186 PRO A C 1
ATOM 1412 O O . PRO A 1 186 ? 16.012 21.866 7.821 1.00 94.44 186 PRO A O 1
ATOM 1415 N N . ASP A 1 187 ? 17.841 22.183 6.555 1.00 94.69 187 ASP A N 1
ATOM 1416 C CA . ASP A 1 187 ? 17.176 22.919 5.472 1.00 94.69 187 ASP A CA 1
ATOM 1417 C C . ASP A 1 187 ? 16.050 22.117 4.796 1.00 94.69 187 ASP A C 1
ATOM 1419 O O . ASP A 1 187 ? 15.001 22.662 4.451 1.00 94.69 187 ASP A O 1
ATOM 1423 N N . SER A 1 188 ? 16.253 20.812 4.574 1.00 94.50 188 SER A N 1
ATOM 1424 C CA . SER A 1 188 ? 15.232 19.959 3.943 1.00 94.50 188 SER A CA 1
ATOM 1425 C C . SER A 1 188 ? 14.063 19.717 4.897 1.00 94.50 188 SER A C 1
ATOM 1427 O O . SER A 1 188 ? 12.909 19.690 4.470 1.00 94.50 188 SER A O 1
ATOM 1429 N N . LEU A 1 189 ? 14.359 19.579 6.192 1.00 95.00 189 LEU A N 1
ATOM 1430 C CA . LEU A 1 189 ? 13.350 19.439 7.234 1.00 95.00 189 LEU A CA 1
ATOM 1431 C C . LEU A 1 189 ? 12.548 20.733 7.431 1.00 95.00 189 LEU A C 1
ATOM 1433 O O . LEU A 1 189 ? 11.335 20.670 7.599 1.00 95.00 189 LEU A O 1
ATOM 1437 N N . GLU A 1 190 ? 13.195 21.898 7.382 1.00 93.69 190 GLU A N 1
ATOM 1438 C CA . GLU A 1 190 ? 12.526 23.203 7.438 1.00 93.69 190 GLU A CA 1
ATOM 1439 C C . GLU A 1 190 ? 11.552 23.372 6.265 1.00 93.69 190 GLU A C 1
ATOM 1441 O O . GLU A 1 190 ? 10.370 23.624 6.484 1.00 93.69 190 GLU A O 1
ATOM 1446 N N . ARG A 1 191 ? 11.988 23.074 5.034 1.00 93.00 191 ARG A N 1
ATOM 1447 C CA . ARG A 1 191 ? 11.105 23.069 3.852 1.00 93.00 191 ARG A CA 1
ATOM 1448 C C . ARG A 1 191 ? 9.911 22.127 4.005 1.00 93.00 191 ARG A C 1
ATOM 1450 O O . ARG A 1 191 ? 8.799 22.474 3.611 1.00 93.00 191 ARG A O 1
ATOM 1457 N N . LEU A 1 192 ? 10.123 20.940 4.578 1.00 93.62 192 LEU A N 1
ATOM 1458 C CA . LEU A 1 192 ? 9.041 19.993 4.853 1.00 93.62 192 LEU A CA 1
ATOM 1459 C C . LEU A 1 192 ? 8.059 20.534 5.905 1.00 93.62 192 LEU A C 1
ATOM 1461 O O . LEU A 1 192 ? 6.859 20.319 5.764 1.00 93.62 192 LEU A O 1
ATOM 1465 N N . ARG A 1 193 ? 8.539 21.262 6.923 1.00 92.62 193 ARG A N 1
ATOM 1466 C CA . ARG A 1 193 ? 7.694 21.916 7.941 1.00 92.62 193 ARG A CA 1
ATOM 1467 C C . ARG A 1 193 ? 6.897 23.102 7.400 1.00 92.62 193 ARG A C 1
ATOM 1469 O O . ARG A 1 193 ? 5.812 23.363 7.906 1.00 92.62 193 ARG A O 1
ATOM 1476 N N . GLU A 1 194 ? 7.401 23.804 6.390 1.00 89.50 194 GLU A N 1
ATOM 1477 C CA . GLU A 1 194 ? 6.719 24.947 5.762 1.00 89.50 194 GLU A CA 1
ATOM 1478 C C . GLU A 1 194 ? 5.659 24.527 4.726 1.00 89.50 194 GLU A C 1
ATOM 1480 O O . GLU A 1 194 ? 4.686 25.247 4.489 1.00 89.50 194 GLU A O 1
ATOM 1485 N N . ALA A 1 195 ? 5.796 23.333 4.142 1.00 85.00 195 ALA A N 1
ATOM 1486 C CA . ALA A 1 195 ? 4.898 22.798 3.118 1.00 85.00 195 ALA A CA 1
ATOM 1487 C C . ALA A 1 195 ? 3.424 22.503 3.527 1.00 85.00 195 ALA A C 1
ATOM 1489 O O . ALA A 1 195 ? 2.561 22.617 2.651 1.00 85.00 195 ALA A O 1
ATOM 1490 N N . PRO A 1 196 ? 3.051 22.152 4.784 1.00 71.25 196 PRO A N 1
ATOM 1491 C CA . PRO A 1 196 ? 1.679 21.747 5.128 1.00 71.25 196 PRO A CA 1
ATOM 1492 C C . PRO A 1 196 ? 0.622 22.851 4.934 1.00 71.25 196 PRO A C 1
ATOM 1494 O O . PRO A 1 196 ? -0.578 22.568 4.915 1.00 71.25 196 PRO A O 1
ATOM 1497 N N . GLY A 1 197 ? 1.033 24.119 4.809 1.00 64.44 197 GLY A N 1
ATOM 1498 C CA . GLY A 1 197 ? 0.120 25.263 4.729 1.00 64.44 197 GLY A CA 1
ATOM 1499 C C . GLY A 1 197 ? -0.694 25.349 3.430 1.00 64.44 197 GLY A C 1
ATOM 1500 O O . GLY A 1 197 ? -1.808 25.885 3.440 1.00 64.44 197 GLY A O 1
ATOM 1501 N N . SER A 1 198 ? -0.194 24.790 2.324 1.00 61.84 198 SER A N 1
ATOM 1502 C CA . SER A 1 198 ? -0.778 24.922 0.983 1.00 61.84 198 SER A CA 1
ATOM 1503 C C . SER A 1 198 ? -0.987 23.559 0.325 1.00 61.84 198 SER A C 1
ATOM 1505 O O . SER A 1 198 ? -0.027 22.831 0.110 1.00 61.84 198 SER A O 1
ATOM 1507 N N . GLY A 1 199 ? -2.230 23.215 -0.017 1.00 80.75 199 GLY A N 1
ATOM 1508 C CA . GLY A 1 199 ? -2.544 21.964 -0.715 1.00 80.75 199 GLY A CA 1
ATOM 1509 C C . GLY A 1 199 ? -3.866 21.331 -0.292 1.00 80.75 199 GLY A C 1
ATOM 1510 O O . GLY A 1 199 ? -4.570 21.834 0.597 1.00 80.75 199 GLY A O 1
ATOM 1511 N N . THR A 1 200 ? -4.189 20.225 -0.956 1.00 90.50 200 THR A N 1
ATOM 1512 C CA . THR A 1 200 ? -5.326 19.346 -0.658 1.00 90.50 200 THR A CA 1
ATOM 1513 C C . THR A 1 200 ? -5.141 18.635 0.688 1.00 90.50 200 THR A C 1
ATOM 1515 O O . THR A 1 200 ? -4.054 18.638 1.265 1.00 90.50 200 THR A O 1
ATOM 1518 N N . ILE A 1 201 ? -6.191 17.994 1.213 1.00 92.25 201 ILE A N 1
ATOM 1519 C CA . ILE A 1 201 ? -6.071 17.188 2.441 1.00 92.25 201 ILE A CA 1
ATOM 1520 C C . ILE A 1 201 ? -5.053 16.057 2.265 1.00 92.25 201 ILE A C 1
ATOM 1522 O O . ILE A 1 201 ? -4.275 15.802 3.178 1.00 92.25 201 ILE A O 1
ATOM 1526 N N . ALA A 1 202 ? -5.005 15.426 1.090 1.00 91.75 202 ALA A N 1
ATOM 1527 C CA . ALA A 1 202 ? -4.043 14.365 0.807 1.00 91.75 202 ALA A CA 1
ATOM 1528 C C . ALA A 1 202 ? -2.589 14.858 0.921 1.00 91.75 202 ALA A C 1
ATOM 1530 O O . ALA A 1 202 ? -1.769 14.183 1.542 1.00 91.75 202 ALA A O 1
ATOM 1531 N N . ASP A 1 203 ? -2.300 16.058 0.409 1.00 92.56 203 ASP A N 1
ATOM 1532 C CA . ASP A 1 203 ? -0.970 16.676 0.488 1.00 92.56 203 ASP A CA 1
ATOM 1533 C C . ASP A 1 203 ? -0.564 16.920 1.946 1.00 92.56 203 ASP A C 1
ATOM 1535 O O . ASP A 1 203 ? 0.524 16.541 2.379 1.00 92.56 203 ASP A O 1
ATOM 1539 N N . ARG A 1 204 ? -1.483 17.494 2.733 1.00 94.69 204 ARG A N 1
ATOM 1540 C CA . ARG A 1 204 ? -1.267 17.786 4.157 1.00 94.69 204 ARG A CA 1
ATOM 1541 C C . ARG A 1 204 ? -1.035 16.518 4.974 1.00 94.69 204 ARG A C 1
ATOM 1543 O O . ARG A 1 204 ? -0.153 16.500 5.828 1.00 94.69 204 ARG A O 1
ATOM 1550 N N . LEU A 1 205 ? -1.802 15.459 4.703 1.00 95.19 205 LEU A N 1
ATOM 1551 C CA . LEU A 1 205 ? -1.640 14.162 5.361 1.00 95.19 205 LEU A CA 1
ATOM 1552 C C . LEU A 1 205 ? -0.283 13.528 5.026 1.00 95.19 205 LEU A C 1
ATOM 1554 O O . LEU A 1 205 ? 0.382 13.033 5.931 1.00 95.19 205 LEU A O 1
ATOM 1558 N N . ALA A 1 206 ? 0.152 13.564 3.762 1.00 94.75 206 ALA A N 1
ATOM 1559 C CA . ALA A 1 206 ? 1.453 13.023 3.361 1.00 94.75 206 ALA A CA 1
ATOM 1560 C C . ALA A 1 206 ? 2.617 13.758 4.049 1.00 94.75 206 ALA A C 1
ATOM 1562 O O . ALA A 1 206 ? 3.507 13.125 4.616 1.00 94.75 206 ALA A O 1
ATOM 1563 N N . ILE A 1 207 ? 2.571 15.093 4.087 1.00 95.31 207 ILE A N 1
ATOM 1564 C CA . ILE A 1 207 ? 3.586 15.909 4.770 1.00 95.31 207 ILE A CA 1
ATOM 1565 C C . ILE A 1 207 ? 3.573 15.655 6.285 1.00 95.31 207 ILE A C 1
ATOM 1567 O O . ILE A 1 207 ? 4.627 15.456 6.886 1.00 95.31 207 ILE A O 1
ATOM 1571 N N . GLY A 1 208 ? 2.389 15.622 6.906 1.00 95.44 208 GLY A N 1
ATOM 1572 C CA . GLY A 1 208 ? 2.242 15.346 8.335 1.00 95.44 208 GLY A CA 1
ATOM 1573 C C . GLY A 1 208 ? 2.807 13.980 8.734 1.00 95.44 208 GLY A C 1
ATOM 1574 O O . GLY A 1 208 ? 3.523 13.889 9.729 1.00 95.44 208 GLY A O 1
ATOM 1575 N N . ARG A 1 209 ? 2.550 12.937 7.933 1.00 95.75 209 ARG A N 1
ATOM 1576 C CA . ARG A 1 209 ? 3.134 11.597 8.120 1.00 95.75 209 ARG A CA 1
ATOM 1577 C C . ARG A 1 209 ? 4.651 11.614 8.009 1.00 95.75 209 ARG A C 1
ATOM 1579 O O . ARG A 1 209 ? 5.329 11.025 8.844 1.00 95.75 209 ARG A O 1
ATOM 1586 N N . ALA A 1 210 ? 5.190 12.301 7.002 1.00 95.50 210 ALA A N 1
ATOM 1587 C CA . ALA A 1 210 ? 6.632 12.403 6.828 1.00 95.50 210 ALA A CA 1
ATOM 1588 C C . ALA A 1 210 ? 7.302 13.071 8.039 1.00 95.50 210 ALA A C 1
ATOM 1590 O O . ALA A 1 210 ? 8.308 12.565 8.534 1.00 95.50 210 ALA A O 1
ATOM 1591 N N . LEU A 1 211 ? 6.713 14.149 8.569 1.00 95.25 211 LEU A N 1
ATOM 1592 C CA . LEU A 1 211 ? 7.189 14.794 9.796 1.00 95.25 211 LEU A CA 1
ATOM 1593 C C . LEU A 1 211 ? 7.106 13.849 11.000 1.00 95.25 211 LEU A C 1
ATOM 1595 O O . LEU A 1 211 ? 8.106 13.674 11.687 1.00 95.25 211 LEU A O 1
ATOM 1599 N N . GLN A 1 212 ? 5.978 13.166 11.204 1.00 95.00 212 GLN A N 1
ATOM 1600 C CA . GLN A 1 212 ? 5.831 12.187 12.285 1.00 95.00 212 GLN A CA 1
ATOM 1601 C C . GLN A 1 212 ? 6.906 11.093 12.219 1.00 95.00 212 GLN A C 1
ATOM 1603 O O . GLN A 1 212 ? 7.502 10.763 13.241 1.00 95.00 212 GLN A O 1
ATOM 1608 N N . ILE A 1 213 ? 7.182 10.547 11.033 1.00 94.94 213 ILE A N 1
ATOM 1609 C CA . ILE A 1 213 ? 8.193 9.497 10.843 1.00 94.94 213 ILE A CA 1
ATOM 1610 C C . ILE A 1 213 ? 9.603 10.018 11.154 1.00 94.94 213 ILE A C 1
ATOM 1612 O O . ILE A 1 213 ? 10.385 9.321 11.797 1.00 94.94 213 ILE A O 1
ATOM 1616 N N . LEU A 1 214 ? 9.939 11.230 10.706 1.00 94.88 214 LEU A N 1
ATOM 1617 C CA . LEU A 1 214 ? 11.297 11.775 10.798 1.00 94.88 214 LEU A CA 1
ATOM 1618 C C . LEU A 1 214 ? 11.616 12.415 12.155 1.00 94.88 214 LEU A C 1
ATOM 1620 O O . LEU A 1 214 ? 12.774 12.413 12.571 1.00 94.88 214 LEU A O 1
ATOM 1624 N N . THR A 1 215 ? 10.622 12.996 12.831 1.00 94.25 215 THR A N 1
ATOM 1625 C CA . THR A 1 215 ? 10.821 13.790 14.057 1.00 94.25 215 THR A CA 1
ATOM 1626 C C . THR A 1 215 ? 10.007 13.294 15.250 1.00 94.25 215 THR A C 1
ATOM 1628 O O . THR A 1 215 ? 10.270 13.710 16.377 1.00 94.25 215 THR A O 1
ATOM 1631 N N . GLY A 1 216 ? 9.017 12.424 15.031 1.00 93.31 216 GLY A N 1
ATOM 1632 C CA . GLY A 1 216 ? 8.021 12.053 16.037 1.00 93.31 216 GLY A CA 1
ATOM 1633 C C . GLY A 1 216 ? 6.946 13.121 16.275 1.00 93.31 216 GLY A C 1
ATOM 1634 O O . GLY A 1 216 ? 6.027 12.886 17.058 1.00 93.31 216 GLY A O 1
ATOM 1635 N N . GLU A 1 217 ? 7.025 14.288 15.623 1.00 93.25 217 GLU A N 1
ATOM 1636 C CA . GLU A 1 217 ? 6.048 15.371 15.776 1.00 93.25 217 GLU A CA 1
ATOM 1637 C C . GLU A 1 217 ? 4.713 14.993 15.111 1.00 93.25 217 GLU A C 1
ATOM 1639 O O . GLU A 1 217 ? 4.649 14.729 13.913 1.00 93.25 217 GLU A O 1
ATOM 1644 N N . THR A 1 218 ? 3.617 15.013 15.871 1.00 94.81 218 THR A N 1
ATOM 1645 C CA . THR A 1 218 ? 2.280 14.633 15.374 1.00 94.81 218 THR A CA 1
ATOM 1646 C C . THR A 1 218 ? 1.388 15.822 15.025 1.00 94.81 218 THR A C 1
ATOM 1648 O O . THR A 1 218 ? 0.340 15.629 14.412 1.00 94.81 218 THR A O 1
ATOM 1651 N N . THR A 1 219 ? 1.777 17.051 15.382 1.00 93.25 219 THR A N 1
ATOM 1652 C CA . THR A 1 219 ? 0.928 18.251 15.276 1.00 93.25 219 THR A CA 1
ATOM 1653 C C . THR A 1 219 ? 0.399 18.478 13.859 1.00 93.25 219 THR A C 1
ATOM 1655 O O . THR A 1 219 ? -0.811 18.583 13.674 1.00 93.25 219 THR A O 1
ATOM 1658 N N . ALA A 1 220 ? 1.274 18.474 12.848 1.00 93.50 220 ALA A N 1
ATOM 1659 C CA . ALA A 1 220 ? 0.877 18.707 11.457 1.00 93.50 220 ALA A CA 1
ATOM 1660 C C . ALA A 1 220 ? -0.068 17.615 10.925 1.00 93.50 220 ALA A C 1
ATOM 1662 O O . ALA A 1 220 ? -1.051 17.913 10.243 1.00 93.50 220 ALA A O 1
ATOM 1663 N N . LEU A 1 221 ? 0.194 16.347 11.272 1.00 95.50 221 LEU A N 1
ATOM 1664 C CA . LEU A 1 221 ? -0.678 15.234 10.900 1.00 95.50 221 LEU A CA 1
ATOM 1665 C C . LEU A 1 221 ? -2.046 15.356 11.576 1.00 95.50 221 LEU A C 1
ATOM 1667 O O . LEU A 1 221 ? -3.075 15.230 10.917 1.00 95.50 221 LEU A O 1
ATOM 1671 N N . ARG A 1 222 ? -2.063 15.660 12.875 1.00 95.44 222 ARG A N 1
ATOM 1672 C CA . ARG A 1 222 ? -3.283 15.841 13.667 1.00 95.44 222 ARG A CA 1
ATOM 1673 C C . ARG A 1 222 ? -4.154 16.974 13.131 1.00 95.44 222 ARG A C 1
ATOM 1675 O O . ARG A 1 222 ? -5.358 16.792 12.975 1.00 95.44 222 ARG A O 1
ATOM 1682 N N . GLU A 1 223 ? -3.564 18.120 12.803 1.00 93.88 223 GLU A N 1
ATOM 1683 C CA . GLU A 1 223 ? -4.286 19.243 12.192 1.00 93.88 223 GLU A CA 1
ATOM 1684 C C . GLU A 1 223 ? -4.905 18.849 10.845 1.00 93.88 223 GLU A C 1
ATOM 1686 O O . GLU A 1 223 ? -6.089 19.097 10.607 1.00 93.88 223 GLU A O 1
ATOM 1691 N N . ALA A 1 224 ? -4.138 18.177 9.980 1.00 95.25 224 ALA A N 1
ATOM 1692 C CA . ALA A 1 224 ? -4.629 17.692 8.693 1.00 95.25 224 ALA A CA 1
ATOM 1693 C C . ALA A 1 224 ? -5.780 16.682 8.851 1.00 95.25 224 ALA A C 1
ATOM 1695 O O . ALA A 1 224 ? -6.773 16.766 8.123 1.00 95.25 224 ALA A O 1
ATOM 1696 N N . VAL A 1 225 ? -5.681 15.777 9.832 1.00 96.62 225 VAL A N 1
ATOM 1697 C CA . VAL A 1 225 ? -6.742 14.832 10.199 1.00 96.62 225 VAL A CA 1
ATOM 1698 C C . VAL A 1 225 ? -8.000 15.580 10.633 1.00 96.62 225 VAL A C 1
ATOM 1700 O O . VAL A 1 225 ? -9.054 15.353 10.048 1.00 96.62 225 VAL A O 1
ATOM 1703 N N . ILE A 1 226 ? -7.914 16.514 11.586 1.00 95.25 226 ILE A N 1
ATOM 1704 C CA . ILE A 1 226 ? -9.083 17.262 12.083 1.00 95.25 226 ILE A CA 1
ATOM 1705 C C . ILE A 1 226 ? -9.793 18.001 10.941 1.00 95.25 226 ILE A C 1
ATOM 1707 O O . ILE A 1 226 ? -11.020 17.940 10.832 1.00 95.25 226 ILE A O 1
ATOM 1711 N N . VAL A 1 227 ? -9.039 18.653 10.048 1.00 93.75 227 VAL A N 1
ATOM 1712 C CA . VAL A 1 227 ? -9.622 19.327 8.878 1.00 93.75 227 VAL A CA 1
ATOM 1713 C C . VAL A 1 227 ? -10.279 18.316 7.931 1.00 93.75 227 VAL A C 1
ATOM 1715 O O . VAL A 1 227 ? -11.382 18.568 7.443 1.00 93.75 227 VAL A O 1
ATOM 1718 N N . GLY A 1 228 ? -9.631 17.179 7.672 1.00 93.94 228 GLY A N 1
ATOM 1719 C CA . GLY A 1 228 ? -10.141 16.128 6.791 1.00 93.94 228 GLY A CA 1
ATOM 1720 C C . GLY A 1 228 ? -11.381 15.408 7.334 1.00 93.94 228 GLY A C 1
ATOM 1721 O O . GLY A 1 228 ? -12.280 15.078 6.565 1.00 93.94 228 GLY A O 1
ATOM 1722 N N . LEU A 1 229 ? -11.504 15.251 8.655 1.00 94.69 229 LEU A N 1
ATOM 1723 C CA . LEU A 1 229 ? -12.705 14.710 9.305 1.00 94.69 229 LEU A CA 1
ATOM 1724 C C . LEU A 1 229 ? -13.935 15.614 9.126 1.00 94.69 229 LEU A C 1
ATOM 1726 O O . LEU A 1 229 ? -15.065 15.134 9.168 1.00 94.69 229 LEU A O 1
ATOM 1730 N N . GLY A 1 230 ? -13.729 16.911 8.874 1.00 91.31 230 GLY A N 1
ATOM 1731 C CA . GLY A 1 230 ? -14.787 17.845 8.481 1.00 91.31 230 GLY A CA 1
ATOM 1732 C C . GLY A 1 230 ? -15.232 17.726 7.014 1.00 91.31 230 GLY A C 1
ATOM 1733 O O . GLY A 1 230 ? -16.098 18.488 6.580 1.00 91.31 230 GLY A O 1
ATOM 1734 N N . ARG A 1 231 ? -14.634 16.820 6.229 1.00 90.06 231 ARG A N 1
ATOM 1735 C CA . ARG A 1 231 ? -14.933 16.594 4.804 1.00 90.06 231 ARG A CA 1
ATOM 1736 C C . ARG A 1 231 ? -15.787 15.337 4.605 1.00 90.06 231 ARG A C 1
ATOM 1738 O O . ARG A 1 231 ? -16.350 14.789 5.547 1.00 90.06 231 ARG A O 1
ATOM 1745 N N . GLN A 1 232 ? -15.949 14.904 3.354 1.00 85.12 232 GLN A N 1
ATOM 1746 C CA . GLN A 1 232 ? -16.771 13.746 2.983 1.00 85.12 232 GLN A CA 1
ATOM 1747 C C . GLN A 1 232 ? -15.988 12.767 2.097 1.00 85.12 232 GLN A C 1
ATOM 1749 O O . GLN A 1 232 ? -14.966 13.122 1.507 1.00 85.12 232 GLN A O 1
ATOM 1754 N N . ARG A 1 233 ? -16.505 11.537 1.962 1.00 84.56 233 ARG A N 1
ATOM 1755 C CA . ARG A 1 233 ? -16.010 10.507 1.029 1.00 84.56 233 ARG A CA 1
ATOM 1756 C C . ARG A 1 233 ? -14.503 10.260 1.168 1.00 84.56 233 ARG A C 1
ATOM 1758 O O . ARG A 1 233 ? -14.039 9.950 2.258 1.00 84.56 233 ARG A O 1
ATOM 1765 N N . ALA A 1 234 ? -13.749 10.385 0.075 1.00 85.81 234 ALA A N 1
ATOM 1766 C CA . ALA A 1 234 ? -12.333 10.043 0.007 1.00 85.81 234 ALA A CA 1
ATOM 1767 C C . ALA A 1 234 ? -11.470 10.854 0.986 1.00 85.81 234 ALA A C 1
ATOM 1769 O O . ALA A 1 234 ? -10.541 10.300 1.562 1.00 85.81 234 ALA A O 1
ATOM 1770 N N . GLU A 1 235 ? -11.791 12.130 1.221 1.00 90.06 235 GLU A N 1
ATOM 1771 C CA . GLU A 1 235 ? -11.045 12.957 2.180 1.00 90.06 235 GLU A CA 1
ATOM 1772 C C . GLU A 1 235 ? -11.310 12.520 3.624 1.00 90.06 235 GLU A C 1
ATOM 1774 O O . GLU A 1 235 ? -10.370 12.407 4.408 1.00 90.06 235 GLU A O 1
ATOM 1779 N N . LEU A 1 236 ? -12.569 12.197 3.951 1.00 91.88 236 LEU A N 1
ATOM 1780 C CA . LEU A 1 236 ? -12.927 11.626 5.251 1.00 91.88 236 LEU A CA 1
ATOM 1781 C C . LEU A 1 236 ? -12.242 10.270 5.459 1.00 91.88 236 LEU A C 1
ATOM 1783 O O . LEU A 1 236 ? -11.666 10.036 6.515 1.00 91.88 236 LEU A O 1
ATOM 1787 N N . ALA A 1 237 ? -12.273 9.392 4.453 1.00 91.56 237 ALA A N 1
ATOM 1788 C CA . ALA A 1 237 ? -11.613 8.091 4.516 1.00 91.56 237 ALA A CA 1
ATOM 1789 C C . ALA A 1 237 ? -10.099 8.239 4.723 1.00 91.56 237 ALA A C 1
ATOM 1791 O O . ALA A 1 237 ? -9.540 7.604 5.612 1.00 91.56 237 ALA A O 1
ATOM 1792 N N . ALA A 1 238 ? -9.441 9.110 3.952 1.00 92.81 238 ALA A N 1
ATOM 1793 C CA . ALA A 1 238 ? -8.008 9.357 4.077 1.00 92.81 238 ALA A CA 1
ATOM 1794 C C . ALA A 1 238 ? -7.637 9.916 5.460 1.00 92.81 238 ALA A C 1
ATOM 1796 O O . ALA A 1 238 ? -6.661 9.462 6.056 1.00 92.81 238 ALA A O 1
ATOM 1797 N N . ALA A 1 239 ? -8.431 10.853 5.988 1.00 96.06 239 ALA A N 1
ATOM 1798 C CA . ALA A 1 239 ? -8.231 11.419 7.318 1.00 96.06 239 ALA A CA 1
ATOM 1799 C C . ALA A 1 239 ? -8.482 10.397 8.433 1.00 96.06 239 ALA A C 1
ATOM 1801 O O . ALA A 1 239 ? -7.713 10.338 9.385 1.00 96.06 239 ALA A O 1
ATOM 1802 N N . ALA A 1 240 ? -9.511 9.560 8.306 1.00 95.88 240 ALA A N 1
ATOM 1803 C CA . ALA A 1 240 ? -9.779 8.484 9.251 1.00 95.88 240 ALA A CA 1
ATOM 1804 C C . ALA A 1 240 ? -8.671 7.420 9.244 1.00 95.88 240 ALA A C 1
ATOM 1806 O O . ALA A 1 240 ? -8.277 6.947 10.303 1.00 95.88 240 ALA A O 1
ATOM 1807 N N . ILE A 1 241 ? -8.125 7.077 8.072 1.00 95.44 241 ILE A N 1
ATOM 1808 C CA . ILE A 1 241 ? -6.961 6.186 7.972 1.00 95.44 241 ILE A CA 1
ATOM 1809 C C . ILE A 1 241 ? -5.744 6.809 8.652 1.00 95.44 241 ILE A C 1
ATOM 1811 O O . ILE A 1 241 ? -5.098 6.148 9.454 1.00 95.44 241 ILE A O 1
ATOM 1815 N N . ALA A 1 242 ? -5.470 8.086 8.388 1.00 96.12 242 ALA A N 1
ATOM 1816 C CA . ALA A 1 242 ? -4.373 8.802 9.028 1.00 96.12 242 ALA A CA 1
ATOM 1817 C C . ALA A 1 242 ? -4.556 8.965 10.547 1.00 96.12 242 ALA A C 1
ATOM 1819 O O . ALA A 1 242 ? -3.573 8.958 11.278 1.00 96.12 242 ALA A O 1
ATOM 1820 N N . ALA A 1 243 ? -5.794 9.078 11.038 1.00 97.06 243 ALA A N 1
ATOM 1821 C CA . ALA A 1 243 ? -6.073 9.108 12.471 1.00 97.06 243 ALA A CA 1
ATOM 1822 C C . ALA A 1 243 ? -5.566 7.832 13.161 1.00 97.06 243 ALA A C 1
ATOM 1824 O O . ALA A 1 243 ? -4.902 7.926 14.182 1.00 97.06 243 ALA A O 1
ATOM 1825 N N . MET A 1 244 ? -5.760 6.661 12.542 1.00 95.19 244 MET A N 1
ATOM 1826 C CA . MET A 1 244 ? -5.275 5.373 13.069 1.00 95.19 244 MET A CA 1
ATOM 1827 C C . MET A 1 244 ? -3.743 5.280 13.200 1.00 95.19 244 MET A C 1
ATOM 1829 O O . MET A 1 244 ? -3.232 4.389 13.874 1.00 95.19 244 MET A O 1
ATOM 1833 N N . GLU A 1 245 ? -2.995 6.169 12.544 1.00 94.69 245 GLU A N 1
ATOM 1834 C CA . GLU A 1 245 ? -1.529 6.234 12.618 1.00 94.69 245 GLU A CA 1
ATOM 1835 C C . GLU A 1 245 ? -1.039 7.142 13.763 1.00 94.69 245 GLU A C 1
ATOM 1837 O O . GLU A 1 245 ? 0.149 7.143 14.103 1.00 94.69 245 GLU A O 1
ATOM 1842 N N . LEU A 1 246 ? -1.936 7.927 14.373 1.00 94.56 246 LEU A N 1
ATOM 1843 C CA . LEU A 1 246 ? -1.609 8.778 15.511 1.00 94.56 246 LEU A CA 1
ATOM 1844 C C . LEU A 1 246 ? -1.509 7.935 16.796 1.00 94.56 246 LEU A C 1
ATOM 1846 O O . LEU A 1 246 ? -2.359 7.082 17.054 1.00 94.56 246 LEU A O 1
ATOM 1850 N N . PRO A 1 247 ? -0.476 8.156 17.628 1.00 90.81 247 PRO A N 1
ATOM 1851 C CA . PRO A 1 247 ? -0.222 7.315 18.785 1.00 90.81 247 PRO A CA 1
ATOM 1852 C C . PRO A 1 247 ? -1.206 7.587 19.928 1.00 90.81 247 PRO A C 1
ATOM 1854 O O . PRO A 1 247 ? -1.382 8.724 20.360 1.00 90.81 247 PRO A O 1
ATOM 1857 N N . GLY A 1 248 ? -1.731 6.502 20.498 1.00 87.00 248 GLY A N 1
ATOM 1858 C CA . GLY A 1 248 ? -2.427 6.493 21.782 1.00 87.00 248 GLY A CA 1
ATOM 1859 C C . GLY A 1 248 ? -3.842 7.095 21.783 1.00 87.00 248 GLY A C 1
ATOM 1860 O O . GLY A 1 248 ? -4.339 7.584 20.767 1.00 87.00 248 GLY A O 1
ATOM 1861 N N . PRO A 1 249 ? -4.523 7.038 22.941 1.00 91.88 249 PRO A N 1
ATOM 1862 C CA . PRO A 1 249 ? -5.831 7.660 23.117 1.00 91.88 249 PRO A CA 1
ATOM 1863 C C . PRO A 1 249 ? -5.769 9.187 22.959 1.00 91.88 249 PRO A C 1
ATOM 1865 O O . PRO A 1 249 ? -4.925 9.839 23.573 1.00 91.88 249 PRO A O 1
ATOM 1868 N N . ASP A 1 250 ? -6.697 9.763 22.192 1.00 93.06 250 ASP A N 1
ATOM 1869 C CA . ASP A 1 250 ? -6.856 11.215 22.017 1.00 93.06 250 ASP A CA 1
ATOM 1870 C C . ASP A 1 250 ? -8.351 11.562 22.089 1.00 93.06 250 ASP A C 1
ATOM 1872 O O . ASP A 1 250 ? -9.139 11.232 21.199 1.00 93.06 250 ASP A O 1
ATOM 1876 N N . THR A 1 251 ? -8.755 12.213 23.181 1.00 90.81 251 THR A N 1
ATOM 1877 C CA . THR A 1 251 ? -10.160 12.536 23.468 1.00 90.81 251 THR A CA 1
ATOM 1878 C C . THR A 1 251 ? -10.730 13.591 22.524 1.00 90.81 251 THR A C 1
ATOM 1880 O O . THR A 1 251 ? -11.906 13.522 22.163 1.00 90.81 251 THR A O 1
ATOM 1883 N N . GLU A 1 252 ? -9.920 14.557 22.094 1.00 93.25 252 GLU A N 1
ATOM 1884 C CA . GLU A 1 252 ? -10.350 15.584 21.146 1.00 93.25 252 GLU A CA 1
ATOM 1885 C C . GLU A 1 252 ? -10.519 14.975 19.752 1.00 93.25 252 GLU A C 1
ATOM 1887 O O . GLU A 1 252 ? -11.506 15.251 19.063 1.00 93.25 252 GLU A O 1
ATOM 1892 N N . LEU A 1 253 ? -9.594 14.107 19.340 1.00 95.19 253 LEU A N 1
ATOM 1893 C CA . LEU A 1 253 ? -9.712 13.383 18.080 1.00 95.19 253 LEU A CA 1
ATOM 1894 C C . LEU A 1 253 ? -10.918 12.435 18.093 1.00 95.19 253 LEU A C 1
ATOM 1896 O O . LEU A 1 253 ? -11.697 12.440 17.140 1.00 95.19 253 LEU A O 1
ATOM 1900 N N . GLY A 1 254 ? -11.143 11.717 19.198 1.00 95.12 254 GLY A N 1
ATOM 1901 C CA . GLY A 1 254 ? -12.350 10.917 19.420 1.00 95.12 254 GLY A CA 1
ATOM 1902 C C . GLY A 1 254 ? -13.635 11.733 19.237 1.00 95.12 254 GLY A C 1
ATOM 1903 O O . GLY A 1 254 ? -14.514 11.340 18.472 1.00 95.12 254 GLY A O 1
ATOM 1904 N N . ALA A 1 255 ? -13.716 12.928 19.830 1.00 95.31 255 ALA A N 1
ATOM 1905 C CA . ALA A 1 255 ? -14.871 13.816 19.669 1.00 95.31 255 ALA A CA 1
ATOM 1906 C C . ALA A 1 255 ? -15.066 14.314 18.220 1.00 95.31 255 ALA A C 1
ATOM 1908 O O . ALA A 1 255 ? -16.199 14.468 17.756 1.00 95.31 255 ALA A O 1
ATOM 1909 N N . ASN A 1 256 ? -13.981 14.569 17.479 1.00 96.19 256 ASN A N 1
ATOM 1910 C CA . ASN A 1 256 ? -14.067 14.933 16.061 1.00 96.19 256 ASN A CA 1
ATOM 1911 C C . ASN A 1 256 ? -14.524 13.751 15.189 1.00 96.19 256 ASN A C 1
ATOM 1913 O O . ASN A 1 256 ? -15.323 13.948 14.272 1.00 96.19 256 ASN A O 1
ATOM 1917 N N . LEU A 1 257 ? -14.074 12.533 15.499 1.00 96.00 257 LEU A N 1
ATOM 1918 C CA . LEU A 1 257 ? -14.492 11.302 14.825 1.00 96.00 257 LEU A CA 1
ATOM 1919 C C . LEU A 1 257 ? -15.971 10.983 15.083 1.00 96.00 257 LEU A C 1
ATOM 1921 O O . LEU A 1 257 ? -16.698 10.707 14.129 1.00 96.00 257 LEU A O 1
ATOM 1925 N N . AS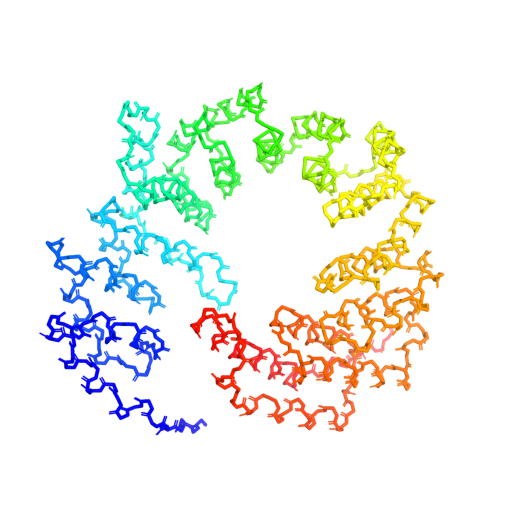P A 1 258 ? -16.450 11.103 16.326 1.00 94.44 258 ASP A N 1
ATOM 1926 C CA . ASP A 1 258 ? -17.879 10.972 16.656 1.00 94.44 258 ASP A CA 1
ATOM 1927 C C . ASP A 1 258 ? -18.722 11.979 15.856 1.00 94.44 258 ASP A C 1
ATOM 1929 O O . ASP A 1 258 ? -19.705 11.606 15.206 1.00 94.44 258 ASP A O 1
ATOM 1933 N N . ARG A 1 259 ? -18.291 13.248 15.796 1.00 93.31 259 ARG A N 1
ATOM 1934 C CA . ARG A 1 259 ? -18.971 14.275 14.991 1.00 93.31 259 ARG A CA 1
ATOM 1935 C C . ARG A 1 259 ? -19.032 13.893 13.510 1.00 93.31 259 ARG A C 1
ATOM 1937 O O . ARG A 1 259 ? -20.097 14.018 12.900 1.00 93.31 259 ARG A O 1
ATOM 1944 N N . ALA A 1 260 ? -17.927 13.416 12.936 1.00 93.00 260 ALA A N 1
ATOM 1945 C CA . ALA A 1 260 ? -17.872 12.978 11.542 1.00 93.00 260 ALA A CA 1
ATOM 1946 C C . ALA A 1 260 ? -18.806 11.780 11.279 1.00 93.00 260 ALA A C 1
ATOM 1948 O O . ALA A 1 260 ? -19.549 11.764 10.293 1.00 93.00 260 ALA A O 1
ATOM 1949 N N . LEU A 1 261 ? -18.849 10.811 12.198 1.00 91.38 261 LEU A N 1
ATOM 1950 C CA . LEU A 1 261 ? -19.732 9.642 12.125 1.00 91.38 261 LEU A CA 1
ATOM 1951 C C . LEU A 1 261 ? -21.217 10.008 12.208 1.00 91.38 261 LEU A C 1
ATOM 1953 O O . LEU A 1 261 ? -22.035 9.388 11.521 1.00 91.38 261 LEU A O 1
ATOM 1957 N N . ARG A 1 262 ? -21.578 11.013 13.017 1.00 88.44 262 ARG A N 1
ATOM 1958 C CA . ARG A 1 262 ? -22.953 11.535 13.103 1.00 88.44 262 ARG A CA 1
ATOM 1959 C C . ARG A 1 262 ? -23.352 12.331 11.863 1.00 88.44 262 ARG A C 1
ATOM 1961 O O . ARG A 1 262 ? -24.503 12.251 11.443 1.00 88.44 262 ARG A O 1
ATOM 1968 N N . ALA A 1 263 ? -22.420 13.076 11.269 1.00 85.56 263 ALA A N 1
ATOM 1969 C CA . ALA A 1 263 ? -22.661 13.837 10.043 1.00 85.56 263 ALA A CA 1
ATOM 1970 C C . ALA A 1 263 ? -22.802 12.935 8.799 1.00 85.56 263 ALA A C 1
ATOM 1972 O O . ALA A 1 263 ? -23.518 13.275 7.856 1.00 85.56 263 ALA A O 1
ATOM 1973 N N . SER A 1 264 ? -22.155 11.765 8.803 1.00 76.38 264 SER A N 1
ATOM 1974 C CA . SER A 1 264 ? -22.294 10.738 7.766 1.00 76.38 264 SER A CA 1
ATOM 1975 C C . SER A 1 264 ? -23.650 10.018 7.891 1.00 76.38 264 SER A C 1
ATOM 1977 O O . SER A 1 264 ? -23.792 9.030 8.615 1.00 76.38 264 SER A O 1
ATOM 1979 N N . THR A 1 265 ? -24.687 10.532 7.220 1.00 65.56 265 THR A N 1
ATOM 1980 C CA . THR A 1 265 ? -26.044 9.946 7.254 1.00 65.56 265 THR A CA 1
ATOM 1981 C C . THR A 1 265 ? -26.200 8.722 6.340 1.00 65.56 265 THR A C 1
ATOM 1983 O O . THR A 1 265 ? -25.390 8.457 5.456 1.00 65.56 265 THR A O 1
ATOM 1986 N N . ALA A 1 266 ? -27.244 7.921 6.589 1.00 56.34 266 ALA A N 1
ATOM 1987 C CA . ALA A 1 266 ? -27.444 6.614 5.961 1.00 56.34 266 ALA A CA 1
ATOM 1988 C C . ALA A 1 266 ? -28.140 6.613 4.586 1.00 56.34 266 ALA A C 1
ATOM 1990 O O . ALA A 1 266 ? -28.220 5.562 3.956 1.00 56.34 266 ALA A O 1
ATOM 1991 N N . ALA A 1 267 ? -28.665 7.744 4.116 1.00 49.72 267 ALA A N 1
ATOM 1992 C CA . ALA A 1 267 ? -29.475 7.772 2.901 1.00 49.72 267 ALA A CA 1
ATOM 1993 C C . ALA A 1 267 ? -28.597 7.804 1.635 1.00 49.72 267 ALA A C 1
ATOM 1995 O O . ALA A 1 267 ? -27.797 8.718 1.464 1.00 49.72 267 ALA A O 1
ATOM 1996 N N . GLY A 1 268 ? -28.770 6.823 0.739 1.00 56.84 268 GLY A N 1
ATOM 1997 C CA . GLY A 1 268 ? -28.104 6.798 -0.5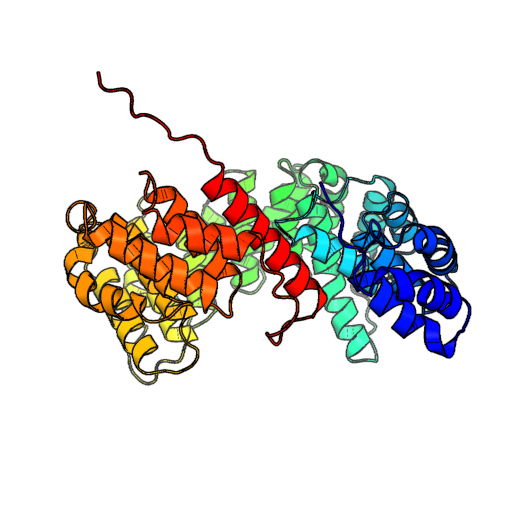73 1.00 56.84 268 GLY A CA 1
ATOM 1998 C C . GLY A 1 268 ? -26.604 6.485 -0.532 1.00 56.84 268 GLY A C 1
ATOM 1999 O O . GLY A 1 268 ? -25.838 7.086 -1.282 1.00 56.84 268 GLY A O 1
ATOM 2000 N N . ARG A 1 269 ? -26.178 5.573 0.354 1.00 76.06 269 ARG A N 1
ATOM 2001 C CA . ARG A 1 269 ? -24.761 5.236 0.564 1.00 76.06 269 ARG A CA 1
ATOM 2002 C C . ARG A 1 269 ? -24.107 4.660 -0.690 1.00 76.06 269 ARG A C 1
ATOM 2004 O O . ARG A 1 269 ? -24.491 3.595 -1.170 1.00 76.06 269 ARG A O 1
ATOM 2011 N N . THR A 1 270 ? -23.069 5.335 -1.169 1.00 85.81 270 THR A N 1
ATOM 2012 C CA . THR A 1 270 ? -22.140 4.785 -2.160 1.00 85.81 270 THR A CA 1
ATOM 2013 C C . THR A 1 270 ? -21.047 3.967 -1.467 1.00 85.81 270 THR A C 1
ATOM 2015 O O . THR A 1 270 ? -20.806 4.141 -0.271 1.00 85.81 270 THR A O 1
ATOM 2018 N N . LYS A 1 271 ? -20.338 3.103 -2.208 1.00 86.75 271 LYS A N 1
ATOM 2019 C CA . LYS A 1 271 ? -19.194 2.340 -1.672 1.00 86.75 271 LYS A CA 1
ATOM 2020 C C . LYS A 1 271 ? -18.187 3.226 -0.899 1.00 86.75 271 LYS A C 1
ATOM 2022 O O . LYS A 1 271 ? -17.883 2.884 0.243 1.00 86.75 271 LYS A O 1
ATOM 2027 N N . PRO A 1 272 ? -17.732 4.384 -1.431 1.00 86.75 272 PRO A N 1
ATOM 2028 C CA . PRO A 1 272 ? -16.852 5.290 -0.688 1.00 86.75 272 PRO A CA 1
ATOM 2029 C C . PRO A 1 272 ? -17.424 5.803 0.638 1.00 86.75 272 PRO A C 1
ATOM 2031 O O . PRO A 1 272 ? -16.662 6.032 1.572 1.00 86.75 272 PRO A O 1
ATOM 2034 N N . ASP A 1 273 ? -18.742 6.002 0.736 1.00 88.00 273 ASP A N 1
ATOM 2035 C CA . ASP A 1 273 ? -19.369 6.484 1.974 1.00 88.00 273 ASP A CA 1
ATOM 2036 C C . ASP A 1 273 ? -19.332 5.405 3.065 1.00 88.00 273 ASP A C 1
ATOM 2038 O O . ASP A 1 273 ? -19.066 5.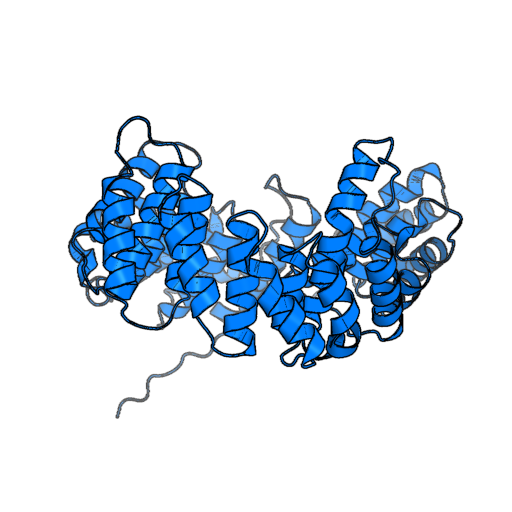700 4.231 1.00 88.00 273 ASP A O 1
ATOM 2042 N N . VAL A 1 274 ? -19.568 4.147 2.677 1.00 90.19 274 VAL A N 1
ATOM 2043 C CA . VAL A 1 274 ? -19.500 2.988 3.576 1.00 90.19 274 VAL A CA 1
ATOM 2044 C C . VAL A 1 274 ? -18.072 2.779 4.078 1.00 90.19 274 VAL A C 1
ATOM 2046 O O . VAL A 1 274 ? -17.862 2.660 5.284 1.00 90.19 274 VAL A O 1
ATOM 2049 N N . GLU A 1 275 ? -17.085 2.806 3.180 1.00 90.31 275 GLU A N 1
ATOM 2050 C CA . GLU A 1 275 ? -15.669 2.645 3.537 1.00 90.31 275 GLU A CA 1
ATOM 2051 C C . GLU A 1 275 ? -15.174 3.788 4.433 1.00 90.31 275 GLU A C 1
ATOM 2053 O O . GLU A 1 275 ? -14.557 3.537 5.469 1.00 90.31 275 GLU A O 1
ATOM 2058 N N . ALA A 1 276 ? -15.514 5.042 4.110 1.00 91.56 276 ALA A N 1
ATOM 2059 C CA . ALA A 1 276 ? -15.167 6.191 4.945 1.00 91.56 276 ALA A CA 1
ATOM 2060 C C . ALA A 1 276 ? -15.747 6.070 6.363 1.00 91.56 276 ALA A C 1
ATOM 2062 O O . ALA A 1 276 ? -15.055 6.346 7.344 1.00 91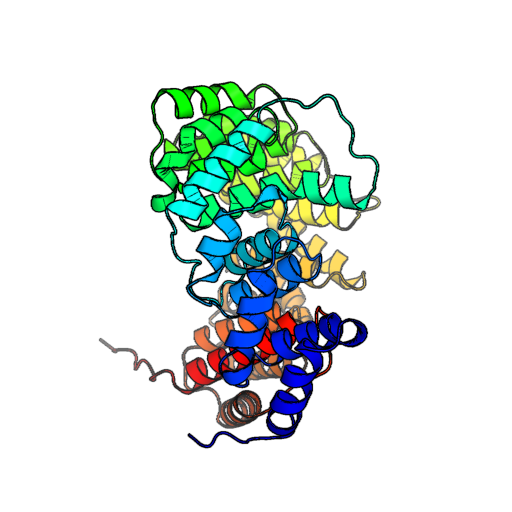.56 276 ALA A O 1
ATOM 2063 N N . ARG A 1 277 ? -17.003 5.617 6.485 1.00 93.19 277 ARG A N 1
ATOM 2064 C CA . ARG A 1 277 ? -17.654 5.400 7.782 1.00 93.19 277 ARG A CA 1
ATOM 2065 C C . ARG A 1 277 ? -17.001 4.264 8.569 1.00 93.19 277 ARG A C 1
ATOM 2067 O O . ARG A 1 277 ? -16.793 4.425 9.769 1.00 93.19 277 ARG A O 1
ATOM 2074 N N . LEU A 1 278 ? -16.671 3.144 7.920 1.00 94.75 278 LEU A N 1
ATOM 2075 C CA . LEU A 1 278 ? -15.970 2.029 8.561 1.00 94.75 278 LEU A CA 1
ATOM 2076 C C . LEU A 1 278 ? -14.616 2.487 9.123 1.00 94.75 278 LEU A C 1
ATOM 2078 O O . LEU A 1 278 ? -14.323 2.230 10.289 1.00 94.75 278 LEU A O 1
ATOM 2082 N N . HIS A 1 279 ? -13.823 3.211 8.327 1.00 95.62 279 HIS A N 1
ATOM 2083 C CA . HIS A 1 279 ? -12.529 3.737 8.768 1.00 95.62 279 HIS A CA 1
ATOM 2084 C C . HIS A 1 279 ? -12.669 4.741 9.914 1.00 95.62 279 HIS A C 1
ATOM 2086 O O . HIS A 1 279 ? -11.935 4.640 10.893 1.00 95.62 279 HIS A O 1
ATOM 2092 N N . ALA A 1 280 ? -13.630 5.669 9.842 1.00 95.56 280 ALA A N 1
ATOM 2093 C CA . ALA A 1 280 ? -13.862 6.637 10.913 1.00 95.56 280 ALA A CA 1
ATOM 2094 C C . ALA A 1 280 ? -14.289 5.956 12.223 1.00 95.56 280 ALA A C 1
ATOM 2096 O O . ALA A 1 280 ? -13.843 6.354 13.296 1.00 95.56 280 ALA A O 1
ATOM 2097 N N . ALA A 1 281 ? -15.106 4.901 12.148 1.00 96.12 281 ALA A N 1
ATOM 2098 C CA . ALA A 1 281 ? -15.532 4.157 13.328 1.00 96.12 281 ALA A CA 1
ATOM 2099 C C . ALA A 1 281 ? -14.393 3.318 13.925 1.00 96.12 281 ALA A C 1
ATOM 2101 O O . ALA A 1 281 ? -14.258 3.246 15.144 1.00 96.12 281 ALA A O 1
ATOM 2102 N N . HIS A 1 282 ? -13.539 2.735 13.079 1.00 96.62 282 HIS A N 1
ATOM 2103 C CA . HIS A 1 282 ? -12.350 2.018 13.534 1.00 96.62 282 HIS A CA 1
ATOM 2104 C C . HIS A 1 282 ? -11.352 2.961 14.220 1.00 96.62 282 HIS A C 1
ATOM 2106 O O . HIS A 1 282 ? -10.911 2.670 15.329 1.00 96.62 282 HIS A O 1
ATOM 2112 N N . ALA A 1 283 ? -11.073 4.123 13.622 1.00 97.00 283 ALA A N 1
ATOM 2113 C CA . ALA A 1 283 ? -10.240 5.155 14.235 1.00 97.00 283 ALA A CA 1
ATOM 2114 C C . ALA A 1 283 ? -10.833 5.660 15.559 1.00 97.00 283 ALA A C 1
ATOM 2116 O O . ALA A 1 283 ? -10.110 5.827 16.538 1.00 97.00 283 ALA A O 1
ATOM 2117 N N . HIS A 1 284 ? -12.157 5.856 15.621 1.00 96.75 284 HIS A N 1
ATOM 2118 C CA . HIS A 1 284 ? -12.832 6.255 16.857 1.00 96.75 284 HIS A CA 1
ATOM 2119 C C . HIS A 1 284 ? -12.568 5.246 17.974 1.00 96.75 284 HIS A C 1
ATOM 2121 O O . HIS A 1 284 ? -12.128 5.630 19.056 1.00 96.75 284 HIS A O 1
ATOM 2127 N N . TRP A 1 285 ? -12.789 3.957 17.703 1.00 96.06 285 TRP A N 1
ATOM 2128 C CA . TRP A 1 285 ? -12.527 2.893 18.668 1.00 96.06 285 TRP A CA 1
ATOM 2129 C C . TRP A 1 285 ? -11.054 2.846 19.093 1.00 96.06 285 TRP A C 1
ATOM 2131 O O . TRP A 1 285 ? -10.783 2.747 20.284 1.00 96.06 285 TRP A O 1
ATOM 2141 N N . GLN A 1 286 ? -10.095 3.005 18.176 1.00 95.12 286 GLN A N 1
ATOM 2142 C CA . GLN A 1 286 ? -8.670 3.010 18.535 1.00 95.12 286 GLN A CA 1
ATOM 2143 C C . GLN A 1 286 ? -8.293 4.133 19.516 1.00 95.12 286 GLN A C 1
ATOM 2145 O O . GLN A 1 286 ? -7.483 3.907 20.415 1.00 95.12 286 GLN A O 1
ATOM 2150 N N . HIS A 1 287 ? -8.892 5.321 19.388 1.00 95.44 287 HIS A N 1
ATOM 2151 C CA . HIS A 1 287 ? -8.592 6.450 20.279 1.00 95.44 287 HIS A CA 1
ATOM 2152 C C . HIS A 1 287 ? -9.422 6.489 21.565 1.00 95.44 287 HIS A C 1
ATOM 2154 O O . HIS A 1 287 ? -9.027 7.169 22.511 1.00 95.44 287 HIS A O 1
ATOM 2160 N N . THR A 1 288 ? -10.568 5.809 21.613 1.00 95.38 288 THR A N 1
ATOM 2161 C CA . THR A 1 288 ? -11.515 5.905 22.743 1.00 95.38 288 THR A CA 1
ATOM 2162 C C . THR A 1 288 ? -11.703 4.595 23.502 1.00 95.38 288 THR A C 1
ATOM 2164 O O . THR A 1 288 ? -12.122 4.617 24.656 1.00 95.38 288 THR A O 1
ATOM 2167 N N . GLY A 1 289 ? -11.416 3.457 22.870 1.00 93.25 289 GLY A N 1
ATOM 2168 C CA . GLY A 1 289 ? -11.801 2.126 23.338 1.00 93.25 289 GLY A CA 1
ATOM 2169 C C . GLY A 1 289 ? -13.306 1.844 23.252 1.00 93.25 289 GLY A C 1
ATOM 2170 O O . GLY A 1 289 ? -13.734 0.753 23.618 1.00 93.25 289 GLY A O 1
ATOM 2171 N N . ASP A 1 290 ? -14.115 2.794 22.776 1.00 92.69 290 ASP A N 1
ATOM 2172 C CA . ASP A 1 290 ? -15.571 2.677 22.745 1.00 92.69 290 ASP A CA 1
ATOM 2173 C C . ASP A 1 290 ? -16.044 1.862 21.533 1.00 92.69 290 ASP A C 1
ATOM 2175 O O . ASP A 1 290 ? -15.701 2.147 20.378 1.00 92.69 290 ASP A O 1
ATOM 2179 N N . THR A 1 291 ? -16.850 0.836 21.809 1.00 94.31 291 THR A N 1
ATOM 2180 C CA . THR A 1 291 ? -17.369 -0.094 20.804 1.00 94.31 291 THR A CA 1
ATOM 2181 C C . THR A 1 291 ? -18.742 0.307 20.251 1.00 94.31 291 THR A C 1
ATOM 2183 O O . THR A 1 291 ? -19.151 -0.213 19.204 1.00 94.31 291 THR A O 1
ATOM 2186 N N . ASP A 1 292 ? -19.420 1.278 20.873 1.00 91.62 292 ASP A N 1
ATOM 2187 C CA . ASP A 1 292 ? -20.805 1.659 20.569 1.00 91.62 292 ASP A CA 1
ATOM 2188 C C . ASP A 1 292 ? -20.980 2.177 19.136 1.00 91.62 292 ASP A C 1
ATOM 2190 O O . ASP A 1 292 ? -22.029 1.983 18.519 1.00 91.62 292 ASP A O 1
ATOM 2194 N N . LEU A 1 293 ? -19.947 2.807 18.565 1.00 91.56 293 LEU A N 1
ATOM 2195 C CA . LEU A 1 293 ? -19.983 3.325 17.192 1.00 91.56 293 LEU A CA 1
ATOM 2196 C C . LEU A 1 293 ? -19.395 2.362 16.153 1.00 91.56 293 LEU A C 1
ATOM 2198 O O . LEU A 1 293 ? -19.856 2.344 15.006 1.00 91.56 293 LEU A O 1
ATOM 2202 N N . VAL A 1 294 ? -18.399 1.554 16.527 1.00 95.50 294 VAL A N 1
ATOM 2203 C CA . VAL A 1 294 ? -17.697 0.662 15.588 1.00 95.50 294 VAL A CA 1
ATOM 2204 C C . VAL A 1 294 ? -18.492 -0.603 15.289 1.00 95.50 294 VAL A C 1
ATOM 2206 O O . VAL A 1 294 ? -18.587 -0.980 14.122 1.00 95.50 294 VAL A O 1
ATOM 2209 N N . LEU A 1 295 ? -19.150 -1.216 16.279 1.00 95.50 295 LEU A N 1
ATOM 2210 C CA . LEU A 1 295 ? -19.934 -2.435 16.051 1.00 95.50 295 LEU A CA 1
ATOM 2211 C C . LEU A 1 295 ? -21.100 -2.203 15.070 1.00 95.50 295 LEU A C 1
ATOM 2213 O O . LEU A 1 295 ? -21.226 -2.979 14.114 1.00 95.50 295 LEU A O 1
ATOM 2217 N N . PRO A 1 296 ? -21.916 -1.134 15.200 1.00 93.94 296 PRO A N 1
ATOM 2218 C CA . PRO A 1 296 ? -22.944 -0.831 14.207 1.00 93.94 296 PRO A CA 1
ATOM 2219 C C . PRO A 1 296 ? -22.370 -0.475 12.834 1.00 93.94 296 PRO A C 1
ATOM 2221 O O . PRO A 1 296 ? -22.986 -0.799 11.820 1.00 93.94 296 PRO A O 1
ATOM 2224 N N . ALA A 1 297 ? -21.204 0.180 12.769 1.00 94.06 297 ALA A N 1
ATOM 2225 C CA . ALA A 1 297 ? -20.556 0.501 11.498 1.00 94.06 297 ALA A CA 1
ATOM 2226 C C . ALA A 1 297 ? -20.069 -0.760 10.769 1.00 94.06 297 ALA A C 1
ATOM 2228 O O . ALA A 1 297 ? -20.305 -0.889 9.567 1.00 94.06 297 ALA A O 1
ATOM 2229 N N . VAL A 1 298 ? -19.464 -1.709 11.489 1.00 96.75 298 VAL A N 1
ATOM 2230 C CA . VAL A 1 298 ? -19.049 -3.009 10.944 1.00 96.75 298 VAL A CA 1
ATOM 2231 C C . VAL A 1 298 ? -20.265 -3.792 10.458 1.00 96.75 298 VAL A C 1
ATOM 2233 O O . VAL A 1 298 ? -20.300 -4.172 9.290 1.00 96.75 298 VAL A O 1
ATOM 2236 N N . ARG A 1 299 ? -21.298 -3.959 11.298 1.00 95.75 299 ARG A N 1
ATOM 2237 C CA . ARG A 1 299 ? -22.540 -4.654 10.911 1.00 95.75 299 ARG A CA 1
ATOM 2238 C C . ARG A 1 299 ? -23.163 -4.034 9.668 1.00 95.75 299 ARG A C 1
ATOM 2240 O O . ARG A 1 299 ? -23.395 -4.720 8.685 1.00 95.75 299 ARG A O 1
ATOM 2247 N N . SER A 1 300 ? -23.338 -2.717 9.678 1.00 92.94 300 SER A N 1
ATOM 2248 C CA . SER A 1 300 ? -23.945 -2.017 8.554 1.00 92.94 300 SER A CA 1
ATOM 2249 C C . SER A 1 300 ? -23.115 -2.104 7.269 1.00 92.94 300 SER A C 1
ATOM 2251 O O . SER A 1 300 ? -23.687 -2.020 6.185 1.00 92.94 300 SER A O 1
ATOM 2253 N N . THR A 1 301 ? -21.792 -2.250 7.375 1.00 94.94 301 THR A N 1
ATOM 2254 C CA . THR A 1 301 ? -20.914 -2.476 6.220 1.00 94.94 301 THR A CA 1
ATOM 2255 C C . THR A 1 301 ? -21.066 -3.892 5.673 1.00 94.94 301 THR A C 1
ATOM 2257 O O . THR A 1 301 ? -21.115 -4.068 4.458 1.00 94.94 301 THR A O 1
ATOM 2260 N N . LEU A 1 302 ? -21.176 -4.891 6.555 1.00 95.31 302 LEU A N 1
ATOM 2261 C CA . LEU A 1 302 ? -21.442 -6.281 6.178 1.00 95.31 302 LEU A CA 1
ATOM 2262 C C . LEU A 1 302 ? -22.807 -6.420 5.493 1.00 95.31 302 LEU A C 1
ATOM 2264 O O . LEU A 1 302 ? -22.881 -7.039 4.435 1.00 95.31 302 LEU A O 1
ATOM 2268 N N . ASP A 1 303 ? -23.847 -5.791 6.046 1.00 93.38 303 ASP A N 1
ATOM 2269 C CA . ASP A 1 303 ? -25.195 -5.783 5.466 1.00 93.38 303 ASP A CA 1
ATOM 2270 C C . ASP A 1 303 ? -25.186 -5.141 4.071 1.00 93.38 303 ASP A C 1
ATOM 2272 O O . ASP A 1 303 ? -25.662 -5.730 3.105 1.00 93.38 303 ASP A O 1
ATOM 2276 N N . TRP A 1 304 ? -24.551 -3.970 3.935 1.00 93.19 304 TRP A N 1
ATOM 2277 C CA . TRP A 1 304 ? -24.441 -3.290 2.645 1.00 93.19 304 TRP A CA 1
ATOM 2278 C C . TRP A 1 304 ? -23.681 -4.131 1.610 1.00 93.19 304 TRP A C 1
ATOM 2280 O O . TRP A 1 304 ? -24.109 -4.226 0.461 1.00 93.19 304 TRP A O 1
ATOM 2290 N N . ALA A 1 305 ? -22.575 -4.767 2.006 1.00 92.69 305 ALA A N 1
ATOM 2291 C CA . ALA A 1 305 ? -21.794 -5.615 1.110 1.00 92.69 305 ALA A CA 1
ATOM 2292 C C . ALA A 1 305 ? -22.551 -6.890 0.691 1.00 92.69 305 ALA A C 1
ATOM 2294 O O . ALA A 1 305 ? -22.364 -7.376 -0.420 1.00 92.69 305 ALA A O 1
ATOM 2295 N N . ALA A 1 306 ? -23.435 -7.421 1.540 1.00 90.25 306 ALA A N 1
ATOM 2296 C CA . ALA A 1 306 ? -24.278 -8.564 1.189 1.00 90.25 306 ALA A CA 1
ATOM 2297 C C . ALA A 1 306 ? -25.337 -8.226 0.120 1.00 90.25 306 ALA A C 1
ATOM 2299 O O . ALA A 1 306 ? -25.763 -9.112 -0.618 1.00 90.25 306 ALA A O 1
ATOM 2300 N N . GLU A 1 307 ? -25.750 -6.960 0.024 1.00 89.12 307 GLU A N 1
ATOM 2301 C CA . GLU A 1 307 ? -26.772 -6.487 -0.921 1.00 89.12 307 GLU A CA 1
ATOM 2302 C C . GLU A 1 307 ? -26.212 -6.067 -2.292 1.00 89.12 307 GLU A C 1
ATOM 2304 O O . GLU A 1 307 ? -26.988 -5.818 -3.215 1.00 89.12 307 GLU A O 1
ATOM 2309 N N . HIS A 1 308 ? -24.887 -5.960 -2.443 1.00 87.50 308 HIS A N 1
ATOM 2310 C CA . HIS A 1 308 ? -24.263 -5.360 -3.625 1.00 87.50 308 HIS A CA 1
ATOM 2311 C C . HIS A 1 308 ? -23.177 -6.250 -4.236 1.00 87.50 308 HIS A C 1
ATOM 2313 O O . HIS A 1 308 ? -22.216 -6.644 -3.571 1.00 87.50 308 HIS A O 1
ATOM 2319 N N . ASP A 1 309 ? -23.263 -6.468 -5.547 1.00 82.25 309 ASP A N 1
ATOM 2320 C CA . ASP A 1 309 ? -22.252 -7.206 -6.303 1.00 82.25 309 ASP A CA 1
ATOM 2321 C C . ASP A 1 309 ? -20.889 -6.492 -6.306 1.00 82.25 309 ASP A C 1
ATOM 2323 O O . ASP A 1 309 ? -20.791 -5.265 -6.276 1.00 82.25 309 ASP A O 1
ATOM 2327 N N . HIS A 1 310 ? -19.809 -7.274 -6.393 1.00 79.50 310 HIS A N 1
ATOM 2328 C CA . HIS A 1 310 ? -18.422 -6.786 -6.486 1.00 79.50 310 HIS A CA 1
ATOM 2329 C C . HIS A 1 310 ? -17.919 -5.961 -5.279 1.00 79.50 310 HIS A C 1
ATOM 2331 O O . HIS A 1 310 ? -16.983 -5.163 -5.397 1.00 79.50 310 HIS A O 1
ATOM 2337 N N . THR A 1 311 ? -18.499 -6.168 -4.094 1.00 87.56 311 THR A N 1
ATOM 2338 C CA . THR A 1 311 ? -18.151 -5.457 -2.848 1.00 87.56 311 THR A CA 1
ATOM 2339 C C . THR A 1 311 ? -17.377 -6.313 -1.840 1.00 87.56 311 THR A C 1
ATOM 2341 O O . THR A 1 311 ? -17.187 -5.917 -0.690 1.00 87.56 311 THR A O 1
ATOM 2344 N N . GLN A 1 312 ? -16.849 -7.466 -2.267 1.00 91.88 312 GLN A N 1
ATOM 2345 C CA . GLN A 1 312 ? -16.170 -8.426 -1.387 1.00 91.88 312 GLN A CA 1
ATOM 2346 C C . GLN A 1 312 ? -15.028 -7.793 -0.581 1.00 91.88 312 GLN A C 1
ATOM 2348 O O . GLN A 1 312 ? -14.848 -8.118 0.586 1.00 91.88 312 GLN A O 1
ATOM 2353 N N . TRP A 1 313 ? -14.279 -6.854 -1.166 1.00 93.44 313 TRP A N 1
ATOM 2354 C CA . TRP A 1 313 ? -13.196 -6.152 -0.467 1.00 93.44 313 TRP A CA 1
ATOM 2355 C C . TRP A 1 313 ? -13.681 -5.227 0.655 1.00 93.44 313 TRP A C 1
ATOM 2357 O O . TRP A 1 313 ? -12.983 -5.053 1.650 1.00 93.44 313 TRP A O 1
ATOM 2367 N N . THR A 1 314 ? -14.894 -4.692 0.536 1.00 94.25 314 THR A N 1
ATOM 2368 C CA . THR A 1 314 ? -15.531 -3.902 1.592 1.00 94.25 314 THR A CA 1
ATOM 2369 C C . THR A 1 314 ? -15.955 -4.811 2.756 1.00 94.25 314 THR A C 1
ATOM 2371 O O . THR A 1 314 ? -15.717 -4.473 3.915 1.00 94.25 314 THR A O 1
ATOM 2374 N N . ALA A 1 315 ? -16.469 -6.015 2.469 1.00 95.81 315 ALA A N 1
ATOM 2375 C CA . ALA A 1 315 ? -16.721 -7.037 3.494 1.00 95.81 315 ALA A CA 1
ATOM 2376 C C . ALA A 1 315 ? -15.424 -7.545 4.155 1.00 95.81 315 ALA A C 1
ATOM 2378 O O . ALA A 1 315 ? -15.391 -7.741 5.368 1.00 95.81 315 ALA A O 1
ATOM 2379 N N . VAL A 1 316 ? -14.342 -7.710 3.381 1.00 96.81 316 VAL A N 1
ATOM 2380 C CA . VAL A 1 316 ? -13.005 -8.047 3.905 1.00 96.81 316 VAL A CA 1
ATOM 2381 C C . VAL A 1 316 ? -12.531 -6.993 4.907 1.00 96.81 316 VAL A C 1
ATOM 2383 O O . VAL A 1 316 ? -12.122 -7.356 6.006 1.00 96.81 316 VAL A O 1
ATOM 2386 N N . ALA A 1 317 ? -12.641 -5.703 4.574 1.00 95.88 317 ALA A N 1
ATOM 2387 C CA . ALA A 1 317 ? -12.259 -4.624 5.485 1.00 95.88 317 ALA A CA 1
ATOM 2388 C C . ALA A 1 317 ? -13.084 -4.643 6.786 1.00 95.88 317 ALA A C 1
ATOM 2390 O O . ALA A 1 317 ? -12.533 -4.467 7.870 1.00 95.88 317 ALA A O 1
ATOM 2391 N N . ALA A 1 318 ? -14.392 -4.907 6.702 1.00 97.69 318 ALA A N 1
ATOM 2392 C CA . ALA A 1 318 ? -15.253 -5.022 7.879 1.00 97.69 318 ALA A CA 1
ATOM 2393 C C . ALA A 1 318 ? -14.885 -6.228 8.763 1.00 97.69 318 ALA A C 1
ATOM 2395 O O . ALA A 1 318 ? -14.846 -6.101 9.988 1.00 97.69 318 ALA A O 1
ATOM 2396 N N . ALA A 1 319 ? -14.563 -7.375 8.157 1.00 98.06 319 ALA A N 1
ATOM 2397 C CA . ALA A 1 319 ? -14.071 -8.548 8.877 1.00 98.06 319 ALA A CA 1
ATOM 2398 C C . ALA A 1 319 ? -12.714 -8.280 9.553 1.00 98.06 319 ALA A C 1
ATOM 2400 O O . ALA A 1 319 ? -12.524 -8.665 10.706 1.00 98.06 319 ALA A O 1
ATOM 2401 N N . ASP A 1 320 ? -11.804 -7.563 8.887 1.00 97.56 320 ASP A N 1
ATOM 2402 C CA . ASP A 1 320 ? -10.519 -7.165 9.472 1.00 97.56 320 ASP A CA 1
ATOM 2403 C C . ASP A 1 320 ? -10.724 -6.244 10.689 1.00 97.56 320 ASP A C 1
ATOM 2405 O O . ASP A 1 320 ? -10.083 -6.441 11.719 1.00 97.56 320 ASP A O 1
ATOM 2409 N N . VAL A 1 321 ? -11.664 -5.290 10.642 1.00 97.69 321 VAL A N 1
ATOM 2410 C CA . VAL A 1 321 ? -12.022 -4.480 11.825 1.00 97.69 321 VAL A CA 1
ATOM 2411 C C . VAL A 1 321 ? -12.605 -5.358 12.937 1.00 97.69 321 VAL A C 1
ATOM 2413 O O . VAL A 1 321 ? -12.165 -5.252 14.079 1.00 97.69 321 VAL A O 1
ATOM 2416 N N . ALA A 1 322 ? -13.524 -6.278 12.629 1.00 98.00 322 ALA A N 1
ATOM 2417 C CA . ALA A 1 322 ? -14.082 -7.199 13.626 1.00 98.00 322 ALA A CA 1
ATOM 2418 C C . ALA A 1 322 ? -13.001 -8.057 14.316 1.00 98.00 322 ALA A C 1
ATOM 2420 O O . ALA A 1 322 ? -13.068 -8.291 15.522 1.00 98.00 322 ALA A O 1
ATOM 2421 N N . ALA A 1 323 ? -11.970 -8.480 13.577 1.00 96.81 323 ALA A N 1
ATOM 2422 C CA . ALA A 1 323 ? -10.834 -9.223 14.122 1.00 96.81 323 ALA A CA 1
ATOM 2423 C C . ALA A 1 323 ? -10.022 -8.416 15.158 1.00 96.81 323 ALA A C 1
ATOM 2425 O O . ALA A 1 323 ? -9.480 -9.004 16.103 1.00 96.81 323 ALA A O 1
ATOM 2426 N N . HIS A 1 324 ? -9.943 -7.088 14.998 1.00 96.00 324 HIS A N 1
ATOM 2427 C CA . HIS A 1 324 ? -9.294 -6.188 15.958 1.00 96.00 324 HIS A CA 1
ATOM 2428 C C . HIS A 1 324 ? -10.121 -6.008 17.237 1.00 96.00 324 HIS A C 1
ATOM 2430 O O . HIS A 1 324 ? -9.538 -5.982 18.319 1.00 96.00 324 HIS A O 1
ATOM 2436 N N . LEU A 1 325 ? -11.454 -5.967 17.124 1.00 95.50 325 LEU A N 1
ATOM 2437 C CA . LEU A 1 325 ? -12.375 -5.878 18.269 1.00 95.50 325 LEU A CA 1
ATOM 2438 C C . LEU A 1 325 ? -12.384 -7.151 19.137 1.00 95.50 325 LEU A C 1
ATOM 2440 O O . LEU A 1 325 ? -12.745 -7.103 20.309 1.00 95.50 325 LEU A O 1
ATOM 2444 N N . ALA A 1 326 ? -11.978 -8.296 18.576 1.00 93.25 326 ALA A N 1
ATOM 2445 C CA . ALA A 1 326 ? -11.884 -9.574 19.283 1.00 93.25 326 ALA A CA 1
ATOM 2446 C C . ALA A 1 326 ? -13.184 -9.925 20.042 1.00 93.25 326 ALA A C 1
ATOM 2448 O O . ALA A 1 326 ? -14.249 -9.993 19.434 1.00 93.25 326 ALA A O 1
ATOM 2449 N N . ALA A 1 327 ? -13.124 -10.186 21.351 1.00 93.88 327 ALA A N 1
ATOM 2450 C CA . ALA A 1 327 ? -14.278 -10.655 22.122 1.00 93.88 327 ALA A CA 1
ATOM 2451 C C . ALA A 1 327 ? -15.482 -9.689 22.091 1.00 93.88 327 ALA A C 1
ATOM 2453 O O . ALA A 1 327 ? -16.618 -10.149 22.206 1.00 93.88 327 ALA A O 1
ATOM 2454 N N . ASP A 1 328 ? -15.264 -8.392 21.864 1.00 94.69 328 ASP A N 1
ATOM 2455 C CA . ASP A 1 328 ? -16.342 -7.397 21.806 1.00 94.69 328 ASP A CA 1
ATOM 2456 C C . ASP A 1 328 ? -17.214 -7.548 20.545 1.00 94.69 328 ASP A C 1
ATOM 2458 O O . ASP A 1 328 ? -18.375 -7.144 20.518 1.00 94.69 328 ASP A O 1
ATOM 2462 N N . ALA A 1 329 ? -16.694 -8.208 19.505 1.00 95.69 329 ALA A N 1
ATOM 2463 C CA . ALA A 1 329 ? -17.396 -8.489 18.254 1.00 95.69 329 ALA A CA 1
ATOM 2464 C C . ALA A 1 329 ? -18.185 -9.815 18.259 1.00 95.69 329 ALA A C 1
ATOM 2466 O O . ALA A 1 329 ? -18.589 -10.300 17.200 1.00 95.69 329 ALA A O 1
ATOM 2467 N N . GLN A 1 330 ? -18.454 -10.418 19.424 1.00 95.50 330 GLN A N 1
ATOM 2468 C CA . GLN A 1 330 ? -19.201 -11.685 19.525 1.00 95.50 330 GLN A CA 1
ATOM 2469 C C . GLN A 1 330 ? -20.562 -11.666 18.813 1.00 95.50 330 GLN A C 1
ATOM 2471 O O . GLN A 1 330 ? -20.973 -12.666 18.223 1.00 95.50 330 GLN A O 1
ATOM 2476 N N . ASN A 1 331 ? -21.261 -10.530 18.821 1.00 95.12 331 ASN A N 1
ATOM 2477 C CA . ASN A 1 331 ? -22.552 -10.394 18.148 1.00 95.12 331 ASN A CA 1
ATOM 2478 C C . ASN A 1 331 ? -22.451 -10.421 16.607 1.00 95.12 331 ASN A C 1
ATOM 2480 O O . ASN A 1 331 ? -23.475 -10.588 15.946 1.00 95.12 331 ASN A O 1
ATOM 2484 N N . LEU A 1 332 ? -21.254 -10.271 16.027 1.00 96.50 332 LEU A N 1
ATOM 2485 C CA . LEU A 1 332 ? -21.002 -10.317 14.580 1.00 96.50 332 LEU A CA 1
ATOM 2486 C C . LEU A 1 332 ? -20.719 -11.736 14.061 1.00 96.50 332 LEU A C 1
ATOM 2488 O O . LEU A 1 332 ? -20.639 -11.927 12.849 1.00 96.50 332 LEU A O 1
ATOM 2492 N N . LEU A 1 333 ? -20.585 -12.740 14.941 1.00 95.88 333 LEU A N 1
ATOM 2493 C CA . LEU A 1 333 ? -20.268 -14.121 14.545 1.00 95.88 333 LEU A CA 1
ATOM 2494 C C . LEU A 1 333 ? -21.189 -14.669 13.434 1.00 95.88 333 LEU A C 1
ATOM 2496 O O . LEU A 1 333 ? -20.653 -15.193 12.458 1.00 95.88 333 LEU A O 1
ATOM 2500 N N . PRO A 1 334 ? -22.531 -14.510 13.488 1.00 95.44 334 PRO A N 1
ATOM 2501 C CA . PRO A 1 334 ? -23.402 -15.022 12.428 1.00 95.44 334 PRO A CA 1
ATOM 2502 C C . PRO A 1 334 ? -23.174 -14.348 11.070 1.00 95.44 334 PRO A C 1
ATOM 2504 O O . PRO A 1 334 ? -23.346 -14.984 10.033 1.00 95.44 334 PRO A O 1
ATOM 2507 N N . ASP A 1 335 ? -22.811 -13.063 11.059 1.00 96.38 335 ASP A N 1
ATOM 2508 C CA . ASP A 1 335 ? -22.533 -12.317 9.829 1.00 96.38 335 ASP A CA 1
ATOM 2509 C C . ASP A 1 335 ? -21.196 -12.750 9.217 1.00 96.38 335 ASP A C 1
ATOM 2511 O O . ASP A 1 335 ? -21.107 -12.978 8.011 1.00 96.38 335 ASP A O 1
ATOM 2515 N N . LEU A 1 336 ? -20.177 -12.945 10.058 1.00 96.88 336 LEU A N 1
ATOM 2516 C CA . LEU A 1 336 ? -18.856 -13.425 9.647 1.00 96.88 336 LEU A CA 1
ATOM 2517 C C . LEU A 1 336 ? -18.890 -14.878 9.150 1.00 96.88 336 LEU A C 1
ATOM 2519 O O . LEU A 1 336 ? -18.208 -15.208 8.186 1.00 96.88 336 LEU A O 1
ATOM 2523 N N . GLU A 1 337 ? -19.710 -15.744 9.748 1.00 96.00 337 GLU A N 1
ATOM 2524 C CA . GLU A 1 337 ? -19.881 -17.132 9.293 1.00 96.00 337 GLU A CA 1
ATOM 2525 C C . GLU A 1 337 ? -20.429 -17.207 7.861 1.00 96.00 337 GLU A C 1
ATOM 2527 O O . GLU A 1 337 ? -19.963 -18.024 7.068 1.00 96.00 337 GLU A O 1
ATOM 2532 N N . ARG A 1 338 ? -21.344 -16.306 7.473 1.00 95.44 338 ARG A N 1
ATOM 2533 C CA . ARG A 1 338 ? -21.861 -16.252 6.092 1.00 95.44 338 ARG A CA 1
ATOM 2534 C C . ARG A 1 338 ? -20.763 -15.956 5.068 1.00 95.44 338 ARG A C 1
ATOM 2536 O O . ARG A 1 338 ? -20.806 -16.483 3.954 1.00 95.44 338 ARG A O 1
ATOM 2543 N N . LEU A 1 339 ? -19.758 -15.164 5.448 1.00 96.19 339 LEU A N 1
ATOM 2544 C CA . LEU A 1 339 ? -18.638 -14.798 4.578 1.00 96.19 339 LEU A CA 1
ATOM 2545 C C . LEU A 1 339 ? -17.684 -15.962 4.270 1.00 96.19 339 LEU A C 1
ATOM 2547 O O . LEU A 1 339 ? -16.895 -15.847 3.329 1.00 96.19 339 LEU A O 1
ATOM 2551 N N . LEU A 1 340 ? -17.736 -17.069 5.024 1.00 95.94 340 LEU A N 1
ATOM 2552 C CA . LEU A 1 340 ? -16.902 -18.254 4.774 1.00 95.94 340 LEU A CA 1
ATOM 2553 C C . LEU A 1 340 ? -17.226 -18.936 3.440 1.00 95.94 340 LEU A C 1
ATOM 2555 O O . LEU A 1 340 ? -16.357 -19.584 2.865 1.00 95.94 340 LEU A O 1
ATOM 2559 N N . SER A 1 341 ? -18.447 -18.752 2.934 1.00 93.44 341 SER A N 1
ATOM 2560 C CA . SER A 1 341 ? -18.918 -19.361 1.686 1.00 93.44 341 SER A CA 1
ATOM 2561 C C . SER A 1 341 ? -18.287 -18.775 0.418 1.00 93.44 341 SER A C 1
ATOM 2563 O O . SER A 1 341 ? -18.327 -19.410 -0.633 1.00 93.44 341 SER A O 1
ATOM 2565 N N . HIS A 1 342 ? -17.701 -17.574 0.489 1.00 93.94 342 HIS A N 1
ATOM 2566 C CA . HIS A 1 342 ? -17.159 -16.889 -0.682 1.00 93.94 342 HIS A CA 1
ATOM 2567 C C . HIS A 1 342 ? -15.617 -16.842 -0.640 1.00 93.94 342 HIS A C 1
ATOM 2569 O O . HIS A 1 342 ? -15.052 -16.282 0.305 1.00 93.94 342 HIS A O 1
ATOM 2575 N N . PRO A 1 343 ? -14.900 -17.321 -1.682 1.00 93.06 343 PRO A N 1
ATOM 2576 C CA . PRO A 1 343 ? -13.435 -17.432 -1.677 1.00 93.06 343 PRO A CA 1
ATOM 2577 C C . PRO A 1 343 ? -12.674 -16.144 -1.325 1.00 93.06 343 PRO A C 1
ATOM 2579 O O . PRO A 1 343 ? -11.687 -16.185 -0.600 1.00 93.06 343 PRO A O 1
ATOM 2582 N N . THR A 1 344 ? -13.128 -14.981 -1.806 1.00 93.62 344 THR A N 1
ATOM 2583 C CA . THR A 1 344 ? -12.478 -13.686 -1.517 1.00 93.62 344 THR A CA 1
ATOM 2584 C C . THR A 1 344 ? -12.602 -13.242 -0.055 1.00 93.62 344 THR A C 1
ATOM 2586 O O . THR A 1 344 ? -11.654 -12.680 0.485 1.00 93.62 344 THR A O 1
ATOM 2589 N N . THR A 1 345 ? -13.751 -13.463 0.591 1.00 96.19 345 THR A N 1
ATOM 2590 C CA . THR A 1 345 ? -14.026 -12.986 1.960 1.00 96.19 345 THR A CA 1
ATOM 2591 C C . THR A 1 345 ? -13.660 -14.014 3.024 1.00 96.19 345 THR A C 1
ATOM 2593 O O . THR A 1 345 ? -13.336 -13.634 4.150 1.00 96.19 345 THR A O 1
ATOM 2596 N N . CYS A 1 346 ? -13.673 -15.301 2.664 1.00 96.94 346 CYS A N 1
ATOM 2597 C CA . CYS A 1 346 ? -13.419 -16.427 3.556 1.00 96.94 346 CYS A CA 1
ATOM 2598 C C . CYS A 1 346 ? -12.160 -16.252 4.428 1.00 96.94 346 CYS A C 1
ATOM 2600 O O . CYS A 1 346 ? -12.279 -16.400 5.643 1.00 96.94 346 CYS A O 1
ATOM 2602 N N . PRO A 1 347 ? -10.984 -15.858 3.900 1.00 96.88 347 PRO A N 1
ATOM 2603 C CA . PRO A 1 347 ? -9.776 -15.757 4.719 1.00 96.88 347 PRO A CA 1
ATOM 2604 C C . PRO A 1 347 ? -9.863 -14.682 5.806 1.00 96.88 347 PRO A C 1
ATOM 2606 O O . PRO A 1 347 ? -9.446 -14.910 6.939 1.00 96.88 347 PRO A O 1
ATOM 2609 N N . ALA A 1 348 ? -10.440 -13.521 5.482 1.00 97.69 348 ALA A N 1
ATOM 2610 C CA . ALA A 1 348 ? -10.644 -12.440 6.445 1.00 97.69 348 ALA A CA 1
ATOM 2611 C C . ALA A 1 348 ? -11.667 -12.838 7.520 1.00 97.69 348 ALA A C 1
ATOM 2613 O O . ALA A 1 348 ? -11.443 -12.622 8.709 1.00 97.69 348 ALA A O 1
ATOM 2614 N N . ALA A 1 349 ? -12.756 -13.488 7.106 1.00 97.56 349 ALA A N 1
ATOM 2615 C CA . ALA A 1 349 ? -13.782 -13.987 8.009 1.00 97.56 349 ALA A CA 1
ATOM 2616 C C . ALA A 1 349 ? -13.247 -15.074 8.950 1.00 97.56 349 ALA A C 1
ATOM 2618 O O . ALA A 1 349 ? -13.439 -14.979 10.157 1.00 97.56 349 ALA A O 1
ATOM 2619 N N . ALA A 1 350 ? -12.514 -16.062 8.431 1.00 96.62 350 ALA A N 1
ATOM 2620 C CA . ALA A 1 350 ? -11.880 -17.104 9.234 1.00 96.62 350 ALA A CA 1
ATOM 2621 C C . ALA A 1 350 ? -10.910 -16.510 10.267 1.00 96.62 350 ALA A C 1
ATOM 2623 O O . ALA A 1 350 ? -10.948 -16.892 11.436 1.00 96.62 350 ALA A O 1
ATOM 2624 N N . HIS A 1 351 ? -10.091 -15.531 9.867 1.00 96.19 351 HIS A N 1
ATOM 2625 C CA . HIS A 1 351 ? -9.213 -14.814 10.790 1.00 96.19 351 HIS A CA 1
ATOM 2626 C C . HIS A 1 351 ? -10.001 -14.093 11.897 1.00 96.19 351 HIS A C 1
ATOM 2628 O O . HIS A 1 351 ? -9.680 -14.246 13.077 1.00 96.19 351 HIS A O 1
ATOM 2634 N N . ALA A 1 352 ? -11.067 -13.368 11.543 1.00 97.00 352 ALA A N 1
ATOM 2635 C CA . ALA A 1 352 ? -11.928 -12.691 12.511 1.00 97.00 352 ALA A CA 1
ATOM 2636 C C . ALA A 1 352 ? -12.587 -13.676 13.487 1.00 97.00 352 ALA A C 1
ATOM 2638 O O . ALA A 1 352 ? -12.527 -13.482 14.698 1.00 97.00 352 ALA A O 1
ATOM 2639 N N . LEU A 1 353 ? -13.144 -14.778 12.984 1.00 95.88 353 LEU A N 1
ATOM 2640 C CA . LEU A 1 353 ? -13.773 -15.826 13.789 1.00 95.88 353 LEU A CA 1
ATOM 2641 C C . LEU A 1 353 ? -12.803 -16.430 14.818 1.00 95.88 353 LEU A C 1
ATOM 2643 O O . LEU A 1 353 ? -13.158 -16.564 15.993 1.00 95.88 353 LEU A O 1
ATOM 2647 N N . LEU A 1 354 ? -11.563 -16.721 14.407 1.00 93.50 354 LEU A N 1
ATOM 2648 C CA . LEU A 1 354 ? -10.505 -17.224 15.293 1.00 93.50 354 LEU A CA 1
ATOM 2649 C C . LEU A 1 354 ? -10.116 -16.215 16.382 1.00 93.50 354 LEU A C 1
ATOM 2651 O O . LEU A 1 354 ? -9.803 -16.615 17.501 1.00 93.50 354 LEU A O 1
ATOM 2655 N N . ARG A 1 355 ? -10.136 -14.914 16.069 1.00 94.06 355 ARG A N 1
ATOM 2656 C CA . ARG A 1 355 ? -9.814 -13.830 17.011 1.00 94.06 355 ARG A CA 1
ATOM 2657 C C . ARG A 1 355 ? -10.938 -13.560 18.011 1.00 94.06 355 ARG A C 1
ATOM 2659 O O . ARG A 1 355 ? -10.655 -13.313 19.179 1.00 94.06 355 ARG A O 1
ATOM 2666 N N . ILE A 1 356 ? -12.190 -13.611 17.561 1.00 95.50 356 ILE A N 1
ATOM 2667 C CA . ILE A 1 356 ? -13.376 -13.307 18.375 1.00 95.50 356 ILE A CA 1
ATOM 2668 C C . ILE A 1 356 ? -13.682 -14.444 19.353 1.00 95.50 356 ILE A C 1
ATOM 2670 O O . ILE A 1 356 ? -14.004 -14.194 20.513 1.00 95.50 356 ILE A O 1
ATOM 2674 N N . ASN A 1 357 ? -13.597 -15.698 18.895 1.00 91.06 357 ASN A N 1
ATOM 2675 C CA . ASN A 1 357 ? -13.941 -16.859 19.713 1.00 91.06 357 ASN A CA 1
ATOM 2676 C C . ASN A 1 357 ? -13.010 -18.057 19.444 1.00 91.06 357 ASN A C 1
ATOM 2678 O O . ASN A 1 357 ? -13.430 -19.056 18.852 1.00 91.06 357 ASN A O 1
ATOM 2682 N N . PRO A 1 358 ? -11.746 -18.004 19.901 1.00 86.88 358 PRO A N 1
ATOM 2683 C CA . PRO A 1 358 ? -10.768 -19.060 19.631 1.00 86.88 358 PRO A CA 1
ATOM 2684 C C . PRO A 1 358 ? -11.184 -20.429 20.188 1.00 86.88 358 PRO A C 1
ATOM 2686 O O . PRO A 1 358 ? -10.811 -21.456 19.626 1.00 86.88 358 PRO A O 1
ATOM 2689 N N . GLN A 1 359 ? -11.969 -20.460 21.273 1.00 85.38 359 GLN A N 1
ATOM 2690 C CA . GLN A 1 359 ? -12.428 -21.702 21.901 1.00 85.38 359 GLN A CA 1
ATOM 2691 C C . GLN A 1 359 ? -13.468 -22.432 21.042 1.00 85.38 359 GLN A C 1
ATOM 2693 O O . GLN A 1 359 ? -13.364 -23.644 20.862 1.00 85.38 359 GLN A O 1
ATOM 2698 N N . ARG A 1 360 ? -14.433 -21.703 20.458 1.00 84.00 360 ARG A N 1
ATOM 2699 C CA . ARG A 1 360 ? -15.442 -22.271 19.543 1.00 84.00 360 ARG A CA 1
ATOM 2700 C C . ARG A 1 360 ? -14.814 -22.881 18.289 1.00 84.00 360 ARG A C 1
ATOM 2702 O O . ARG A 1 360 ? -15.322 -23.869 17.765 1.00 84.00 360 ARG A O 1
ATOM 2709 N N . TRP A 1 361 ? -13.710 -22.299 17.829 1.00 79.88 361 TRP A N 1
ATOM 2710 C CA . TRP A 1 361 ? -12.994 -22.711 16.621 1.00 79.88 361 TRP A CA 1
ATOM 2711 C C . TRP A 1 361 ? -11.793 -23.637 16.909 1.00 79.88 361 TRP A C 1
ATOM 2713 O O . TRP A 1 361 ? -10.841 -23.714 16.128 1.00 79.88 361 TRP A O 1
ATOM 2723 N N . GLY A 1 362 ? -11.831 -24.358 18.037 1.00 74.25 362 GLY A N 1
ATOM 2724 C CA . GLY A 1 362 ? -10.971 -25.512 18.316 1.00 74.25 362 GLY A CA 1
ATOM 2725 C C . GLY A 1 362 ? -11.540 -26.826 17.757 1.00 74.25 362 GLY A C 1
ATOM 2726 O O . GLY A 1 362 ? -12.683 -26.881 17.313 1.00 74.25 362 GLY A O 1
ATOM 2727 N N . GLY A 1 363 ? -10.747 -27.904 17.788 1.00 77.75 363 GLY A N 1
ATOM 2728 C CA . GLY A 1 363 ? -11.216 -29.257 17.444 1.00 77.75 363 GLY A CA 1
ATOM 2729 C C . GLY A 1 363 ? -11.767 -29.392 16.017 1.00 77.75 363 GLY A C 1
ATOM 2730 O O . GLY A 1 363 ? -11.101 -29.014 15.057 1.00 77.75 363 GLY A O 1
ATOM 2731 N N . GLU A 1 364 ? -12.977 -29.939 15.873 1.00 80.00 364 GLU A N 1
ATOM 2732 C CA . GLU A 1 364 ? -13.624 -30.190 14.572 1.00 80.00 364 GLU A CA 1
ATOM 2733 C C . GLU A 1 364 ? -13.919 -28.905 13.789 1.00 80.00 364 GLU A C 1
ATOM 2735 O O . GLU A 1 364 ? -13.613 -28.833 12.600 1.00 80.00 364 GLU A O 1
ATOM 2740 N N . SER A 1 365 ? -14.379 -27.846 14.461 1.00 84.56 365 SER A N 1
ATOM 2741 C CA . SER A 1 365 ? -14.608 -26.529 13.848 1.00 84.56 365 SER A CA 1
ATOM 2742 C C . SER A 1 365 ? -13.336 -25.957 13.205 1.00 84.56 365 SER A C 1
ATOM 2744 O O . SER A 1 365 ? -13.392 -25.208 12.230 1.00 84.56 365 SER A O 1
ATOM 2746 N N . ARG A 1 366 ? -12.151 -26.327 13.715 1.00 84.44 366 ARG A N 1
ATOM 2747 C CA . ARG A 1 366 ? -10.865 -25.955 13.105 1.00 84.44 366 ARG A CA 1
ATOM 2748 C C . ARG A 1 366 ? -10.637 -26.670 11.774 1.00 84.44 366 ARG A C 1
ATOM 2750 O O . ARG A 1 366 ? -10.095 -26.071 10.847 1.00 84.44 366 ARG A O 1
ATOM 2757 N N . HIS A 1 367 ? -11.025 -27.941 11.677 1.00 88.06 367 HIS A N 1
ATOM 2758 C CA . HIS A 1 367 ? -10.929 -28.702 10.432 1.00 88.06 367 HIS A CA 1
ATOM 2759 C C . HIS A 1 367 ? -11.876 -28.143 9.369 1.00 88.06 367 HIS A C 1
ATOM 2761 O O . HIS A 1 367 ? -11.492 -28.066 8.203 1.00 88.06 367 HIS A O 1
ATOM 2767 N N . GLU A 1 368 ? -13.066 -27.695 9.771 1.00 89.94 368 GLU A N 1
ATOM 2768 C CA . GLU A 1 368 ? -14.003 -27.005 8.881 1.00 89.94 368 GLU A CA 1
ATOM 2769 C C . GLU A 1 368 ? -13.408 -25.699 8.343 1.00 89.94 368 GLU A C 1
ATOM 2771 O O . GLU A 1 368 ? -13.387 -25.492 7.131 1.00 89.94 368 GLU A O 1
ATOM 2776 N N . LEU A 1 369 ? -12.829 -24.852 9.206 1.00 92.00 369 LEU A N 1
ATOM 2777 C CA . LEU A 1 369 ? -12.132 -23.639 8.758 1.00 92.00 369 LEU A CA 1
ATOM 2778 C C . LEU A 1 369 ? -10.977 -23.956 7.803 1.00 92.00 369 LEU A C 1
ATOM 2780 O O . LEU A 1 369 ? -10.823 -23.286 6.784 1.00 92.00 369 LEU A O 1
ATOM 2784 N N . ALA A 1 370 ? -10.187 -24.995 8.088 1.00 92.38 370 ALA A N 1
ATOM 2785 C CA . ALA A 1 370 ? -9.119 -25.424 7.189 1.00 92.38 370 ALA A CA 1
ATOM 2786 C C . ALA A 1 370 ? -9.662 -25.876 5.821 1.00 92.38 370 ALA A C 1
ATOM 2788 O O . ALA A 1 370 ? -9.043 -25.597 4.791 1.00 92.38 370 ALA A O 1
ATOM 2789 N N . ALA A 1 371 ? -10.826 -26.532 5.791 1.00 92.56 371 ALA A N 1
ATOM 2790 C CA . ALA A 1 371 ? -11.497 -26.919 4.556 1.00 92.56 371 ALA A CA 1
ATOM 2791 C C . ALA A 1 371 ? -11.972 -25.701 3.752 1.00 92.56 371 ALA A C 1
ATOM 2793 O O . ALA A 1 371 ? -11.655 -25.630 2.563 1.00 92.56 371 ALA A O 1
ATOM 2794 N N . TYR A 1 372 ? -12.624 -24.724 4.393 1.00 95.00 372 TYR A N 1
ATOM 2795 C CA . TYR A 1 372 ? -13.038 -23.471 3.749 1.00 95.00 372 TYR A CA 1
ATOM 2796 C C . TYR A 1 372 ? -11.848 -22.690 3.184 1.00 95.00 372 TYR A C 1
ATOM 2798 O O . TYR A 1 372 ? -11.878 -22.255 2.037 1.00 95.00 372 TYR A O 1
ATOM 2806 N N . LEU A 1 373 ? -10.764 -22.554 3.953 1.00 95.19 373 LEU A N 1
ATOM 2807 C CA . LEU A 1 373 ? -9.557 -21.854 3.505 1.00 95.19 373 LEU A CA 1
ATOM 2808 C C . LEU A 1 373 ? -8.886 -22.570 2.329 1.00 95.19 373 LEU A C 1
ATOM 2810 O O . LEU A 1 373 ? -8.438 -21.924 1.386 1.00 95.19 373 LEU A O 1
ATOM 2814 N N . THR A 1 374 ? -8.853 -23.904 2.349 1.00 93.94 374 THR A N 1
ATOM 2815 C CA . THR A 1 374 ? -8.330 -24.695 1.225 1.00 93.94 374 THR A CA 1
ATOM 2816 C C . THR A 1 374 ? -9.198 -24.514 -0.015 1.00 93.94 374 THR A C 1
ATOM 2818 O O . THR A 1 374 ? -8.674 -24.304 -1.104 1.00 93.94 374 THR A O 1
ATOM 2821 N N . GLU A 1 375 ? -10.521 -24.518 0.138 1.00 93.81 375 GLU A N 1
ATOM 2822 C CA . GLU A 1 375 ? -11.442 -24.231 -0.960 1.00 93.81 375 GLU A CA 1
ATOM 2823 C C . GLU A 1 375 ? -11.283 -22.801 -1.492 1.00 93.81 375 GLU A C 1
ATOM 2825 O O . GLU A 1 375 ? -11.297 -22.596 -2.702 1.00 93.81 375 GLU A O 1
ATOM 2830 N N . ALA A 1 376 ? -11.045 -21.814 -0.626 1.00 93.19 376 ALA A N 1
ATOM 2831 C CA . ALA A 1 376 ? -10.757 -20.445 -1.038 1.00 93.19 376 ALA A CA 1
ATOM 2832 C C . ALA A 1 376 ? -9.458 -20.344 -1.859 1.00 93.19 376 ALA A C 1
ATOM 2834 O O . ALA A 1 376 ? -9.392 -19.565 -2.811 1.00 93.19 376 ALA A O 1
ATOM 2835 N N . ILE A 1 377 ? -8.443 -21.158 -1.547 1.00 92.12 377 ILE A N 1
ATOM 2836 C CA . ILE A 1 377 ? -7.228 -21.278 -2.367 1.00 92.12 377 ILE A CA 1
ATOM 2837 C C . ILE A 1 377 ? -7.566 -21.919 -3.719 1.00 92.12 377 ILE A C 1
ATOM 2839 O O . ILE A 1 377 ? -7.176 -21.399 -4.765 1.00 92.12 377 ILE A O 1
ATOM 2843 N N . GLU A 1 378 ? -8.321 -23.019 -3.719 1.00 89.75 378 GLU A N 1
ATOM 2844 C CA . GLU A 1 378 ? -8.682 -23.757 -4.934 1.00 89.75 378 GLU A CA 1
ATOM 2845 C C . GLU A 1 378 ? -9.605 -22.971 -5.866 1.00 89.75 378 GLU A C 1
ATOM 2847 O O . GLU A 1 378 ? -9.422 -23.007 -7.077 1.00 89.75 378 GLU A O 1
ATOM 2852 N N . ASN A 1 379 ? -10.589 -22.252 -5.350 1.00 87.06 379 ASN A N 1
ATOM 2853 C CA . ASN A 1 379 ? -11.635 -21.616 -6.155 1.00 87.06 379 ASN A CA 1
ATOM 2854 C C . ASN A 1 379 ? -11.489 -20.089 -6.212 1.00 87.06 379 ASN A C 1
ATOM 2856 O O . ASN A 1 379 ? -12.277 -19.411 -6.870 1.00 87.06 379 ASN A O 1
ATOM 2860 N N . GLY A 1 380 ? -10.479 -19.534 -5.540 1.00 83.25 380 GLY A N 1
ATOM 2861 C CA . GLY A 1 380 ? -10.201 -18.105 -5.522 1.00 83.25 380 GLY A CA 1
ATOM 2862 C C . GLY A 1 380 ? -9.793 -17.553 -6.887 1.00 83.25 380 GLY A C 1
ATOM 2863 O O . GLY A 1 380 ? -8.994 -18.142 -7.611 1.00 83.25 380 GLY A O 1
ATOM 2864 N N . THR A 1 381 ? -10.311 -16.368 -7.204 1.00 81.50 381 THR A N 1
ATOM 2865 C CA . THR A 1 381 ? -9.942 -15.570 -8.388 1.00 81.50 381 THR A CA 1
ATOM 2866 C C . THR A 1 381 ? -8.998 -14.412 -8.046 1.00 81.50 381 THR A C 1
ATOM 2868 O O . THR A 1 381 ? -8.621 -13.634 -8.920 1.00 81.50 381 THR A O 1
ATOM 2871 N N . SER A 1 382 ? -8.619 -14.281 -6.770 1.00 84.50 382 SER A N 1
ATOM 2872 C CA . SER A 1 382 ? -7.823 -13.177 -6.243 1.00 84.50 382 SER A CA 1
ATOM 2873 C C . SER A 1 382 ? -6.618 -13.690 -5.459 1.00 84.50 382 SER A C 1
ATOM 2875 O O . SER A 1 382 ? -6.771 -14.225 -4.359 1.00 84.50 382 SER A O 1
ATOM 2877 N N . PHE A 1 383 ? -5.417 -13.465 -5.996 1.00 84.81 383 PHE A N 1
ATOM 2878 C CA . PHE A 1 383 ? -4.167 -13.876 -5.354 1.00 84.81 383 PHE A CA 1
ATOM 2879 C C . PHE A 1 383 ? -3.971 -13.308 -3.940 1.00 84.81 383 PHE A C 1
ATOM 2881 O O . PHE A 1 383 ? -3.582 -14.080 -3.066 1.00 84.81 383 PHE A O 1
ATOM 2888 N N . PRO A 1 384 ? -4.284 -12.027 -3.645 1.00 87.38 384 PRO A N 1
ATOM 2889 C CA . PRO A 1 384 ? -4.210 -11.523 -2.274 1.00 87.38 384 PRO A CA 1
ATOM 2890 C C . PRO A 1 384 ? -5.085 -12.304 -1.282 1.00 87.38 384 PRO A C 1
ATOM 2892 O O . PRO A 1 384 ? -4.644 -12.591 -0.170 1.00 87.38 384 PRO A O 1
ATOM 2895 N N . ALA A 1 385 ? -6.298 -12.703 -1.682 1.00 89.94 385 ALA A N 1
ATOM 2896 C CA . ALA A 1 385 ? -7.162 -13.525 -0.835 1.00 89.94 385 ALA A CA 1
ATOM 2897 C C . ALA A 1 385 ? -6.587 -14.939 -0.649 1.00 89.94 385 ALA A C 1
ATOM 2899 O O . ALA A 1 385 ? -6.543 -15.440 0.471 1.00 89.94 385 ALA A O 1
ATOM 2900 N N . GLN A 1 386 ? -6.076 -15.563 -1.714 1.00 91.94 386 GLN A N 1
ATOM 2901 C CA . GLN A 1 386 ? -5.456 -16.892 -1.635 1.00 91.94 386 GLN A CA 1
ATOM 2902 C C . GLN A 1 386 ? -4.205 -16.895 -0.746 1.00 91.94 386 GLN A C 1
ATOM 2904 O O . GLN A 1 386 ? -4.044 -17.789 0.079 1.00 91.94 386 GLN A O 1
ATOM 2909 N N . HIS A 1 387 ? -3.347 -15.876 -0.855 1.00 91.12 387 HIS A N 1
ATOM 2910 C CA . HIS A 1 387 ? -2.196 -15.710 0.033 1.00 91.12 387 HIS A CA 1
ATOM 2911 C C . HIS A 1 387 ? -2.628 -15.559 1.491 1.00 91.12 387 HIS A C 1
ATOM 2913 O O . HIS A 1 387 ? -2.142 -16.293 2.347 1.00 91.12 387 HIS A O 1
ATOM 2919 N N . ARG A 1 388 ? -3.618 -14.699 1.759 1.00 93.50 388 ARG A N 1
ATOM 2920 C CA . ARG A 1 388 ? -4.192 -14.564 3.102 1.00 93.50 388 ARG A CA 1
ATOM 2921 C C . ARG A 1 388 ? -4.744 -15.897 3.616 1.00 93.50 388 ARG A C 1
ATOM 2923 O O . ARG A 1 388 ? -4.604 -16.191 4.795 1.00 93.50 388 ARG A O 1
ATOM 2930 N N . ALA A 1 389 ? -5.345 -16.722 2.758 1.00 94.75 389 ALA A N 1
ATOM 2931 C CA . ALA A 1 389 ? -5.837 -18.041 3.152 1.00 94.75 389 ALA A CA 1
ATOM 2932 C C . ALA A 1 389 ? -4.701 -18.964 3.619 1.00 94.75 389 ALA A C 1
ATOM 2934 O O . ALA A 1 389 ? -4.840 -19.634 4.642 1.00 94.75 389 ALA A O 1
ATOM 2935 N N . VAL A 1 390 ? -3.567 -18.959 2.908 1.00 93.25 390 VAL A N 1
ATOM 2936 C CA . VAL A 1 390 ? -2.350 -19.685 3.306 1.00 93.25 390 VAL A CA 1
ATOM 2937 C C . VAL A 1 390 ? -1.819 -19.164 4.642 1.00 93.25 390 VAL A C 1
ATOM 2939 O O . VAL A 1 390 ? -1.495 -19.967 5.517 1.00 93.25 390 VAL A O 1
ATOM 2942 N N . ASP A 1 391 ? -1.788 -17.844 4.834 1.00 91.88 391 ASP A N 1
ATOM 2943 C CA . ASP A 1 391 ? -1.335 -17.243 6.089 1.00 91.88 391 ASP A CA 1
ATOM 2944 C C . ASP A 1 391 ? -2.245 -17.652 7.256 1.00 91.88 391 ASP A C 1
ATOM 2946 O O . ASP A 1 391 ? -1.761 -18.079 8.301 1.00 91.88 391 ASP A O 1
ATOM 2950 N N . VAL A 1 392 ? -3.570 -17.605 7.090 1.00 93.31 392 VAL A N 1
ATOM 2951 C CA . VAL A 1 392 ? -4.517 -18.028 8.137 1.00 93.31 392 VAL A CA 1
ATOM 2952 C C . VAL A 1 392 ? -4.402 -19.530 8.417 1.00 93.31 392 VAL A C 1
ATOM 2954 O O . VAL A 1 392 ? -4.405 -19.921 9.584 1.00 93.31 392 VAL A O 1
ATOM 2957 N N . LEU A 1 393 ? -4.215 -20.372 7.392 1.00 92.31 393 LEU A N 1
ATOM 2958 C CA . LEU A 1 393 ? -3.927 -21.802 7.574 1.00 92.31 393 LEU A CA 1
ATOM 2959 C C . LEU A 1 393 ? -2.658 -22.030 8.405 1.00 92.31 393 LEU A C 1
ATOM 2961 O O . LEU A 1 393 ? -2.653 -22.916 9.258 1.00 92.31 393 LEU A O 1
ATOM 2965 N N . ALA A 1 394 ? -1.611 -21.223 8.205 1.00 89.31 394 ALA A N 1
ATOM 2966 C CA . ALA A 1 394 ? -0.388 -21.298 9.004 1.00 89.31 394 ALA A CA 1
ATOM 2967 C C . ALA A 1 394 ? -0.652 -21.005 10.492 1.00 89.31 394 ALA A C 1
ATOM 2969 O O . ALA A 1 394 ? -0.086 -21.663 11.364 1.00 89.31 394 ALA A O 1
ATOM 2970 N N . HIS A 1 395 ? -1.560 -20.071 10.794 1.00 86.25 395 HIS A N 1
ATOM 2971 C CA . HIS A 1 395 ? -1.912 -19.709 12.171 1.00 86.25 395 HIS A CA 1
ATOM 2972 C C . HIS A 1 395 ? -2.737 -20.779 12.899 1.00 86.25 395 HIS A C 1
ATOM 2974 O O . HIS A 1 395 ? -2.699 -20.827 14.130 1.00 86.25 395 HIS A O 1
ATOM 2980 N N . LEU A 1 396 ? -3.421 -21.684 12.187 1.00 84.00 396 LEU A N 1
ATOM 2981 C CA . LEU A 1 396 ? -4.195 -22.771 12.805 1.00 84.00 396 LEU A CA 1
ATOM 2982 C C . LEU A 1 396 ? -3.333 -23.788 13.593 1.00 84.00 396 LEU A C 1
ATOM 2984 O O . LEU A 1 396 ? -3.900 -24.612 14.315 1.00 84.00 396 LEU A O 1
ATOM 2988 N N . SER A 1 397 ? -1.992 -23.711 13.497 1.00 62.84 397 SER A N 1
ATOM 2989 C CA . SER A 1 397 ? -0.976 -24.301 14.397 1.00 62.84 397 SER A CA 1
ATOM 2990 C C . SER A 1 397 ? -1.377 -25.637 15.038 1.00 62.84 397 SER A C 1
ATOM 2992 O O . SER A 1 397 ? -1.618 -25.733 16.238 1.00 62.84 397 SER A O 1
ATOM 2994 N N . THR A 1 398 ? -1.514 -26.669 14.208 1.00 65.94 398 THR A N 1
ATOM 2995 C CA . THR A 1 398 ? -1.653 -28.104 14.533 1.00 65.94 398 THR A CA 1
ATOM 2996 C C . THR A 1 398 ? -1.542 -28.864 13.206 1.00 65.94 398 THR A C 1
ATOM 2998 O O . THR A 1 398 ? -1.778 -28.242 12.166 1.00 65.94 398 THR A O 1
ATOM 3001 N N . PRO A 1 399 ? -1.138 -30.151 13.169 1.00 73.81 399 PRO A N 1
ATOM 3002 C CA . PRO A 1 399 ? -1.033 -30.852 11.893 1.00 73.81 399 PRO A CA 1
ATOM 3003 C C . PRO A 1 399 ? -2.374 -30.770 11.161 1.00 73.81 399 PRO A C 1
ATOM 3005 O O . PRO A 1 399 ? -3.401 -31.196 11.689 1.00 73.81 399 PRO A O 1
ATOM 3008 N N . LEU A 1 400 ? -2.361 -30.186 9.959 1.00 81.81 400 LEU A N 1
ATOM 3009 C CA . LEU A 1 400 ? -3.553 -30.086 9.123 1.00 81.81 400 LEU A CA 1
ATOM 3010 C C . LEU A 1 400 ? -4.096 -31.499 8.857 1.00 81.81 400 LEU A C 1
ATOM 3012 O O . LEU A 1 400 ? -3.294 -32.428 8.719 1.00 81.81 400 LEU A O 1
ATOM 3016 N N . PRO A 1 401 ? -5.419 -31.696 8.740 1.00 83.56 401 PRO A N 1
ATOM 3017 C CA . PRO A 1 401 ? -5.972 -33.009 8.429 1.00 83.56 401 PRO A CA 1
ATOM 3018 C C . PRO A 1 401 ? -5.349 -33.602 7.153 1.00 83.56 401 PRO A C 1
ATOM 3020 O O . PRO A 1 401 ? -5.158 -32.859 6.185 1.00 83.56 401 PRO A O 1
ATOM 3023 N N . PRO A 1 402 ? -5.084 -34.922 7.083 1.00 86.69 402 PRO A N 1
ATOM 3024 C CA . PRO A 1 402 ? -4.486 -35.545 5.899 1.00 86.69 402 PRO A CA 1
ATOM 3025 C C . PRO A 1 402 ? -5.189 -35.215 4.565 1.00 86.69 402 PRO A C 1
ATOM 3027 O O . PRO A 1 402 ? -4.485 -34.956 3.588 1.00 86.69 402 PRO A O 1
ATOM 3030 N N . PRO A 1 403 ? -6.538 -35.127 4.490 1.00 87.94 403 PRO A N 1
ATOM 3031 C CA . PRO A 1 403 ? -7.217 -34.696 3.265 1.00 87.94 403 PRO A CA 1
ATOM 3032 C C . PRO A 1 403 ? -6.853 -33.270 2.830 1.00 87.94 403 PRO A C 1
ATOM 3034 O O . PRO A 1 403 ? -6.728 -32.999 1.639 1.00 87.94 403 PRO A O 1
ATOM 3037 N N . ILE A 1 404 ? -6.652 -32.361 3.788 1.00 89.25 404 ILE A N 1
ATOM 3038 C CA . ILE A 1 404 ? -6.238 -30.978 3.525 1.00 89.25 404 ILE A CA 1
ATOM 3039 C C . ILE A 1 404 ? -4.782 -30.941 3.062 1.00 89.25 404 ILE A C 1
ATOM 3041 O O . ILE A 1 404 ? -4.483 -30.299 2.059 1.00 89.25 404 ILE A O 1
ATOM 3045 N N . GLN A 1 405 ? -3.889 -31.687 3.720 1.00 88.44 405 GLN A N 1
ATOM 3046 C CA . GLN A 1 405 ? -2.491 -31.789 3.290 1.00 88.44 405 GLN A CA 1
ATOM 3047 C C . GLN A 1 405 ? -2.378 -32.313 1.853 1.00 88.44 405 GLN A C 1
ATOM 3049 O O . GLN A 1 405 ? -1.665 -31.726 1.046 1.00 88.44 405 GLN A O 1
ATOM 3054 N N . ALA A 1 406 ? -3.122 -33.368 1.504 1.00 89.00 406 ALA A N 1
ATOM 3055 C CA . ALA A 1 406 ? -3.122 -33.931 0.155 1.00 89.00 406 ALA A CA 1
ATOM 3056 C C . ALA A 1 406 ? -3.593 -32.917 -0.906 1.00 89.00 406 ALA A C 1
ATOM 3058 O O . ALA A 1 406 ? -2.986 -32.813 -1.972 1.00 89.00 406 ALA A O 1
ATOM 3059 N N . ARG A 1 407 ? -4.635 -32.129 -0.603 1.00 91.31 407 ARG A N 1
ATOM 3060 C CA . ARG A 1 407 ? -5.118 -31.050 -1.483 1.00 91.31 407 ARG A CA 1
ATOM 3061 C C . ARG A 1 407 ? -4.080 -29.943 -1.656 1.00 91.31 407 ARG A C 1
ATOM 3063 O O . ARG A 1 407 ? -3.806 -29.534 -2.782 1.00 91.31 407 ARG A O 1
ATOM 3070 N N . LEU A 1 408 ? -3.450 -29.502 -0.567 1.00 90.12 408 LEU A N 1
ATOM 3071 C CA . LEU A 1 408 ? -2.391 -28.490 -0.612 1.00 90.12 408 LEU A CA 1
ATOM 3072 C C . LEU A 1 408 ? -1.162 -28.980 -1.394 1.00 90.12 408 LEU A C 1
ATOM 3074 O O . LEU A 1 408 ? -0.603 -28.219 -2.180 1.00 90.12 408 LEU A O 1
ATOM 3078 N N . HIS A 1 409 ? -0.777 -30.252 -1.250 1.00 88.81 409 HIS A N 1
ATOM 3079 C CA . HIS A 1 409 ? 0.266 -30.868 -2.076 1.00 88.81 409 HIS A CA 1
ATOM 3080 C C . HIS A 1 409 ? -0.099 -30.831 -3.564 1.00 88.81 409 HIS A C 1
ATOM 3082 O O . HIS A 1 409 ? 0.696 -30.364 -4.377 1.00 88.81 409 HIS A O 1
ATOM 3088 N N . ALA A 1 410 ? -1.321 -31.241 -3.916 1.00 88.62 410 ALA A N 1
ATOM 3089 C CA . ALA A 1 410 ? -1.789 -31.191 -5.298 1.00 88.62 410 ALA A CA 1
ATOM 3090 C C . ALA A 1 410 ? -1.782 -29.757 -5.859 1.00 88.62 410 ALA A C 1
ATOM 3092 O O . ALA A 1 410 ? -1.420 -29.548 -7.014 1.00 88.62 410 ALA A O 1
ATOM 3093 N N . LEU A 1 411 ? -2.137 -28.754 -5.050 1.00 87.12 411 LEU A N 1
ATOM 3094 C CA . LEU A 1 411 ? -2.082 -27.342 -5.439 1.00 87.12 411 LEU A CA 1
ATOM 3095 C C . LEU A 1 411 ? -0.658 -26.816 -5.617 1.00 87.12 411 LEU A C 1
ATOM 3097 O O . LEU A 1 411 ? -0.405 -26.065 -6.553 1.00 87.12 411 LEU A O 1
ATOM 3101 N N . ALA A 1 412 ? 0.271 -27.217 -4.752 1.00 85.62 412 ALA A N 1
ATOM 3102 C CA . ALA A 1 412 ? 1.679 -26.854 -4.872 1.00 85.62 412 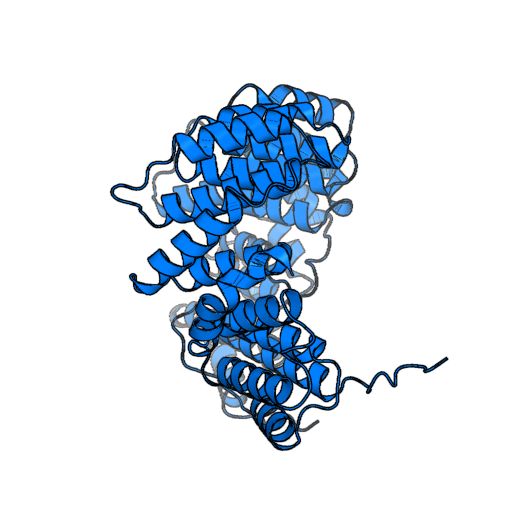ALA A CA 1
ATOM 3103 C C . ALA A 1 412 ? 2.325 -27.405 -6.157 1.00 85.62 412 ALA A C 1
ATOM 3105 O O . ALA A 1 412 ? 3.266 -26.805 -6.688 1.00 85.62 412 ALA A O 1
ATOM 3106 N N . GLU A 1 413 ? 1.832 -28.546 -6.642 1.00 82.81 413 GLU A N 1
ATOM 3107 C CA . GLU A 1 413 ? 2.322 -29.227 -7.843 1.00 82.81 413 GLU A CA 1
ATOM 3108 C C . GLU A 1 413 ? 1.583 -28.816 -9.126 1.00 82.81 413 GLU A C 1
ATOM 3110 O O . GLU A 1 413 ? 2.152 -28.907 -10.215 1.00 82.81 413 GLU A O 1
ATOM 3115 N N . ARG A 1 414 ? 0.334 -28.344 -9.025 1.00 75.75 414 ARG A N 1
ATOM 3116 C CA . ARG A 1 414 ? -0.487 -27.952 -10.177 1.00 75.75 414 ARG A CA 1
ATOM 3117 C C . ARG A 1 414 ? 0.005 -26.641 -10.791 1.00 75.75 414 ARG A C 1
ATOM 3119 O O . ARG A 1 414 ? 0.142 -25.637 -10.106 1.00 75.75 414 ARG A O 1
ATOM 3126 N N . GLU A 1 415 ? 0.169 -26.627 -12.112 1.00 61.78 415 GLU A N 1
ATOM 3127 C CA . GLU A 1 415 ? 0.345 -25.392 -12.882 1.00 61.78 415 GLU A CA 1
ATOM 3128 C C . GLU A 1 415 ? -1.030 -24.835 -13.284 1.00 61.78 415 GLU A C 1
ATOM 3130 O O . GLU A 1 415 ? -1.751 -25.449 -14.077 1.00 61.78 415 GLU A O 1
ATOM 3135 N N . ARG A 1 416 ? -1.417 -23.667 -12.760 1.00 61.44 416 ARG A N 1
ATOM 3136 C CA . ARG A 1 416 ? -2.618 -22.939 -13.204 1.00 61.44 416 ARG A CA 1
ATOM 3137 C C . ARG A 1 416 ? -2.212 -21.794 -14.122 1.00 61.44 416 ARG A C 1
ATOM 3139 O O . ARG A 1 416 ? -2.387 -20.626 -13.809 1.00 61.44 416 ARG A O 1
ATOM 3146 N N . ARG A 1 417 ? -1.653 -22.126 -15.286 1.00 53.78 417 ARG A N 1
ATOM 3147 C CA . ARG A 1 417 ? -1.050 -21.102 -16.153 1.00 53.78 417 ARG A CA 1
ATOM 3148 C C . ARG A 1 417 ? -2.027 -20.124 -16.807 1.00 53.78 417 ARG A C 1
ATOM 3150 O O . ARG A 1 417 ? -1.562 -19.122 -17.328 1.00 53.78 417 ARG A O 1
ATOM 3157 N N . ILE A 1 418 ? -3.340 -20.360 -16.805 1.00 48.91 418 ILE A N 1
ATOM 3158 C CA . ILE A 1 418 ? -4.307 -19.444 -17.431 1.00 48.91 418 ILE A CA 1
ATOM 3159 C C . ILE A 1 418 ? -5.643 -19.542 -16.687 1.00 48.91 418 ILE A C 1
ATOM 3161 O O . ILE A 1 418 ? -6.102 -20.662 -16.473 1.00 48.91 418 ILE A O 1
ATOM 3165 N N . LEU A 1 419 ? -6.225 -18.387 -16.312 1.00 47.44 419 LEU A N 1
ATOM 3166 C CA . LEU A 1 419 ? -7.668 -18.058 -16.200 1.00 47.44 419 LEU A CA 1
ATOM 3167 C C . LEU A 1 419 ? -7.939 -16.984 -15.118 1.00 47.44 419 LEU A C 1
ATOM 3169 O O . LEU A 1 419 ? -8.680 -17.219 -14.167 1.00 47.44 419 LEU A O 1
ATOM 3173 N N . SER A 1 420 ? -7.397 -15.773 -15.257 1.00 39.78 420 SER A N 1
ATOM 3174 C CA . SER A 1 420 ? -8.093 -14.579 -14.748 1.00 39.78 420 SER A CA 1
ATOM 3175 C C . SER A 1 420 ? -7.636 -13.324 -15.495 1.00 39.78 420 SER A C 1
ATOM 3177 O O . SER A 1 420 ? -6.498 -13.235 -15.952 1.00 39.78 420 SER A O 1
ATOM 3179 N N . ALA A 1 421 ? -8.567 -12.384 -15.674 1.00 40.50 421 ALA A N 1
ATOM 3180 C CA . ALA A 1 421 ? -8.439 -11.153 -16.453 1.00 40.50 421 ALA A CA 1
ATOM 3181 C C . ALA A 1 421 ? -7.531 -10.099 -15.778 1.00 40.50 421 ALA A C 1
ATOM 3183 O O . ALA A 1 421 ? -7.970 -8.998 -15.452 1.00 40.50 421 ALA A O 1
ATOM 3184 N N . GLY A 1 422 ? -6.270 -10.452 -15.536 1.00 46.56 422 GLY A N 1
ATOM 3185 C CA . GLY A 1 422 ? -5.210 -9.554 -15.079 1.00 46.56 422 GLY A CA 1
ATOM 3186 C C . GLY A 1 422 ? -4.047 -9.533 -16.069 1.00 46.56 422 GLY A C 1
ATOM 3187 O O . GLY A 1 422 ? -3.888 -10.468 -16.850 1.00 46.56 422 GLY A O 1
ATOM 3188 N N . LEU A 1 423 ? -3.243 -8.463 -16.038 1.00 47.28 423 LEU A N 1
ATOM 3189 C CA . LEU A 1 423 ? -2.018 -8.314 -16.835 1.00 47.28 423 LEU A CA 1
ATOM 3190 C C . LEU A 1 423 ? -1.180 -9.605 -16.745 1.00 47.28 423 LEU A C 1
ATOM 3192 O O . LEU A 1 423 ? -0.701 -9.963 -15.669 1.00 47.28 423 LEU A O 1
ATOM 3196 N N . GLU A 1 424 ? -1.050 -10.310 -17.870 1.00 53.81 424 GLU A N 1
ATOM 3197 C CA . GLU A 1 424 ? -0.683 -11.734 -17.963 1.00 53.81 424 GLU A CA 1
ATOM 3198 C C . GLU A 1 424 ? 0.632 -12.106 -17.246 1.00 53.81 424 GLU A C 1
ATOM 3200 O O . GLU A 1 424 ? 0.771 -13.215 -16.733 1.00 53.81 424 GLU A O 1
ATOM 3205 N N . THR A 1 425 ? 1.577 -11.167 -17.123 1.00 55.47 425 THR A N 1
ATOM 3206 C CA . THR A 1 425 ? 2.853 -11.348 -16.406 1.00 55.47 425 THR A CA 1
ATOM 3207 C C . THR A 1 425 ? 2.700 -11.407 -14.884 1.00 55.47 425 THR A C 1
ATOM 3209 O O . THR A 1 425 ? 3.393 -12.188 -14.230 1.00 55.47 425 THR A O 1
ATOM 3212 N N . ALA A 1 426 ? 1.817 -10.592 -14.301 1.00 61.09 426 ALA A N 1
ATOM 3213 C CA . ALA A 1 426 ? 1.611 -10.546 -12.855 1.00 61.09 426 ALA A CA 1
ATOM 3214 C C . ALA A 1 426 ? 0.933 -11.833 -12.367 1.00 61.09 426 ALA A C 1
ATOM 3216 O O . ALA A 1 426 ? 1.335 -12.391 -11.350 1.00 61.09 426 ALA A O 1
ATOM 3217 N N . SER A 1 427 ? -0.021 -12.356 -13.145 1.00 65.94 427 SER A N 1
ATOM 3218 C CA . SER A 1 427 ? -0.769 -13.571 -12.806 1.00 65.94 427 SER A CA 1
ATOM 3219 C C . SER A 1 427 ? 0.117 -14.819 -12.729 1.00 65.94 427 SER A C 1
ATOM 3221 O O . SER A 1 427 ? -0.028 -15.603 -11.794 1.00 65.94 427 SER A O 1
ATOM 3223 N N . VAL A 1 428 ? 1.070 -14.991 -13.658 1.00 67.94 428 VAL A N 1
ATOM 3224 C CA . VAL A 1 428 ? 2.018 -16.127 -13.631 1.00 67.94 428 VAL A CA 1
ATOM 3225 C C . VAL A 1 428 ? 2.907 -16.070 -12.388 1.00 67.94 428 VAL A C 1
ATOM 3227 O O . VAL A 1 428 ? 3.065 -17.064 -11.682 1.00 67.94 428 VAL A O 1
ATOM 3230 N N . ARG A 1 429 ? 3.455 -14.890 -12.074 1.00 70.38 429 ARG A N 1
ATOM 3231 C CA . ARG A 1 429 ? 4.326 -14.714 -10.901 1.00 70.38 429 ARG A CA 1
ATOM 3232 C C . ARG A 1 429 ? 3.561 -14.912 -9.595 1.00 70.38 429 ARG A C 1
ATOM 3234 O O . ARG A 1 429 ? 4.072 -15.556 -8.682 1.00 70.38 429 ARG A O 1
ATOM 3241 N N . SER A 1 430 ? 2.345 -14.375 -9.493 1.00 75.44 430 SER A N 1
ATOM 3242 C CA . SER A 1 430 ? 1.491 -14.572 -8.321 1.00 75.44 430 SER A CA 1
ATOM 3243 C C . SER A 1 430 ? 1.140 -16.047 -8.097 1.00 75.44 430 SER A C 1
ATOM 3245 O O . SER A 1 430 ? 1.139 -16.477 -6.946 1.00 75.44 430 SER A O 1
ATOM 3247 N N . ASP A 1 431 ? 0.940 -16.840 -9.157 1.00 79.06 431 ASP A N 1
ATOM 3248 C CA . ASP A 1 431 ? 0.759 -18.297 -9.047 1.00 79.06 431 ASP A CA 1
ATOM 3249 C C . ASP A 1 431 ? 2.016 -18.979 -8.481 1.00 79.06 431 ASP A C 1
ATOM 3251 O O . ASP A 1 431 ? 1.943 -19.704 -7.489 1.00 79.06 431 ASP A O 1
ATOM 3255 N N . ASP A 1 432 ? 3.202 -18.676 -9.016 1.00 79.31 432 ASP A N 1
ATOM 3256 C CA . ASP A 1 432 ? 4.464 -19.224 -8.499 1.00 79.31 432 ASP A CA 1
ATOM 3257 C C . ASP A 1 432 ? 4.737 -18.835 -7.038 1.00 79.31 432 ASP A C 1
ATOM 3259 O O . ASP A 1 432 ? 5.263 -19.634 -6.254 1.00 79.31 432 ASP A O 1
ATOM 3263 N N . ASN A 1 433 ? 4.374 -17.615 -6.645 1.00 80.94 433 ASN A N 1
ATOM 3264 C CA . ASN A 1 433 ? 4.459 -17.155 -5.260 1.00 80.94 433 ASN A CA 1
ATOM 3265 C C . ASN A 1 433 ? 3.499 -17.909 -4.345 1.00 80.94 433 ASN A C 1
ATOM 3267 O O . ASN A 1 433 ? 3.907 -18.340 -3.263 1.00 80.94 433 ASN A O 1
ATOM 3271 N N . LEU A 1 434 ? 2.256 -18.103 -4.781 1.00 86.19 434 LEU A N 1
ATOM 3272 C CA . LEU A 1 434 ? 1.254 -18.856 -4.042 1.00 86.19 434 LEU A CA 1
ATOM 3273 C C . LEU A 1 434 ? 1.700 -20.310 -3.853 1.00 86.19 434 LEU A C 1
ATOM 3275 O O . LEU A 1 434 ? 1.690 -20.806 -2.728 1.00 86.19 434 LEU A O 1
ATOM 3279 N N . ARG A 1 435 ? 2.196 -20.972 -4.907 1.00 86.44 435 ARG A N 1
ATOM 3280 C CA . ARG A 1 435 ? 2.738 -22.340 -4.814 1.00 86.44 435 ARG A CA 1
ATOM 3281 C C . ARG A 1 435 ? 3.905 -22.420 -3.837 1.00 86.44 435 ARG A C 1
ATOM 3283 O O . ARG A 1 435 ? 3.930 -23.316 -2.996 1.00 86.44 435 ARG A O 1
ATOM 3290 N N . ARG A 1 436 ? 4.845 -21.468 -3.884 1.00 86.94 436 ARG A N 1
ATOM 3291 C CA . ARG A 1 436 ? 5.948 -21.393 -2.908 1.00 86.94 436 ARG A CA 1
ATOM 3292 C C . ARG A 1 436 ? 5.439 -21.191 -1.481 1.00 86.94 436 ARG A C 1
ATOM 3294 O O . ARG A 1 436 ? 5.962 -21.823 -0.567 1.00 86.94 436 ARG A O 1
ATOM 3301 N N . ALA A 1 437 ? 4.432 -20.343 -1.274 1.00 87.56 437 ALA A N 1
ATOM 3302 C CA . ALA A 1 437 ? 3.827 -20.134 0.040 1.00 87.56 437 ALA A CA 1
ATOM 3303 C C . ALA A 1 437 ? 3.168 -21.421 0.570 1.00 87.56 437 ALA A C 1
ATOM 3305 O O . ALA A 1 437 ? 3.418 -21.809 1.710 1.00 87.56 437 ALA A O 1
ATOM 3306 N N . ILE A 1 438 ? 2.425 -22.141 -0.277 1.00 89.62 438 ILE A N 1
ATOM 3307 C CA . ILE A 1 438 ? 1.822 -23.439 0.060 1.00 89.62 438 ILE A CA 1
ATOM 3308 C C . ILE A 1 438 ? 2.905 -24.478 0.387 1.00 89.62 438 ILE A C 1
ATOM 3310 O O . ILE A 1 438 ? 2.809 -25.177 1.392 1.00 89.62 438 ILE A O 1
ATOM 3314 N N . GLN A 1 439 ? 3.979 -24.556 -0.404 1.00 88.00 439 GLN A N 1
ATOM 3315 C CA . GLN A 1 439 ? 5.093 -25.475 -0.137 1.00 88.00 439 GLN A CA 1
ATOM 3316 C C . GLN A 1 439 ? 5.762 -25.193 1.210 1.00 88.00 439 GLN A C 1
ATOM 3318 O O . GLN A 1 439 ? 6.072 -26.134 1.942 1.00 88.00 439 GLN A O 1
ATOM 3323 N N . ARG A 1 440 ? 5.963 -23.915 1.562 1.00 88.31 440 ARG A N 1
ATOM 3324 C CA . ARG A 1 440 ? 6.494 -23.529 2.879 1.00 88.31 440 ARG A CA 1
ATOM 3325 C C . ARG A 1 440 ? 5.556 -23.944 4.006 1.00 88.31 440 ARG A C 1
ATOM 3327 O O . ARG A 1 440 ? 6.042 -24.487 4.989 1.00 88.31 440 ARG A O 1
ATOM 3334 N N . LEU A 1 441 ? 4.247 -23.731 3.849 1.00 88.00 441 LEU A N 1
ATOM 3335 C CA . LEU A 1 441 ? 3.236 -24.152 4.822 1.00 88.00 441 LEU A CA 1
ATOM 3336 C C . LEU A 1 441 ? 3.295 -25.667 5.069 1.00 88.00 441 LEU A C 1
ATOM 3338 O O . LEU A 1 441 ? 3.319 -26.101 6.215 1.00 88.00 441 LEU A O 1
ATOM 3342 N N . ILE A 1 442 ? 3.371 -26.466 4.003 1.00 87.19 442 ILE A N 1
ATOM 3343 C CA . ILE A 1 442 ? 3.448 -27.931 4.094 1.00 87.19 442 ILE A CA 1
ATOM 3344 C C . ILE A 1 442 ? 4.783 -28.395 4.702 1.00 87.19 442 ILE A C 1
ATOM 3346 O O . ILE A 1 442 ? 4.825 -29.375 5.442 1.00 87.19 442 ILE A O 1
ATOM 3350 N N . SER A 1 443 ? 5.881 -27.703 4.384 1.00 82.12 443 SER A N 1
ATOM 3351 C CA . SER A 1 443 ? 7.235 -28.068 4.828 1.00 82.12 443 SER A CA 1
ATOM 3352 C C . SER A 1 443 ? 7.585 -27.540 6.224 1.00 82.12 443 SER A C 1
ATOM 3354 O O . SER A 1 443 ? 8.654 -27.868 6.742 1.00 82.12 443 SER A O 1
ATOM 3356 N N . ALA A 1 444 ? 6.738 -26.694 6.821 1.00 74.56 444 ALA A N 1
ATOM 3357 C CA . ALA A 1 444 ? 7.008 -26.071 8.108 1.00 74.56 444 ALA A CA 1
ATOM 3358 C C . ALA A 1 444 ? 7.144 -27.146 9.207 1.00 74.56 444 ALA A C 1
ATOM 3360 O O . ALA A 1 444 ? 6.256 -27.990 9.366 1.00 74.56 444 ALA A O 1
ATOM 3361 N N . PRO A 1 445 ? 8.249 -27.155 9.978 1.00 56.81 445 PRO A N 1
ATOM 3362 C CA . PRO A 1 445 ? 8.421 -28.108 11.061 1.00 56.81 445 PRO A CA 1
ATOM 3363 C C . PRO A 1 445 ? 7.359 -27.864 12.133 1.00 56.81 445 PRO A C 1
ATOM 3365 O O . PRO A 1 445 ? 7.137 -26.735 12.563 1.00 56.81 445 PRO A O 1
ATOM 3368 N N . HIS A 1 446 ? 6.723 -28.945 12.578 1.00 55.59 446 HIS A N 1
ATOM 3369 C CA . HIS A 1 446 ? 5.758 -28.937 13.668 1.00 55.59 446 HIS A CA 1
ATOM 3370 C C . HIS A 1 446 ? 6.435 -28.352 14.914 1.00 55.59 446 HIS A C 1
ATOM 3372 O O . HIS A 1 446 ? 7.255 -29.027 15.542 1.00 55.59 446 HIS A O 1
ATOM 3378 N N . THR A 1 447 ? 6.116 -27.114 15.287 1.00 41.38 447 THR A N 1
ATOM 3379 C CA . THR A 1 447 ? 6.485 -26.572 16.593 1.00 41.38 447 THR A CA 1
ATOM 3380 C C . THR A 1 447 ? 5.747 -27.390 17.646 1.00 41.38 447 THR A C 1
ATOM 3382 O O . THR A 1 447 ? 4.578 -27.162 17.947 1.00 41.38 447 THR A O 1
ATOM 3385 N N . ARG A 1 448 ? 6.424 -28.412 18.182 1.00 36.12 448 ARG A N 1
ATOM 3386 C CA . ARG A 1 448 ? 6.010 -29.066 19.422 1.00 36.12 448 ARG A CA 1
ATOM 3387 C C . ARG A 1 448 ? 6.016 -27.980 20.490 1.00 36.12 448 ARG A C 1
ATOM 3389 O O . ARG A 1 448 ? 7.075 -27.442 20.799 1.00 36.12 448 ARG A O 1
ATOM 3396 N N . GLY A 1 449 ? 4.838 -27.628 20.997 1.00 32.25 449 GLY A N 1
ATOM 3397 C CA . GLY A 1 449 ? 4.731 -26.800 22.188 1.00 32.25 449 GLY A CA 1
ATOM 3398 C C . GLY A 1 449 ? 5.518 -27.464 23.312 1.00 32.25 449 GLY A C 1
ATOM 3399 O O . GLY A 1 449 ? 5.275 -28.629 23.630 1.00 32.25 449 GLY A O 1
ATOM 3400 N N . ASN A 1 450 ? 6.488 -26.736 23.860 1.00 28.91 450 ASN A N 1
ATOM 3401 C CA . ASN A 1 450 ? 7.081 -27.069 25.143 1.00 28.91 450 ASN A CA 1
ATOM 3402 C C . ASN A 1 450 ? 5.984 -26.914 26.195 1.00 28.91 450 ASN A C 1
ATOM 3404 O O . ASN A 1 450 ? 5.532 -25.802 26.462 1.00 28.91 450 ASN A O 1
ATOM 3408 N N . SER A 1 451 ? 5.548 -28.041 26.741 1.00 32.53 451 SER A N 1
ATOM 3409 C CA . SER A 1 451 ? 4.870 -28.095 28.025 1.00 32.53 451 SER A CA 1
ATOM 3410 C C . SER A 1 451 ? 5.933 -28.019 29.117 1.00 32.53 451 SER A C 1
ATOM 3412 O O . SER A 1 451 ? 6.645 -29.003 29.306 1.00 32.53 451 SER A O 1
ATOM 3414 N N . GLU A 1 452 ? 6.020 -26.887 29.812 1.00 30.69 452 GLU A N 1
ATOM 3415 C CA . GLU A 1 452 ? 6.323 -26.800 31.250 1.00 30.69 452 GLU A CA 1
ATOM 3416 C C . GLU A 1 452 ? 5.481 -25.686 31.873 1.00 30.69 452 GLU A C 1
ATOM 3418 O O . GLU A 1 452 ? 5.408 -24.592 31.261 1.00 30.69 452 GLU A O 1
#

pLDDT: mean 86.68, std 13.79, range [25.98, 98.06]

Secondary structure (DSSP, 8-state):
------SHHHHHHHHHHHTTSTTTHHHHHHHHHHH-TTT-GGGHHHHHHHHH-TTSTHHHHHHHHHHHTT-TTHHHHHHHSGGG-HHHHHHHHHHHH-TTSPPPPP-HHHHHHHHHHHHHHTS--S---SSHHHHHHHHHHHHHHHHHHHHHGGGGGGGHHHHHHHTTT-HHHHHHHHHHTS---HHHHHHHHHGGGSS-HHHHHHHHHHHHHHH---HHHHHHHHHHHTS-HHHHHHHHHH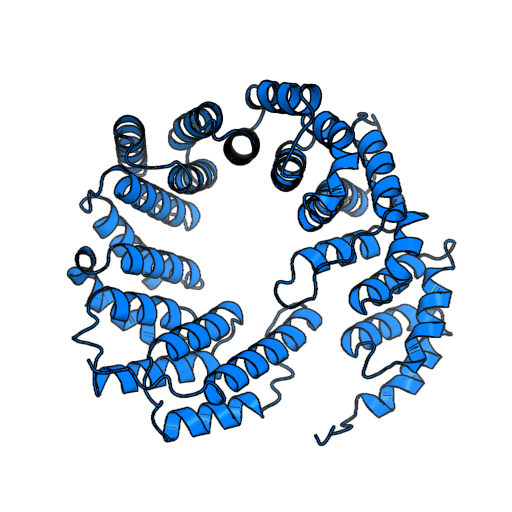HTTS-S--HHHHHHHHHHHHHS-STT--HHHHHHHHHHHHHHHHHH---TTHHHHHHHHHHHHHHSTT-HHHHHHHHHHHHHHGGGGGGGHHHHHHGGGSTTTHHHHHHHHHHH-TTTTSTHHHHHHHHHHHHHHHH-S-HHHHHHHHHHHHHT-SPPPHHHHHHHHHHHH----S-SSS-HHHHHHHHHHHHHHHHHHHH---------

Sequence (452 aa):
MRTYPGTAATLIRPLTRLLDRPDDRNDALSLLRLIGPEAAPEATAPILQLASNTETPIADRALACLIEWEDPRALQLLAQEIAARPLALQAAFDHTRDPYRAPIRFDQHLLEAIRQRLCDLAVPTGGSPSGLIERLQGHNEPIYLAGILRAWGPGAAGAQAELAKLLPHHPIQAADALAALAHLSPDSLERLREAPGSGTIADRLAIGRALQILTGETTALREAVIVGLGRQRAELAAAAIAAMELPGPDTELGANLDRALRASTAAGRTKPDVEARLHAAHAHWQHTGDTDLVLPAVRSTLDWAAEHDHTQWTAVAAADVAAHLAADAQNLLPDLERLLSHPTTCPAAAHALLRINPQRWGGESRHELAAYLTEAIENGTSFPAQHRAVDVLAHLSTPLPPPIQARLHALAERERRILSAGLETASVRSDDNLRRAIQRLISAPHTRGNSE

Foldseek 3Di:
DDDDPPPLLVCLVVLLVLCVPPVSVVVSLVSDLLCECVSRVVSLVSLVVLLQPLVDPCNLSSLLSCVSNVPPCSLVSCLVCVVSRLSNLVSLLVQLVPPPHDQNDDDPSSLVSLLVVLQVLLDDDPDDDPDPVVNVSNVCNLVSSLSSLLSCQLSSQVNLVSLLSCCVPCLLSSLSNLLRNLEHDPVSVVSLVVRLPDDDLNSQCSSQVSCCSNPVDNVSNVVSLLVLLVDAFPSLLSSLQSLLVDDEADVVLLVSLVVSLVVLDDPPDDLSSLNSQQSSQLSNCRRPVDCPRNLVSLVVQLVVLVVDPPCLVSPLSSLQSLLVNAQVNPVCLVSLVVQLVALQNNLSSLSSNCRNCVPVCPDPVVLVSLVSLLVSLVVPLDLVSNLSSLVSLLVSQDPHPPVSLVSLVVLLVDDPQDDDPDDNSVVNVSSPVSSVSSVCSSPPDRPPDDDD